Protein 2PL9 (pdb70)

Structure (mmCIF, N/CA/C/O backbone):
data_2PL9
#
_entry.id   2PL9
#
_cell.length_a   68.058
_cell.length_b   162.972
_cell.length_c   37.341
_cell.angle_alpha   90.00
_cell.angle_beta   90.00
_cell.angle_gamma   90.00
#
_symmetry.space_group_name_H-M   'P 21 21 2'
#
loop_
_entity.id
_entity.type
_entity.pdbx_description
1 polymer 'Chemotaxis protein cheY'
2 polymer 'Chemotaxis protein cheZ'
3 non-polymer 'MAGNESIUM ION'
4 non-polymer 'BERYLLIUM TRIFLUORIDE ION'
5 non-polymer '2-(N-MORPHOLINO)-ETHANESULFONIC ACID'
6 water water
#
loop_
_atom_site.group_PDB
_atom_site.id
_atom_site.type_symbol
_atom_site.label_atom_id
_atom_site.label_alt_id
_atom_site.label_comp_id
_atom_site.label_asym_id
_atom_site.label_entity_id
_atom_site.label_seq_id
_atom_site.pdbx_PDB_ins_code
_atom_site.Cartn_x
_atom_site.Cartn_y
_atom_site.Cartn_z
_atom_site.occupancy
_atom_site.B_iso_or_equiv
_atom_site.auth_seq_id
_atom_site.auth_comp_id
_atom_site.auth_asym_id
_atom_site.auth_atom_id
_atom_site.pdbx_PDB_model_num
ATOM 1 N N . ALA A 1 1 ? 6.125 35.187 -4.322 1.00 21.31 2 ALA A N 1
ATOM 2 C CA . ALA A 1 1 ? 6.282 36.525 -3.669 1.00 21.48 2 ALA A CA 1
ATOM 3 C C . ALA A 1 1 ? 6.577 36.402 -2.172 1.00 21.33 2 ALA A C 1
ATOM 4 O O . ALA A 1 1 ? 6.481 35.322 -1.599 1.00 21.26 2 ALA A O 1
ATOM 6 N N . ASP A 1 2 ? 6.936 37.531 -1.564 1.00 21.60 3 ASP A N 1
ATOM 7 C CA . ASP A 1 2 ? 7.147 37.659 -0.117 1.00 21.43 3 ASP A CA 1
ATOM 8 C C . ASP A 1 2 ? 5.912 37.195 0.659 1.00 21.19 3 ASP A C 1
ATOM 9 O O . ASP A 1 2 ? 4.862 37.837 0.602 1.00 20.73 3 ASP A O 1
ATOM 14 N N . LYS A 1 3 ? 6.049 36.071 1.376 1.00 20.97 4 LYS A N 1
ATOM 15 C CA . LYS A 1 3 ? 4.936 35.484 2.143 1.00 20.95 4 LYS A CA 1
ATOM 16 C C . LYS A 1 3 ? 4.444 36.419 3.244 1.00 20.66 4 LYS A C 1
ATOM 17 O O . LYS A 1 3 ? 3.501 36.101 3.964 1.00 20.87 4 LYS A O 1
ATOM 23 N N . GLU A 1 4 ? 5.086 37.579 3.343 1.00 20.49 5 GLU A N 1
ATOM 24 C CA . GLU A 1 4 ? 4.683 38.636 4.256 1.00 20.71 5 GLU A CA 1
ATOM 25 C C . GLU A 1 4 ? 4.068 39.846 3.509 1.00 20.32 5 GLU A C 1
ATOM 26 O O . GLU A 1 4 ? 3.864 40.908 4.090 1.00 20.52 5 GLU A O 1
ATOM 32 N N . LEU A 1 5 ? 3.774 39.670 2.226 1.00 20.00 6 LEU A N 1
ATOM 33 C CA . LEU A 1 5 ? 3.033 40.671 1.457 1.00 19.88 6 LEU A CA 1
ATOM 34 C C . LEU A 1 5 ? 1.683 40.940 2.122 1.00 20.41 6 LEU A C 1
ATOM 35 O O . LEU A 1 5 ? 0.946 39.999 2.479 1.00 20.21 6 LEU A O 1
ATOM 40 N N . LYS A 1 6 ? 1.371 42.223 2.296 1.00 20.57 7 LYS A N 1
ATOM 41 C CA . LYS A 1 6 ? 0.150 42.628 2.970 1.00 20.54 7 LYS A CA 1
ATOM 42 C C . LYS A 1 6 ? -0.999 42.799 1.969 1.00 20.59 7 LYS A C 1
ATOM 43 O O . LYS A 1 6 ? -0.964 43.688 1.101 1.00 20.52 7 LYS A O 1
ATOM 49 N N . PHE A 1 7 ? -2.010 41.935 2.128 1.00 20.46 8 PHE A N 1
ATOM 50 C CA . PHE A 1 7 ? -3.178 42.010 1.298 1.00 20.13 8 PHE A CA 1
ATOM 51 C C . PHE A 1 7 ? -4.342 42.761 1.931 1.00 20.28 8 PHE A C 1
ATOM 52 O O . PHE A 1 7 ? -4.545 42.709 3.131 1.00 21.06 8 PHE A O 1
ATOM 60 N N . LEU A 1 8 ? -5.104 43.450 1.115 1.00 20.63 9 LEU A N 1
ATOM 61 C CA . LEU A 1 8 ? -6.345 44.057 1.563 1.00 20.81 9 LEU A CA 1
ATOM 62 C C . LEU A 1 8 ? -7.426 43.334 0.769 1.00 21.00 9 LEU A C 1
ATOM 63 O O . LEU A 1 8 ? -7.442 43.368 -0.470 1.00 21.42 9 LEU A O 1
ATOM 68 N N . VAL A 1 9 ? -8.338 42.682 1.479 1.00 20.96 10 VAL A N 1
ATOM 69 C CA . VAL A 1 9 ? -9.475 42.013 0.845 1.00 20.64 10 VAL A CA 1
ATOM 70 C C . VAL A 1 9 ? -10.739 42.845 1.074 1.00 20.92 10 VAL A C 1
ATOM 71 O O . VAL A 1 9 ? -11.170 43.049 2.217 1.00 20.46 10 VAL A O 1
ATOM 75 N N . VAL A 1 10 ? -11.315 43.327 -0.025 1.00 21.29 11 VAL A N 1
ATOM 76 C CA . VAL A 1 10 ? -12.461 44.213 0.027 1.00 21.79 11 VAL A CA 1
ATOM 77 C C . VAL A 1 10 ? -13.686 43.544 -0.572 1.00 22.17 11 VAL A C 1
ATOM 78 O O . VAL A 1 10 ? -13.708 43.202 -1.763 1.00 22.77 11 VAL A O 1
ATOM 82 N N . ASP A 1 11 ? -14.697 43.343 0.266 1.00 21.98 12 ASP A N 1
ATOM 83 C CA . ASP A 1 11 ? -15.965 42.778 -0.163 1.00 22.20 12 ASP A CA 1
ATOM 84 C C . ASP A 1 11 ? -16.988 43.117 0.897 1.00 22.35 12 ASP A C 1
ATOM 85 O O . ASP A 1 11 ? -16.654 43.160 2.087 1.00 22.73 12 ASP A O 1
ATOM 90 N N . ASP A 1 12 ? -18.233 43.369 0.483 1.00 22.31 13 ASP A N 1
ATOM 91 C CA . ASP A 1 12 ? -19.315 43.664 1.458 1.00 21.66 13 ASP A CA 1
ATOM 92 C C . ASP A 1 12 ? -19.821 42.417 2.146 1.00 21.22 13 ASP A C 1
ATOM 93 O O . ASP A 1 12 ? -20.509 42.497 3.141 1.00 21.27 13 ASP A O 1
ATOM 98 N N . PHE A 1 13 ? -19.447 41.265 1.607 1.00 20.98 14 PHE A N 1
ATOM 99 C CA . PHE A 1 13 ? -19.976 39.983 2.039 1.00 20.85 14 PHE A CA 1
ATOM 100 C C . PHE A 1 13 ? -18.944 39.230 2.899 1.00 20.85 14 PHE A C 1
ATOM 101 O O . PHE A 1 13 ? -17.898 38.811 2.417 1.00 20.78 14 PHE A O 1
ATOM 109 N N . SER A 1 14 ? -19.252 39.112 4.187 1.00 21.13 15 SER A N 1
ATOM 110 C CA . SER A 1 14 ? -18.394 38.474 5.168 1.00 21.39 15 SER A CA 1
ATOM 111 C C . SER A 1 14 ? -17.925 37.096 4.719 1.00 21.18 15 SER A C 1
ATOM 112 O O . SER A 1 14 ? -16.740 36.768 4.825 1.00 21.03 15 SER A O 1
ATOM 115 N N . THR A 1 15 ? -18.860 36.290 4.226 1.00 21.28 16 THR A N 1
ATOM 116 C CA . THR A 1 15 ? -18.551 34.912 3.832 1.00 22.07 16 THR A CA 1
ATOM 117 C C . THR A 1 15 ? -17.492 34.840 2.738 1.00 22.03 16 THR A C 1
ATOM 118 O O . THR A 1 15 ? -16.580 34.022 2.814 1.00 22.56 16 THR A O 1
ATOM 122 N N . MET A 1 16 ? -17.596 35.734 1.755 1.00 21.96 17 MET A N 1
ATOM 123 C CA . MET A 1 16 ? -16.653 35.788 0.644 1.00 21.55 17 MET A CA 1
ATOM 124 C C . MET A 1 16 ? -15.254 36.222 1.110 1.00 21.56 17 MET A C 1
ATOM 125 O O . MET A 1 16 ? -14.236 35.713 0.612 1.00 21.18 17 MET A O 1
ATOM 130 N N . ARG A 1 17 ? -15.210 37.162 2.059 1.00 21.28 18 ARG A N 1
ATOM 131 C CA . ARG A 1 17 ? -13.937 37.631 2.619 1.00 21.17 18 ARG A CA 1
ATOM 132 C C . ARG A 1 17 ? -13.225 36.471 3.315 1.00 21.11 18 ARG A C 1
ATOM 133 O O . ARG A 1 17 ? -12.045 36.273 3.120 1.00 21.43 18 ARG A O 1
ATOM 141 N N . ARG A 1 18 ? -13.965 35.696 4.103 1.00 21.21 19 ARG A N 1
ATOM 142 C CA . ARG A 1 18 ? -13.456 34.429 4.647 1.00 21.44 19 ARG A CA 1
ATOM 143 C C . ARG A 1 18 ? -12.858 33.516 3.571 1.00 21.21 19 ARG A C 1
ATOM 144 O O . ARG A 1 18 ? -11.717 33.053 3.712 1.00 21.03 19 ARG A O 1
ATOM 152 N N . ILE A 1 19 ? -13.614 33.272 2.494 1.00 20.82 20 ILE A N 1
ATOM 153 C CA . ILE A 1 19 ? -13.080 32.502 1.347 1.00 20.69 20 ILE A CA 1
ATOM 154 C C . ILE A 1 19 ? -11.702 33.027 0.893 1.00 20.55 20 ILE A C 1
ATOM 155 O O . ILE A 1 19 ? -10.724 32.283 0.901 1.00 20.28 20 ILE A O 1
ATOM 160 N N . VAL A 1 20 ? -11.643 34.308 0.511 1.00 20.70 21 VAL A N 1
ATOM 161 C CA . VAL A 1 20 ? -10.417 34.901 -0.025 1.00 20.84 21 VAL A CA 1
ATOM 162 C C . VAL A 1 20 ? -9.257 34.894 0.978 1.00 21.58 21 VAL A C 1
ATOM 163 O O . VAL A 1 20 ? -8.131 34.498 0.628 1.00 21.35 21 VAL A O 1
ATOM 167 N N . ARG A 1 21 ? -9.539 35.328 2.215 1.00 22.07 22 ARG A N 1
ATOM 168 C CA . ARG A 1 21 ? -8.528 35.393 3.271 1.00 22.95 22 ARG A CA 1
ATOM 169 C C . ARG A 1 21 ? -7.959 33.990 3.580 1.00 23.26 22 ARG A C 1
ATOM 170 O O . ARG A 1 21 ? -6.751 33.812 3.763 1.00 23.20 22 ARG A O 1
ATOM 178 N N . ASN A 1 22 ? -8.825 32.990 3.588 1.00 23.41 23 ASN A N 1
ATOM 179 C CA . ASN A 1 22 ? -8.378 31.636 3.839 1.00 23.23 23 ASN A CA 1
ATOM 180 C C . ASN A 1 22 ? -7.507 31.086 2.721 1.00 23.28 23 ASN A C 1
ATOM 181 O O . ASN A 1 22 ? -6.528 30.356 2.981 1.00 23.06 23 ASN A O 1
ATOM 186 N N . LEU A 1 23 ? -7.868 31.419 1.478 1.00 23.22 24 LEU A N 1
ATO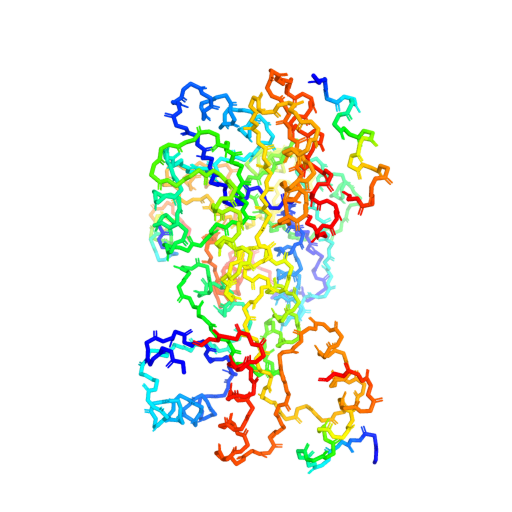M 187 C CA . LEU A 1 23 ? -7.094 30.981 0.312 1.00 23.19 24 LEU A CA 1
ATOM 188 C C . LEU A 1 23 ? -5.696 31.556 0.383 1.00 22.92 24 LEU A C 1
ATOM 189 O O . LEU A 1 23 ? -4.720 30.842 0.174 1.00 22.85 24 LEU A O 1
ATOM 194 N N . LEU A 1 24 ? -5.604 32.840 0.733 1.00 23.06 25 LEU A N 1
ATOM 195 C CA . LEU A 1 24 ? -4.318 33.511 0.873 1.00 23.10 25 LEU A CA 1
ATOM 196 C C . LEU A 1 24 ? -3.466 32.837 1.953 1.00 23.21 25 LEU A C 1
ATOM 197 O O . LEU A 1 24 ? -2.329 32.441 1.699 1.00 23.16 25 LEU A O 1
ATOM 202 N N . LYS A 1 25 ? -4.049 32.660 3.131 1.00 23.53 26 LYS A N 1
ATOM 203 C CA . LYS A 1 25 ? -3.424 31.910 4.222 1.00 23.94 26 LYS A CA 1
ATOM 204 C C . LYS A 1 25 ? -2.911 30.532 3.768 1.00 24.11 26 LYS A C 1
ATOM 205 O O . LYS A 1 25 ? -1.790 30.139 4.102 1.00 24.28 26 LYS A O 1
ATOM 211 N N . GLU A 1 26 ? -3.733 29.811 3.008 1.00 24.29 27 GLU A N 1
ATOM 212 C CA . GLU A 1 26 ? -3.370 28.472 2.516 1.00 24.09 27 GLU A CA 1
ATOM 213 C C . GLU A 1 26 ? -2.261 28.527 1.472 1.00 23.70 27 GLU A C 1
ATOM 214 O O . GLU A 1 26 ? -1.515 27.571 1.308 1.00 23.72 27 GLU A O 1
ATOM 220 N N . LEU A 1 27 ? -2.170 29.650 0.763 1.00 23.27 28 LEU A N 1
ATOM 221 C CA . LEU A 1 27 ? -1.107 29.864 -0.219 1.00 22.94 28 LEU A CA 1
ATOM 222 C C . LEU A 1 27 ? 0.224 30.316 0.429 1.00 22.63 28 LEU A C 1
ATOM 223 O O . LEU A 1 27 ? 1.223 30.486 -0.261 1.00 22.64 28 LEU A O 1
ATOM 228 N N . GLY A 1 28 ? 0.215 30.524 1.745 1.00 22.40 29 GLY A N 1
ATOM 229 C CA . GLY A 1 28 ? 1.378 31.065 2.454 1.00 22.13 29 GLY A CA 1
ATOM 230 C C . GLY A 1 28 ? 1.262 32.512 2.955 1.00 22.18 29 GLY A C 1
ATOM 231 O O . GLY A 1 28 ? 2.167 32.994 3.637 1.00 22.05 29 GLY A O 1
ATOM 232 N N . PHE A 1 29 ? 0.150 33.195 2.630 1.00 21.98 30 PHE A N 1
ATOM 233 C CA . PHE A 1 29 ? -0.041 34.619 2.997 1.00 22.20 30 PHE A CA 1
ATOM 234 C C . PHE A 1 29 ? -0.934 34.853 4.243 1.00 22.39 30 PHE A C 1
ATOM 235 O O . PHE A 1 29 ? -2.170 34.864 4.150 1.00 22.33 30 PHE A O 1
ATOM 243 N N . ASN A 1 30 ? -0.287 35.096 5.384 1.00 22.47 31 ASN A N 1
ATOM 244 C CA . ASN A 1 30 ? -0.974 35.283 6.657 1.00 22.30 31 ASN A CA 1
ATOM 245 C C . ASN A 1 30 ? -1.141 36.757 7.057 1.00 22.50 31 ASN A C 1
ATOM 246 O O . ASN A 1 30 ? -1.800 37.068 8.058 1.00 22.64 31 ASN A O 1
ATOM 251 N N . ASN A 1 31 ? -0.531 37.659 6.291 1.00 22.52 32 ASN A N 1
ATOM 252 C CA . ASN A 1 31 ? -0.675 39.089 6.540 1.00 22.94 32 ASN A CA 1
ATOM 253 C C . ASN A 1 31 ? -1.809 39.644 5.695 1.00 23.08 32 ASN A C 1
ATOM 254 O O . ASN A 1 31 ? -1.588 40.174 4.600 1.00 23.01 32 ASN A O 1
ATOM 259 N N . VAL A 1 32 ? -3.034 39.489 6.191 1.00 23.20 33 VAL A N 1
ATOM 260 C CA . VAL A 1 32 ? -4.220 39.839 5.416 1.00 23.02 33 VAL A CA 1
ATOM 261 C C . VAL A 1 32 ? -5.218 40.631 6.247 1.00 23.13 33 VAL A C 1
ATOM 262 O O . VAL A 1 32 ? -5.608 40.214 7.350 1.00 23.47 33 VAL A O 1
ATOM 266 N N . GLU A 1 33 ? -5.631 41.774 5.718 1.00 22.75 34 GLU A N 1
ATOM 267 C CA . GLU A 1 33 ? -6.665 42.571 6.358 1.00 22.49 34 GLU A CA 1
ATOM 268 C C . GLU A 1 33 ? -7.859 42.752 5.429 1.00 22.14 34 GLU A C 1
ATOM 269 O O . GLU A 1 33 ? -7.770 42.460 4.235 1.00 22.21 34 GLU A O 1
ATOM 275 N N . GLU A 1 34 ? -8.985 43.191 5.998 1.00 21.86 35 GLU A N 1
ATOM 276 C CA . GLU A 1 34 ? -10.265 43.254 5.271 1.00 21.26 35 GLU A CA 1
ATOM 277 C C . GLU A 1 34 ? -10.943 44.611 5.406 1.00 20.91 35 GLU A C 1
ATOM 278 O O . GLU A 1 34 ? -10.814 45.296 6.438 1.00 19.97 35 GLU A O 1
ATOM 284 N N . ALA A 1 35 ? -11.686 44.968 4.357 1.00 20.81 36 ALA A N 1
ATOM 285 C CA . ALA A 1 35 ? -12.577 46.125 4.350 1.00 20.97 36 ALA A CA 1
ATOM 286 C C . ALA A 1 35 ? -13.931 45.710 3.792 1.00 20.97 36 ALA A C 1
ATOM 287 O O . ALA A 1 35 ? -14.008 44.839 2.935 1.00 21.01 36 ALA A O 1
ATOM 289 N N . GLU A 1 36 ? -14.996 46.340 4.272 1.00 21.57 37 GLU A N 1
ATOM 290 C CA . GLU A 1 36 ? -16.361 45.983 3.850 1.00 22.32 37 GLU A CA 1
ATOM 291 C C . GLU A 1 36 ? -16.902 46.840 2.704 1.00 22.06 37 GLU A C 1
ATOM 292 O O . GLU A 1 36 ? -17.952 46.524 2.132 1.00 22.55 37 GLU A O 1
ATOM 298 N N . ASP A 1 37 ? -16.212 47.937 2.401 1.00 21.64 38 ASP A N 1
ATOM 299 C CA . ASP A 1 37 ? -16.558 48.784 1.240 1.00 21.43 38 ASP A CA 1
ATOM 300 C C . ASP A 1 37 ? -15.365 49.630 0.801 1.00 21.26 38 ASP A C 1
ATOM 301 O O . ASP A 1 37 ? -14.299 49.555 1.390 1.00 21.17 38 ASP A O 1
ATOM 306 N N . GLY A 1 38 ? -15.548 50.420 -0.243 1.00 21.62 39 GLY A N 1
ATOM 307 C CA . GLY A 1 38 ? -14.456 51.255 -0.781 1.00 21.75 39 GLY A CA 1
ATOM 308 C C . GLY A 1 38 ? -13.971 52.359 0.149 1.00 21.48 39 GLY A C 1
ATOM 309 O O . GLY A 1 38 ? -12.779 52.627 0.218 1.00 21.64 39 GLY A O 1
ATOM 310 N N . VAL A 1 39 ? -14.901 53.024 0.836 1.00 21.47 40 VAL A N 1
ATOM 311 C CA . VAL A 1 39 ? -14.538 54.085 1.791 1.00 21.55 40 VAL A CA 1
ATOM 312 C C . VAL A 1 39 ? -13.635 53.502 2.878 1.00 21.67 40 VAL A C 1
ATOM 313 O O . VAL A 1 39 ? -12.511 53.977 3.084 1.00 22.29 40 VAL A O 1
ATOM 317 N N . ASP A 1 40 ? -14.132 52.457 3.543 1.00 21.18 41 ASP A N 1
ATOM 318 C CA . ASP A 1 40 ? -13.356 51.653 4.474 1.00 20.80 41 ASP A CA 1
ATOM 319 C C . ASP A 1 40 ? -11.972 51.257 3.904 1.00 20.51 41 ASP A C 1
ATOM 320 O O . ASP A 1 40 ? -10.935 51.529 4.535 1.00 20.14 41 ASP A O 1
ATOM 325 N N . ALA A 1 41 ? -11.960 50.670 2.701 1.00 20.43 42 ALA A N 1
ATOM 326 C CA . ALA A 1 41 ? -10.704 50.246 2.045 1.00 20.75 42 ALA A CA 1
ATOM 327 C C . ALA A 1 41 ? -9.645 51.353 1.936 1.00 21.25 42 ALA A C 1
ATOM 328 O O . ALA A 1 41 ? -8.460 51.109 2.182 1.00 21.18 42 ALA A O 1
ATOM 330 N N . LEU A 1 42 ? -10.072 52.558 1.548 1.00 21.74 43 LEU A N 1
ATOM 331 C CA . LEU A 1 42 ? -9.146 53.657 1.372 1.00 22.76 43 LEU A CA 1
ATOM 332 C C . LEU A 1 42 ? -8.609 54.179 2.690 1.00 23.25 43 LEU A C 1
ATOM 333 O O . LEU A 1 42 ? -7.428 54.482 2.791 1.00 23.86 43 LEU A O 1
ATOM 338 N N . ASN A 1 43 ? -9.482 54.289 3.695 1.00 23.71 44 ASN A N 1
ATOM 339 C CA . ASN A 1 43 ? -9.071 54.638 5.062 1.00 23.75 44 ASN A CA 1
ATOM 340 C C . ASN A 1 43 ? -7.941 53.738 5.528 1.00 23.68 44 ASN A C 1
ATOM 341 O O . ASN A 1 43 ? -6.956 54.201 6.105 1.00 22.87 44 ASN A O 1
ATOM 346 N N . LYS A 1 44 ? -8.110 52.441 5.264 1.00 23.95 45 LYS A N 1
ATOM 347 C CA . LYS A 1 44 ? -7.128 51.422 5.614 1.00 24.12 45 LYS A CA 1
ATOM 348 C C . LYS A 1 44 ? -5.857 51.495 4.771 1.00 23.94 45 LYS A C 1
ATOM 349 O O . LYS A 1 44 ? -4.773 51.287 5.295 1.00 24.52 45 LYS A O 1
ATOM 355 N N . LEU A 1 45 ? -5.980 51.810 3.482 1.00 23.77 46 LEU A N 1
ATOM 356 C CA . LEU A 1 45 ? -4.784 51.926 2.612 1.00 24.41 46 LEU A CA 1
ATOM 357 C C . LEU A 1 45 ? -3.883 53.109 2.947 1.00 24.65 46 LEU A C 1
ATOM 358 O O . LEU A 1 45 ? -2.729 53.161 2.505 1.00 24.35 46 LEU A O 1
ATOM 363 N N . GLN A 1 46 ? -4.417 54.059 3.717 1.00 25.26 47 GLN A N 1
ATOM 364 C CA . GLN A 1 46 ? -3.674 55.246 4.113 1.00 26.19 47 GLN A CA 1
ATOM 365 C C . GLN A 1 46 ? -2.580 54.938 5.148 1.00 26.24 47 GLN A C 1
ATOM 366 O O . GLN A 1 46 ? -1.456 55.422 5.030 1.00 26.11 47 GLN A O 1
ATOM 372 N N . ALA A 1 47 ? -2.911 54.134 6.157 1.00 26.38 48 ALA A N 1
ATOM 373 C CA . ALA A 1 47 ? -1.936 53.733 7.194 1.00 26.40 48 ALA A CA 1
ATOM 374 C C . ALA A 1 47 ? -0.714 53.044 6.605 1.00 26.21 48 ALA A C 1
ATOM 375 O O . ALA A 1 47 ? 0.270 52.820 7.310 1.00 26.59 48 ALA A O 1
ATOM 377 N N . GLY A 1 48 ? -0.822 52.741 5.285 1.00 25.87 49 GLY A N 1
ATOM 378 C CA . GLY A 1 48 ? 0.220 52.206 4.403 1.00 25.29 49 GLY A CA 1
ATOM 379 C C . GLY A 1 48 ? 0.635 50.773 4.621 1.00 25.13 49 GLY A C 1
ATOM 380 O O . GLY A 1 48 ? 0.056 50.072 5.454 1.00 24.85 49 GLY A O 1
ATOM 381 N N . GLY A 1 49 ? 1.660 50.347 3.873 1.00 24.61 50 GLY A N 1
ATOM 382 C CA . GLY A 1 49 ? 2.256 49.024 4.045 1.00 23.85 50 GLY A CA 1
ATOM 383 C C . GLY A 1 49 ? 1.629 47.908 3.238 1.00 23.31 50 GLY A C 1
ATOM 384 O O . GLY A 1 49 ? 2.157 46.796 3.213 1.00 23.75 50 GLY A O 1
ATOM 385 N N . PHE A 1 50 ? 0.497 48.191 2.595 1.00 22.21 51 PHE A N 1
ATOM 386 C CA . PHE A 1 50 ? -0.197 47.198 1.780 1.00 21.31 51 PHE A CA 1
ATOM 387 C C . PHE A 1 50 ? 0.544 46.969 0.445 1.00 21.05 51 PHE A C 1
ATOM 388 O O . PHE A 1 50 ? 1.096 47.899 -0.134 1.00 21.09 51 PHE A O 1
ATOM 396 N N . GLY A 1 51 ? 0.550 45.729 -0.031 1.00 20.70 52 GLY A N 1
ATOM 397 C CA . GLY A 1 51 ? 1.248 45.387 -1.261 1.00 20.50 52 GLY A CA 1
ATOM 398 C C . GLY A 1 51 ? 0.379 44.822 -2.380 1.00 20.51 52 GLY A C 1
ATOM 399 O O . GLY A 1 51 ? 0.838 44.683 -3.509 1.00 20.42 52 GLY A O 1
ATOM 400 N N . PHE A 1 52 ? -0.874 44.512 -2.066 1.00 20.38 53 PHE A N 1
ATOM 401 C CA . PHE A 1 52 ? -1.774 43.861 -3.008 1.00 20.85 53 PHE A CA 1
ATOM 402 C C . PHE A 1 52 ? -3.217 44.060 -2.541 1.00 21.03 53 PHE A C 1
ATOM 403 O O . PHE A 1 52 ? -3.525 43.899 -1.365 1.00 20.90 53 PHE A O 1
ATOM 411 N N . ILE A 1 53 ? -4.096 44.402 -3.473 1.00 21.32 54 ILE A N 1
ATOM 412 C CA . ILE A 1 53 ? -5.507 44.548 -3.165 1.00 21.69 54 ILE A CA 1
ATOM 413 C C . ILE A 1 53 ? -6.400 43.630 -4.019 1.00 22.03 54 ILE A C 1
ATOM 414 O O . ILE A 1 53 ? -6.275 43.574 -5.256 1.00 21.45 54 ILE A O 1
ATOM 419 N N . ILE A 1 54 ? -7.321 42.940 -3.332 1.00 22.04 55 ILE A N 1
ATOM 420 C CA . ILE A 1 54 ? -8.309 42.068 -3.973 1.00 21.72 55 ILE A CA 1
ATOM 421 C C . ILE A 1 54 ? -9.640 42.703 -3.661 1.00 21.63 55 ILE A C 1
ATOM 422 O O . ILE A 1 54 ? -10.022 42.816 -2.510 1.00 21.25 55 ILE A O 1
ATOM 427 N N . SER A 1 55 ? -10.342 43.087 -4.713 1.00 21.13 56 SER A N 1
ATOM 428 C CA . SER A 1 55 ? -11.584 43.833 -4.512 1.00 21.21 56 SER A CA 1
ATOM 429 C C . SER A 1 55 ? -12.836 43.437 -5.251 1.00 21.06 56 SER A C 1
ATOM 430 O O . SER A 1 55 ? -12.827 43.132 -6.459 1.00 21.59 56 SER A O 1
ATOM 433 N N . ASP A 1 56 ? -13.917 43.447 -4.508 1.00 20.33 57 ASP A N 1
ATOM 434 C CA . ASP A 1 56 ? -15.237 43.198 -4.992 1.00 20.46 57 ASP A CA 1
ATOM 435 C C . ASP A 1 56 ? -15.629 44.426 -5.843 1.00 20.19 57 ASP A C 1
ATOM 436 O O . ASP A 1 56 ? -14.945 45.454 -5.801 1.00 19.99 57 ASP A O 1
ATOM 441 N N . TRP A 1 57 ? -16.720 44.339 -6.602 1.00 20.17 58 TRP A N 1
ATOM 442 C CA . TRP A 1 57 ? -17.235 45.513 -7.327 1.00 20.14 58 TRP A CA 1
ATOM 443 C C . TRP A 1 57 ? -18.426 46.117 -6.574 1.00 20.54 58 TRP A C 1
ATOM 444 O O . TRP A 1 57 ? -18.333 47.222 -6.025 1.00 20.35 58 TRP A O 1
ATOM 455 N N . ASN A 1 58 ? -19.529 45.377 -6.520 1.00 20.69 59 ASN A N 1
ATOM 456 C CA . ASN A 1 58 ? -20.732 45.887 -5.903 1.00 21.45 59 ASN A CA 1
ATOM 457 C C . ASN A 1 58 ? -20.655 45.931 -4.373 1.00 21.07 59 ASN A C 1
ATOM 458 O O . ASN A 1 58 ? -20.684 44.891 -3.693 1.00 20.71 59 ASN A O 1
ATOM 463 N N . MET A 1 59 ? -20.538 47.149 -3.848 1.00 20.64 60 MET A N 1
ATOM 464 C CA . MET A 1 59 ? -20.492 47.393 -2.420 1.00 20.89 60 MET A CA 1
ATOM 465 C C . MET A 1 59 ? -21.164 48.744 -2.154 1.00 21.27 60 MET A C 1
ATOM 466 O O . MET A 1 59 ? -21.091 49.657 -3.004 1.00 21.32 60 MET A O 1
ATOM 471 N N . PRO A 1 60 ? -21.762 48.916 -0.953 1.00 21.06 61 PRO A N 1
ATOM 472 C CA . PRO A 1 60 ? -22.368 50.222 -0.643 1.00 20.73 61 PRO A CA 1
ATOM 473 C C . PRO A 1 60 ? -21.275 51.268 -0.499 1.00 20.87 61 PRO A C 1
ATOM 474 O O . PRO A 1 60 ? -20.096 50.910 -0.454 1.00 21.00 61 PRO A O 1
ATOM 478 N N . ASN A 1 61 ? -21.663 52.547 -0.466 1.00 20.86 62 ASN A N 1
ATOM 479 C CA . ASN A 1 61 ? -20.746 53.677 -0.148 1.00 21.05 62 ASN A CA 1
ATOM 480 C C . ASN A 1 61 ? -19.743 54.033 -1.244 1.00 20.90 62 ASN A C 1
ATOM 481 O O . ASN A 1 61 ? -19.756 55.149 -1.775 1.00 20.80 62 ASN A O 1
ATOM 486 N N . MET A 1 62 ? -18.875 53.090 -1.573 1.00 20.99 63 MET A N 1
ATOM 487 C CA . MET A 1 62 ? -18.041 53.204 -2.751 1.00 21.04 63 MET A CA 1
ATOM 488 C C . MET A 1 62 ? -17.867 51.814 -3.343 1.00 21.06 63 MET A C 1
ATOM 489 O O . MET A 1 62 ? -17.553 50.870 -2.626 1.00 21.21 63 MET A O 1
ATOM 494 N N . ASP A 1 63 ? -18.116 51.686 -4.644 1.00 21.00 64 ASP A N 1
ATOM 495 C CA . ASP A 1 63 ? -17.974 50.407 -5.318 1.00 21.52 64 ASP A CA 1
ATOM 496 C C . ASP A 1 63 ? -16.514 50.177 -5.749 1.00 21.31 64 ASP A C 1
ATOM 497 O O . ASP A 1 63 ? -15.702 51.097 -5.699 1.00 21.26 64 ASP A O 1
ATOM 502 N N . GLY A 1 64 ? -16.210 48.954 -6.196 1.00 21.15 65 GLY A N 1
ATOM 503 C CA . GLY A 1 64 ? -14.847 48.544 -6.516 1.00 20.90 65 GLY A CA 1
ATOM 504 C C . GLY A 1 64 ? -14.242 49.206 -7.739 1.00 21.22 65 GLY A C 1
ATOM 505 O O . GLY A 1 64 ? -13.018 49.278 -7.867 1.00 21.07 65 GLY A O 1
ATOM 506 N N . LEU A 1 65 ? -15.085 49.687 -8.653 1.00 21.51 66 LEU A N 1
ATOM 507 C CA . LEU A 1 65 ? -14.580 50.489 -9.778 1.00 21.68 66 LEU A CA 1
ATOM 508 C C . LEU A 1 65 ? -14.074 51.889 -9.328 1.00 22.09 66 LEU A C 1
ATOM 509 O O . LEU A 1 65 ? -12.982 52.309 -9.699 1.00 23.13 66 LEU A O 1
ATOM 514 N N . GLU A 1 66 ? -14.858 52.595 -8.525 1.00 22.16 67 GLU A N 1
ATOM 515 C CA . GLU A 1 66 ? -14.432 53.896 -8.023 1.00 22.42 67 GLU A CA 1
ATOM 516 C C . GLU A 1 66 ? -13.197 53.758 -7.140 1.00 22.43 67 GLU A C 1
ATOM 517 O O . GLU A 1 66 ? -12.380 54.693 -7.029 1.00 22.30 67 GLU A O 1
ATOM 523 N N . LEU A 1 67 ? -13.076 52.595 -6.506 1.00 21.92 68 LEU A N 1
ATOM 524 C CA . LEU A 1 67 ? -11.966 52.312 -5.617 1.00 22.10 68 LEU A CA 1
ATOM 525 C C . LEU A 1 67 ? -10.678 52.075 -6.412 1.00 22.18 68 LEU A C 1
ATOM 526 O O . LEU A 1 67 ? -9.605 52.603 -6.070 1.00 22.12 68 LEU A O 1
ATOM 531 N N . LEU A 1 68 ? -10.800 51.269 -7.464 1.00 21.83 69 LEU A N 1
ATOM 532 C CA . LEU A 1 68 ? -9.731 51.074 -8.411 1.00 21.87 69 LEU A CA 1
ATOM 533 C C . LEU A 1 68 ? -9.227 52.414 -8.968 1.00 21.84 69 LEU A C 1
ATOM 534 O O . LEU A 1 68 ? -8.016 52.645 -9.016 1.00 21.35 69 LEU A O 1
ATOM 539 N N . LYS A 1 69 ? -10.159 53.295 -9.356 1.00 21.80 70 LYS A N 1
ATOM 540 C CA . LYS A 1 69 ? -9.802 54.592 -9.976 1.00 22.26 70 LYS A CA 1
ATOM 541 C C . LYS A 1 69 ? -9.059 55.520 -9.009 1.00 21.82 70 LYS A C 1
ATOM 542 O O . LYS A 1 69 ? -8.051 56.132 -9.371 1.00 22.02 70 LYS A O 1
ATOM 548 N N . THR A 1 70 ? -9.561 55.598 -7.782 1.00 21.31 71 THR A N 1
ATOM 549 C CA . THR A 1 70 ? -8.892 56.298 -6.683 1.00 20.83 71 THR A CA 1
ATOM 550 C C . THR A 1 70 ? -7.472 55.761 -6.373 1.00 20.95 71 THR A C 1
ATOM 551 O O . THR A 1 70 ? -6.547 56.543 -6.180 1.00 21.35 71 THR A O 1
ATOM 555 N N . ILE A 1 71 ? -7.297 54.440 -6.327 1.00 20.52 72 ILE A N 1
ATOM 556 C CA . ILE A 1 71 ? -5.967 53.877 -6.082 1.00 20.33 72 ILE A CA 1
ATOM 557 C C . ILE A 1 71 ? -5.000 54.241 -7.212 1.00 20.29 72 ILE A C 1
ATOM 558 O O . ILE A 1 71 ? -3.858 54.602 -6.970 1.00 20.48 72 ILE A O 1
ATOM 563 N N . ARG A 1 72 ? -5.486 54.178 -8.445 1.00 20.67 73 ARG A N 1
ATOM 564 C CA . ARG A 1 72 ? -4.667 54.442 -9.618 1.00 19.97 73 ARG A CA 1
ATOM 565 C C . ARG A 1 72 ? -4.323 55.929 -9.725 1.00 20.00 73 ARG A C 1
ATOM 566 O O . ARG A 1 72 ? -3.299 56.286 -10.290 1.00 19.39 73 ARG A O 1
ATOM 574 N N . ALA A 1 73 ? -5.178 56.779 -9.140 1.00 20.20 74 ALA A N 1
ATOM 575 C CA . ALA A 1 73 ? -5.015 58.245 -9.186 1.00 20.43 74 ALA A CA 1
ATOM 576 C C . ALA A 1 73 ? -4.112 58.778 -8.073 1.00 20.87 74 ALA A C 1
ATOM 577 O O . ALA A 1 73 ? -3.669 59.937 -8.119 1.00 20.57 74 ALA A O 1
ATOM 579 N N . ASP A 1 74 ? -3.866 57.936 -7.065 1.00 21.28 75 ASP A N 1
ATOM 580 C CA . ASP A 1 74 ? -3.034 58.304 -5.924 1.00 22.06 75 ASP A CA 1
ATOM 581 C C . ASP A 1 74 ? -1.555 57.926 -6.127 1.00 22.60 75 ASP A C 1
ATOM 582 O O . ASP A 1 74 ? -1.208 56.748 -6.084 1.00 23.39 75 ASP A O 1
ATOM 587 N N . SER A 1 75 ? -0.689 58.927 -6.284 1.00 22.65 76 SER A N 1
ATOM 588 C CA . SER A 1 75 ? 0.744 58.681 -6.516 1.00 23.34 76 SER A CA 1
ATOM 589 C C . SER A 1 75 ? 1.436 57.808 -5.443 1.00 23.95 76 SER A C 1
ATOM 590 O O . SER A 1 75 ? 2.465 57.176 -5.725 1.00 24.26 76 SER A O 1
ATOM 593 N N . ALA A 1 76 ? 0.868 57.759 -4.232 1.00 24.05 77 ALA A N 1
ATOM 594 C CA . ALA A 1 76 ? 1.365 56.845 -3.193 1.00 24.31 77 ALA A CA 1
ATOM 595 C C . ALA A 1 76 ? 0.932 55.365 -3.394 1.00 24.69 77 ALA A C 1
ATOM 596 O O . ALA A 1 76 ? 1.506 54.461 -2.770 1.00 24.75 77 ALA A O 1
ATOM 598 N N . MET A 1 77 ? -0.099 55.129 -4.229 1.00 24.49 78 MET A N 1
ATOM 599 C CA . MET A 1 77 ? -0.669 53.771 -4.384 1.00 24.52 78 MET A CA 1
ATOM 600 C C . MET A 1 77 ? -0.908 53.408 -5.834 1.00 23.67 78 MET A C 1
ATOM 601 O O . MET A 1 77 ? -1.477 52.340 -6.115 1.00 22.80 78 MET A O 1
ATOM 606 N N . SER A 1 78 ? -0.451 54.233 -6.774 1.00 23.16 79 SER A N 1
ATOM 607 C CA . SER A 1 78 ? -0.855 54.073 -8.196 1.00 23.13 79 SER A CA 1
ATOM 608 C C . SER A 1 78 ? -0.433 52.809 -8.944 1.00 23.13 79 SER A C 1
ATOM 609 O O . SER A 1 78 ? -1.035 52.492 -9.969 1.00 23.24 79 SER A O 1
ATOM 612 N N . ALA A 1 79 ? 0.588 52.087 -8.471 1.00 23.39 80 ALA A N 1
ATOM 613 C CA . ALA A 1 79 ? 1.041 50.841 -9.113 1.00 23.18 80 ALA A CA 1
ATOM 614 C C . ALA A 1 79 ? 0.691 49.575 -8.304 1.00 23.29 80 ALA A C 1
ATOM 615 O O . ALA A 1 79 ? 1.094 48.458 -8.676 1.00 23.77 80 ALA A O 1
ATOM 617 N N . LEU A 1 80 ? -0.041 49.743 -7.206 1.00 22.63 81 LEU A N 1
ATOM 618 C CA . LEU A 1 80 ? -0.422 48.612 -6.368 1.00 22.86 81 LEU A CA 1
ATOM 619 C C . LEU A 1 80 ? -1.363 47.655 -7.110 1.00 22.37 81 LEU A C 1
ATOM 620 O O . LEU A 1 80 ? -2.316 48.094 -7.725 1.00 22.10 81 LEU A O 1
ATOM 625 N N . PRO A 1 81 ? -1.073 46.339 -7.061 1.00 22.28 82 PRO A N 1
ATOM 626 C CA . PRO A 1 81 ? -1.943 45.354 -7.705 1.00 22.21 82 PRO A CA 1
ATOM 627 C C . PRO A 1 81 ? -3.369 45.415 -7.149 1.00 22.16 82 PRO A C 1
ATOM 628 O O . PRO A 1 81 ? -3.556 45.393 -5.926 1.00 22.30 82 PRO A O 1
ATOM 632 N N . VAL A 1 82 ? -4.348 45.540 -8.045 1.00 21.62 83 VAL A N 1
ATOM 633 C CA . VAL A 1 82 ? -5.760 45.482 -7.684 1.00 21.16 83 VAL A CA 1
ATOM 634 C C . VAL A 1 82 ? -6.445 44.388 -8.518 1.00 21.50 83 VAL A C 1
ATOM 635 O O . VAL A 1 82 ? -6.748 44.590 -9.702 1.00 21.61 83 VAL A O 1
ATOM 639 N N . LEU A 1 83 ? -6.655 43.223 -7.909 1.00 21.22 84 LEU A N 1
ATOM 640 C CA . LEU A 1 83 ? -7.352 42.135 -8.573 1.00 20.99 84 LEU A CA 1
ATOM 641 C C . LEU A 1 83 ? -8.854 42.180 -8.285 1.00 20.92 84 LEU A C 1
ATOM 642 O O . LEU A 1 83 ? -9.267 42.106 -7.142 1.00 21.34 84 LEU A O 1
ATOM 647 N N . MET A 1 84 ? -9.659 42.327 -9.332 1.00 20.89 85 MET A N 1
ATOM 648 C CA . MET A 1 84 ? -11.106 42.314 -9.193 1.00 20.90 85 MET A CA 1
ATOM 649 C C . MET A 1 84 ? -11.591 40.888 -9.089 1.00 21.15 85 MET A C 1
ATOM 650 O O . MET A 1 84 ? -11.176 40.021 -9.869 1.00 21.42 85 MET A O 1
ATOM 655 N N . VAL A 1 85 ? -12.468 40.619 -8.143 1.00 21.09 86 VAL A N 1
ATOM 656 C CA . VAL A 1 85 ? -13.080 39.315 -7.881 1.00 20.40 86 VAL A CA 1
ATOM 657 C C . VAL A 1 85 ? -14.514 39.683 -7.544 1.00 21.06 86 VAL A C 1
ATOM 658 O O . VAL A 1 85 ? -14.848 40.120 -6.431 1.00 21.74 86 VAL A O 1
ATOM 662 N N . THR A 1 86 ? -15.349 39.469 -8.575 1.00 20.36 87 THR A N 1
ATOM 663 C CA . THR A 1 86 ? -16.703 39.931 -8.512 1.00 20.06 87 THR A CA 1
ATOM 664 C C . THR A 1 86 ? -17.751 39.071 -9.294 1.00 20.73 87 THR A C 1
ATOM 665 O O . THR A 1 86 ? -17.400 38.360 -10.235 1.00 20.88 87 THR A O 1
ATOM 669 N N . ALA A 1 87 ? -19.014 39.183 -8.886 1.00 20.45 88 ALA A N 1
ATOM 670 C CA . ALA A 1 87 ? -20.122 38.630 -9.667 1.00 20.41 88 ALA A CA 1
ATOM 671 C C . ALA A 1 87 ? -20.382 39.403 -10.972 1.00 20.42 88 ALA A C 1
ATOM 672 O O . ALA A 1 87 ? -21.097 38.921 -11.828 1.00 21.22 88 ALA A O 1
ATOM 674 N N . GLU A 1 88 ? -19.844 40.615 -11.093 1.00 20.66 89 GLU A N 1
ATOM 675 C CA . GLU A 1 88 ? -20.116 41.484 -12.265 1.00 21.19 89 GLU A CA 1
ATOM 676 C C . GLU A 1 88 ? -19.520 40.937 -13.582 1.00 20.92 89 GLU A C 1
ATOM 677 O O . GLU A 1 88 ? -18.306 40.975 -13.794 1.00 21.04 89 GLU A O 1
ATOM 683 N N . ALA A 1 89 ? -20.414 40.390 -14.464 1.00 20.81 90 ALA A N 1
ATOM 684 C CA . ALA A 1 89 ? -19.961 39.736 -15.697 1.00 21.38 90 ALA A CA 1
ATOM 685 C C . ALA A 1 89 ? -20.385 40.414 -17.016 1.00 21.42 90 ALA A C 1
ATOM 686 O O . ALA A 1 89 ? -20.152 39.853 -18.080 1.00 21.18 90 ALA A O 1
ATOM 688 N N . LYS A 1 90 ? -21.010 41.569 -16.922 1.00 21.53 91 LYS A N 1
ATOM 689 C CA . LYS A 1 90 ? -21.338 42.272 -18.141 1.00 22.09 91 LYS A CA 1
ATOM 690 C C . LYS A 1 90 ?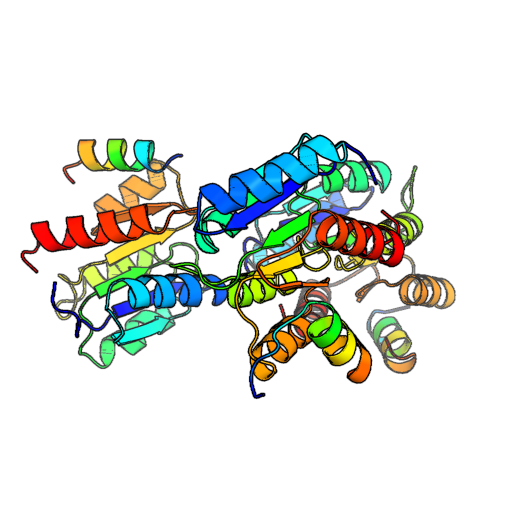 -20.070 42.784 -18.803 1.00 22.38 91 LYS A C 1
ATOM 691 O O . LYS A 1 90 ? -19.224 43.424 -18.167 1.00 22.01 91 LYS A O 1
ATOM 697 N N . LYS A 1 91 ? -19.923 42.488 -20.095 1.00 23.08 92 LYS A N 1
ATOM 698 C CA . LYS A 1 91 ? -18.732 42.845 -20.874 1.00 23.64 92 LYS A CA 1
ATOM 699 C C . LYS A 1 91 ? -18.292 44.329 -20.794 1.00 23.92 92 LYS A C 1
ATOM 700 O O . LYS A 1 91 ? -17.114 44.626 -20.551 1.00 23.89 92 LYS A O 1
ATOM 706 N N . GLU A 1 92 ? -19.234 45.248 -20.978 1.00 23.95 93 GLU A N 1
ATOM 707 C CA . GLU A 1 92 ? -18.919 46.675 -20.935 1.00 23.90 93 GLU A CA 1
ATOM 708 C C . GLU A 1 92 ? -18.280 47.100 -19.608 1.00 23.69 93 GLU A C 1
ATOM 709 O O . GLU A 1 92 ? -17.564 48.119 -19.541 1.00 23.53 93 GLU A O 1
ATOM 715 N N . ASN A 1 93 ? -18.536 46.317 -18.558 1.00 23.40 94 ASN A N 1
ATOM 716 C CA . ASN A 1 93 ? -18.019 46.659 -17.242 1.00 23.39 94 ASN A CA 1
ATOM 717 C C . ASN A 1 93 ? -16.649 46.051 -16.973 1.00 23.46 94 ASN A C 1
ATOM 718 O O . ASN A 1 93 ? -15.781 46.719 -16.419 1.00 23.51 94 ASN A O 1
ATOM 723 N N . ILE A 1 94 ? -16.467 44.779 -17.357 1.00 23.54 95 ILE A N 1
ATOM 724 C CA . ILE A 1 94 ? -15.152 44.128 -17.337 1.00 23.26 95 ILE A CA 1
ATOM 725 C C . ILE A 1 94 ? -14.174 44.988 -18.139 1.00 22.91 95 ILE A C 1
ATOM 726 O O . ILE A 1 94 ? -13.050 45.227 -17.706 1.00 22.40 95 ILE A O 1
ATOM 731 N N . ILE A 1 95 ? -14.647 45.487 -19.294 1.00 22.60 96 ILE A N 1
ATOM 732 C CA . ILE A 1 95 ? -13.875 46.399 -20.143 1.00 22.55 96 ILE A CA 1
ATOM 733 C C . ILE A 1 95 ? -13.538 47.653 -19.321 1.00 22.02 96 ILE A C 1
ATOM 734 O O . ILE A 1 95 ? -12.380 48.047 -19.238 1.00 22.14 96 ILE A O 1
ATOM 739 N N . ALA A 1 96 ? -14.553 48.267 -18.717 1.00 21.50 97 ALA A N 1
ATOM 740 C CA . ALA A 1 96 ? -14.332 49.461 -17.907 1.00 21.54 97 ALA A CA 1
ATOM 741 C C . ALA A 1 96 ? -13.239 49.262 -16.831 1.00 21.48 97 ALA A C 1
ATOM 742 O O . ALA A 1 96 ? -12.300 50.054 -16.750 1.00 21.89 97 ALA A O 1
ATOM 744 N N . ALA A 1 97 ? -13.355 48.197 -16.035 1.00 21.25 98 ALA A N 1
ATOM 745 C CA . ALA A 1 97 ? -12.345 47.874 -15.015 1.00 21.48 98 ALA A CA 1
ATOM 746 C C . ALA A 1 97 ? -10.919 47.767 -15.584 1.00 21.70 98 ALA A C 1
ATOM 747 O O . ALA A 1 97 ? -9.978 48.313 -15.009 1.00 22.16 98 ALA A O 1
ATOM 749 N N . ALA A 1 98 ? -10.776 47.079 -16.717 1.00 21.31 99 ALA A N 1
ATOM 750 C CA . ALA A 1 98 ? -9.475 46.888 -17.359 1.00 21.56 99 ALA A CA 1
ATOM 751 C C . ALA A 1 98 ? -8.881 48.191 -17.945 1.00 21.69 99 ALA A C 1
ATOM 752 O O . ALA A 1 98 ? -7.653 48.402 -17.887 1.00 21.14 99 ALA A O 1
ATOM 754 N N . GLN A 1 99 ? -9.750 49.035 -18.528 1.00 21.73 100 GLN A N 1
ATOM 755 C CA . GLN A 1 99 ? -9.371 50.397 -18.955 1.00 21.96 100 GLN A CA 1
ATOM 756 C C . GLN A 1 99 ? -8.994 51.286 -17.763 1.00 21.47 100 GLN A C 1
ATOM 757 O O . GLN A 1 99 ? -8.087 52.112 -17.857 1.00 21.03 100 GLN A O 1
ATOM 763 N N . ALA A 1 100 ? -9.687 51.085 -16.639 1.00 21.38 101 ALA A N 1
ATOM 764 C CA . ALA A 1 100 ? -9.373 51.766 -15.369 1.00 20.80 101 ALA A CA 1
ATOM 765 C C . ALA A 1 100 ? -8.095 51.218 -14.695 1.00 20.87 101 ALA A C 1
ATOM 766 O O . ALA A 1 100 ? -7.650 51.745 -13.667 1.00 20.62 101 ALA A O 1
ATOM 768 N N . GLY A 1 101 ? -7.543 50.133 -15.249 1.00 20.63 102 GLY A N 1
ATOM 769 C CA . GLY A 1 101 ? -6.219 49.659 -14.855 1.00 20.66 102 GLY A CA 1
ATOM 770 C C . GLY A 1 101 ? -6.180 48.505 -13.864 1.00 21.00 102 GLY A C 1
ATOM 771 O O . GLY A 1 101 ? -5.182 48.352 -13.123 1.00 20.73 102 GLY A O 1
ATOM 772 N N . ALA A 1 102 ? -7.248 47.692 -13.837 1.00 20.89 103 ALA A N 1
ATOM 773 C CA . ALA A 1 102 ? -7.272 46.452 -13.007 1.00 21.34 103 ALA A CA 1
ATOM 774 C C . ALA A 1 102 ? -6.130 45.477 -13.371 1.00 21.22 103 ALA A C 1
ATOM 775 O O . ALA A 1 102 ? -5.778 45.329 -14.551 1.00 21.13 103 ALA A O 1
ATOM 777 N N . SER A 1 103 ? -5.545 44.842 -12.359 1.00 21.13 104 SER A N 1
ATOM 778 C CA . SER A 1 103 ? -4.398 43.934 -12.575 1.00 21.56 104 SER A CA 1
ATOM 779 C C . SER A 1 103 ? -4.878 42.567 -13.082 1.00 21.50 104 SER A C 1
ATOM 780 O O . SER A 1 103 ? -4.117 41.812 -13.702 1.00 21.33 104 SER A O 1
ATOM 783 N N . GLY A 1 104 ? -6.138 42.259 -12.782 1.00 21.39 105 GLY A N 1
ATOM 784 C CA . GLY A 1 104 ? -6.832 41.103 -13.325 1.00 21.06 105 GLY A CA 1
ATOM 785 C C . GLY A 1 104 ? -8.323 41.162 -13.019 1.00 21.27 105 GLY A C 1
ATOM 786 O O . GLY A 1 104 ? -8.811 42.118 -12.401 1.00 20.56 105 GLY A O 1
ATOM 787 N N . TYR A 1 105 ? -9.044 40.125 -13.449 1.00 21.79 106 TYR A N 1
ATOM 788 C CA . TYR A 1 105 ? -10.481 40.054 -13.284 1.00 21.88 106 TYR A CA 1
ATOM 789 C C . TYR A 1 105 ? -10.926 38.602 -13.126 1.00 22.74 106 TYR A C 1
ATOM 790 O O . TYR A 1 105 ? -10.841 37.812 -14.070 1.00 23.06 106 TYR A O 1
ATOM 799 N N . VAL A 1 106 ? -11.419 38.272 -11.930 1.00 23.12 107 VAL A N 1
ATOM 800 C CA . VAL A 1 106 ? -11.930 36.943 -11.611 1.00 23.23 107 VAL A CA 1
ATOM 801 C C . VAL A 1 106 ? -13.437 37.050 -11.425 1.00 23.65 107 VAL A C 1
ATOM 802 O O . VAL A 1 106 ? -13.913 37.931 -10.703 1.00 23.98 107 VAL A O 1
ATOM 806 N N . VAL A 1 107 ? -14.194 36.171 -12.084 1.00 23.33 108 VAL A N 1
ATOM 807 C CA . VAL A 1 107 ? -15.643 36.171 -11.928 1.00 22.96 108 VAL A CA 1
ATOM 808 C C . VAL A 1 107 ? -16.107 35.171 -10.866 1.00 23.11 108 VAL A C 1
ATOM 809 O O . VAL A 1 107 ? -15.530 34.082 -10.730 1.00 22.56 108 VAL A O 1
ATOM 813 N N . LYS A 1 108 ? -17.139 35.562 -10.106 1.00 22.84 109 LYS A N 1
ATOM 814 C CA . LYS A 1 108 ? -17.798 34.659 -9.154 1.00 22.79 109 LYS A CA 1
ATOM 815 C C . LYS A 1 108 ? -18.818 33.750 -9.877 1.00 22.53 109 LYS A C 1
ATOM 816 O O . LYS A 1 108 ? -19.445 34.175 -10.830 1.00 22.08 109 LYS A O 1
ATOM 822 N N . PRO A 1 109 ? -18.949 32.478 -9.433 1.00 22.44 110 PRO A N 1
ATOM 823 C CA . PRO A 1 109 ? -18.080 31.820 -8.434 1.00 22.06 110 PRO A CA 1
ATOM 824 C C . PRO A 1 109 ? -16.724 31.431 -9.033 1.00 22.05 110 PRO A C 1
ATOM 825 O O . PRO A 1 109 ? -16.622 31.194 -10.252 1.00 22.72 110 PRO A O 1
ATOM 829 N N . PHE A 1 110 ? -15.689 31.393 -8.203 1.00 21.64 111 PHE A N 1
ATOM 830 C CA . PHE A 1 110 ? -14.360 31.038 -8.691 1.00 21.25 111 PHE A CA 1
ATOM 831 C C . PHE A 1 110 ? -13.820 29.792 -8.018 1.00 20.92 111 PHE A C 1
ATOM 832 O O . PHE A 1 110 ? -14.244 29.419 -6.942 1.00 20.52 111 PHE A O 1
ATOM 840 N N . THR A 1 111 ? -12.869 29.156 -8.663 1.00 21.03 112 THR A N 1
ATOM 841 C CA . THR A 1 111 ? -12.185 28.048 -8.085 1.00 20.58 112 THR A CA 1
ATOM 842 C C . THR A 1 111 ? -10.906 28.609 -7.436 1.00 20.34 112 THR A C 1
ATOM 843 O O . THR A 1 111 ? -10.399 29.649 -7.851 1.00 20.23 112 THR A O 1
ATOM 847 N N . ALA A 1 112 ? -10.387 27.885 -6.453 1.00 20.56 113 ALA A N 1
ATOM 848 C CA . ALA A 1 112 ? -9.143 28.250 -5.787 1.00 20.69 113 ALA A CA 1
ATOM 849 C C . ALA A 1 112 ? -8.056 28.312 -6.864 1.00 20.93 113 ALA A C 1
ATOM 850 O O . ALA A 1 112 ? -7.191 29.194 -6.816 1.00 21.66 113 ALA A O 1
ATOM 852 N N . ALA A 1 113 ? -8.108 27.380 -7.830 1.00 20.55 114 ALA A N 1
ATOM 853 C CA . ALA A 1 113 ? -7.119 27.328 -8.924 1.00 20.24 114 ALA A CA 1
ATOM 854 C C . ALA A 1 113 ? -7.060 28.630 -9.704 1.00 20.46 114 ALA A C 1
ATOM 855 O O . ALA A 1 113 ? -5.975 29.110 -10.018 1.00 20.71 114 ALA A O 1
ATOM 857 N N . THR A 1 114 ? -8.230 29.191 -10.018 1.00 20.41 115 THR A N 1
ATOM 858 C CA . THR A 1 114 ? -8.312 30.453 -10.730 1.00 20.51 115 THR A CA 1
ATOM 859 C C . THR A 1 114 ? -7.628 31.566 -9.952 1.00 20.84 115 THR A C 1
ATOM 860 O O . THR A 1 114 ? -6.801 32.291 -10.508 1.00 21.28 115 THR A O 1
ATOM 864 N N . LEU A 1 115 ? -7.956 31.689 -8.665 1.00 20.87 116 LEU A N 1
ATOM 865 C CA . LEU A 1 115 ? -7.419 32.779 -7.844 1.00 21.02 116 LEU A CA 1
ATOM 866 C C . LEU A 1 115 ? -5.889 32.707 -7.788 1.00 21.08 116 LEU A C 1
ATOM 867 O O . LEU A 1 115 ? -5.198 33.727 -7.967 1.00 21.05 116 LEU A O 1
ATOM 872 N N . GLU A 1 116 ? -5.383 31.496 -7.542 1.00 20.64 117 GLU A N 1
ATOM 873 C CA . GLU A 1 116 ? -3.959 31.223 -7.523 1.00 20.80 117 GLU A CA 1
ATOM 874 C C . GLU A 1 116 ? -3.295 31.572 -8.862 1.00 20.92 117 GLU A C 1
ATOM 875 O O . GLU A 1 116 ? -2.227 32.193 -8.891 1.00 21.11 117 GLU A O 1
ATOM 881 N N . GLU A 1 117 ? -3.942 31.175 -9.957 1.00 21.00 118 GLU A N 1
ATOM 882 C CA . GLU A 1 117 ? -3.417 31.409 -11.290 1.00 21.48 118 GLU A CA 1
ATOM 883 C C . GLU A 1 117 ? -3.308 32.914 -11.601 1.00 21.58 118 GLU A C 1
ATOM 884 O O . GLU A 1 117 ? -2.349 33.358 -12.251 1.00 21.80 118 GLU A O 1
ATOM 890 N N . LYS A 1 118 ? -4.287 33.685 -11.133 1.00 21.08 119 LYS A N 1
ATOM 891 C CA . LYS A 1 118 ? -4.328 35.114 -11.408 1.00 21.04 119 LYS A CA 1
ATOM 892 C C . LYS A 1 118 ? -3.337 35.882 -10.542 1.00 21.11 119 LYS A C 1
ATOM 893 O O . LYS A 1 118 ? -2.749 36.856 -10.988 1.00 20.85 119 LYS A O 1
ATOM 899 N N . LEU A 1 119 ? -3.147 35.411 -9.312 1.00 21.66 120 LEU A N 1
ATOM 900 C CA . LEU A 1 119 ? -2.166 35.970 -8.388 1.00 22.18 120 LEU A CA 1
ATOM 901 C C . LEU A 1 119 ? -0.723 35.792 -8.897 1.00 22.44 120 LEU A C 1
ATOM 902 O O . LEU A 1 119 ? 0.047 36.768 -8.968 1.00 22.42 120 LEU A O 1
ATOM 907 N N . ASN A 1 120 ? -0.363 34.546 -9.231 1.00 22.43 121 ASN A N 1
ATOM 908 C CA . ASN A 1 120 ? 0.965 34.233 -9.758 1.00 22.20 121 ASN A CA 1
ATOM 909 C C . ASN A 1 120 ? 1.254 34.990 -11.062 1.00 22.33 121 ASN A C 1
ATOM 910 O O . ASN A 1 120 ? 2.431 35.289 -11.374 1.00 22.17 121 ASN A O 1
ATOM 915 N N . LYS A 1 121 ? 0.187 35.300 -11.820 1.00 22.10 122 LYS A N 1
ATOM 916 C CA . LYS A 1 121 ? 0.349 36.031 -13.076 1.00 22.15 122 LYS A CA 1
ATOM 917 C C . LYS A 1 121 ? 0.754 37.480 -12.818 1.00 22.03 122 LYS A C 1
ATOM 918 O O . LYS A 1 121 ? 1.600 38.030 -13.534 1.00 21.84 122 LYS A O 1
ATOM 924 N N . ILE A 1 122 ? 0.163 38.077 -11.774 1.00 22.23 123 ILE A N 1
ATOM 925 C CA . ILE A 1 122 ? 0.439 39.470 -11.397 1.00 22.07 123 ILE A CA 1
ATOM 926 C C . ILE A 1 122 ? 1.854 39.582 -10.838 1.00 21.93 123 ILE A C 1
ATOM 927 O O . ILE A 1 122 ? 2.606 40.485 -11.226 1.00 21.80 123 ILE A O 1
ATOM 932 N N . PHE A 1 123 ? 2.209 38.649 -9.939 1.00 21.74 124 PHE A N 1
ATOM 933 C CA . PHE A 1 123 ? 3.549 38.570 -9.341 1.00 21.72 124 PHE A CA 1
ATOM 934 C C . PHE A 1 123 ? 4.660 38.572 -10.391 1.00 21.99 124 PHE A C 1
ATOM 935 O O . PHE A 1 123 ? 5.689 39.235 -10.207 1.00 22.07 124 PHE A O 1
ATOM 943 N N . GLU A 1 124 ? 4.472 37.799 -11.466 1.00 22.05 125 GLU A N 1
ATOM 944 C CA . GLU A 1 124 ? 5.478 37.716 -12.522 1.00 22.56 125 GLU A CA 1
ATOM 945 C C . GLU A 1 124 ? 5.553 38.997 -13.349 1.00 22.25 125 GLU A C 1
ATOM 946 O O . GLU A 1 124 ? 6.643 39.518 -13.585 1.00 21.88 125 GLU A O 1
ATOM 952 N N . LYS A 1 125 ? 4.390 39.523 -13.747 1.00 22.29 126 LYS A N 1
ATOM 953 C CA . LYS A 1 125 ? 4.350 40.733 -14.569 1.00 22.39 126 LYS A CA 1
ATOM 954 C C . LYS A 1 125 ? 5.041 41.882 -13.849 1.00 22.15 126 LYS A C 1
ATOM 955 O O . LYS A 1 125 ? 5.618 42.763 -14.487 1.00 22.05 126 LYS A O 1
ATOM 961 N N . LEU A 1 126 ? 4.992 41.850 -12.512 1.00 21.92 127 LEU A N 1
ATOM 962 C CA . LEU A 1 126 ? 5.493 42.950 -11.688 1.00 21.76 127 LEU A CA 1
ATOM 963 C C . LEU A 1 126 ? 6.789 42.618 -10.960 1.00 21.76 127 LEU A C 1
ATOM 964 O O . LEU A 1 126 ? 7.341 43.464 -10.268 1.00 21.45 127 LEU A O 1
ATOM 969 N N . GLY A 1 127 ? 7.262 41.381 -11.108 1.00 22.02 128 GLY A N 1
ATOM 970 C CA . GLY A 1 127 ? 8.548 40.969 -10.541 1.00 22.69 128 GLY A CA 1
ATOM 971 C C . GLY A 1 127 ? 8.562 40.931 -9.022 1.00 23.18 128 GLY A C 1
ATOM 972 O O . GLY A 1 127 ? 9.576 41.238 -8.393 1.00 22.97 128 GLY A O 1
ATOM 973 N N . MET A 1 128 ? 7.430 40.555 -8.431 1.00 23.94 129 MET A N 1
ATOM 974 C CA . MET A 1 128 ? 7.305 40.511 -6.973 1.00 24.30 129 MET A CA 1
ATOM 975 C C . MET A 1 128 ? 7.859 39.192 -6.417 1.00 24.43 129 MET A C 1
ATOM 976 O O . MET A 1 128 ? 8.548 39.178 -5.392 1.00 24.55 129 MET A O 1
ATOM 982 N N . ALA B 1 1 ? -34.821 63.105 7.696 1.00 20.27 2 ALA B N 1
ATOM 983 C CA . ALA B 1 1 ? -34.923 64.414 6.974 1.00 20.59 2 ALA B CA 1
ATOM 984 C C . ALA B 1 1 ? -35.421 64.268 5.536 1.00 20.71 2 ALA B C 1
ATOM 985 O O . ALA B 1 1 ? -35.485 63.161 4.993 1.00 20.88 2 ALA B O 1
ATOM 987 N N . ASP B 1 2 ? -35.744 65.413 4.938 1.00 21.11 3 ASP B N 1
ATOM 988 C CA . ASP B 1 2 ? -36.298 65.523 3.587 1.00 21.33 3 ASP B CA 1
ATOM 989 C C . ASP B 1 2 ? -35.220 65.234 2.520 1.00 21.64 3 ASP B C 1
ATOM 990 O O . ASP B 1 2 ? -34.192 65.916 2.458 1.00 22.08 3 ASP B O 1
ATOM 995 N N . LYS B 1 3 ? -35.465 64.223 1.686 1.00 21.85 4 LYS B N 1
ATOM 996 C CA . LYS B 1 3 ? -34.451 63.739 0.728 1.00 22.08 4 LYS B CA 1
ATOM 997 C C . LYS B 1 3 ? -34.199 64.686 -0.463 1.00 22.37 4 LYS B C 1
ATOM 998 O O . LYS B 1 3 ? -33.284 64.446 -1.251 1.00 22.01 4 LYS B O 1
ATOM 1004 N N . GLU B 1 4 ? -35.029 65.734 -0.603 1.00 22.83 5 GLU B N 1
ATOM 1005 C CA . GLU B 1 4 ? -34.818 66.774 -1.621 1.00 23.17 5 GLU B CA 1
ATOM 1006 C C . GLU B 1 4 ? -33.896 67.901 -1.116 1.00 23.36 5 GLU B C 1
ATOM 1007 O O . GLU B 1 4 ? -33.502 68.796 -1.886 1.00 23.37 5 GLU B O 1
ATOM 1013 N N . LEU B 1 5 ? -33.555 67.848 0.176 1.00 23.36 6 LEU B N 1
ATOM 1014 C CA . LEU B 1 5 ? -32.561 68.751 0.783 1.00 23.25 6 LEU B CA 1
ATOM 1015 C C . LEU B 1 5 ? -31.370 68.985 -0.154 1.00 23.07 6 LEU B C 1
ATOM 1016 O O . LEU B 1 5 ? -30.744 68.034 -0.626 1.00 23.41 6 LEU B O 1
ATOM 1021 N N . LYS B 1 6 ? -31.099 70.254 -0.456 1.00 22.72 7 LYS B N 1
ATOM 1022 C CA . LYS B 1 6 ? -29.950 70.649 -1.256 1.00 22.37 7 LYS B CA 1
ATOM 1023 C C . LYS B 1 6 ? -28.706 70.797 -0.337 1.00 22.54 7 LYS B C 1
ATOM 1024 O O . LYS B 1 6 ? -28.721 71.582 0.618 1.00 22.22 7 LYS B O 1
ATOM 1030 N N . PHE B 1 7 ? -27.690 70.008 -0.607 1.00 22.47 8 PHE B N 1
ATOM 1031 C CA . PHE B 1 7 ? -26.462 70.095 0.168 1.00 22.33 8 PHE B CA 1
ATOM 1032 C C . PHE B 1 7 ? -25.364 70.843 -0.604 1.00 22.32 8 PHE B C 1
ATOM 1033 O O . PHE B 1 7 ? -25.327 70.814 -1.842 1.00 22.37 8 PHE B O 1
ATOM 1041 N N . LEU B 1 8 ? -24.461 71.508 0.122 1.00 21.97 9 LEU B N 1
ATOM 1042 C CA . LEU B 1 8 ? -23.203 71.975 -0.462 1.00 21.24 9 LEU B CA 1
ATOM 1043 C C . LEU B 1 8 ? -22.035 71.238 0.175 1.00 21.31 9 LEU B C 1
ATOM 1044 O O . LEU B 1 8 ? -21.842 71.285 1.401 1.00 21.65 9 LEU B O 1
ATOM 1049 N N . VAL B 1 9 ? -21.282 70.528 -0.654 1.00 20.76 10 VAL B N 1
ATOM 1050 C CA . VAL B 1 9 ? -20.107 69.808 -0.194 1.00 20.72 10 VAL B CA 1
ATOM 1051 C C . VAL B 1 9 ? -18.843 70.626 -0.481 1.00 21.25 10 VAL B C 1
ATOM 1052 O O . VAL B 1 9 ? -18.475 70.852 -1.654 1.00 21.35 10 VAL B O 1
ATOM 1056 N N . VAL B 1 10 ? -18.187 71.072 0.592 1.00 21.23 11 VAL B N 1
ATOM 1057 C CA . VAL B 1 10 ? -17.008 71.927 0.475 1.00 21.32 11 VAL B CA 1
ATOM 1058 C C . VAL B 1 10 ? -15.722 71.208 0.902 1.00 21.56 11 VAL B C 1
ATOM 1059 O O . VAL B 1 10 ? -15.561 70.837 2.059 1.00 22.01 11 VAL B O 1
ATOM 1063 N N . ASP B 1 11 ? -14.816 71.017 -0.051 1.00 21.58 12 ASP B N 1
ATOM 1064 C CA . ASP B 1 11 ? -13.480 70.495 0.216 1.00 21.53 12 ASP B CA 1
ATOM 1065 C C . ASP B 1 11 ? -12.625 70.824 -1.000 1.00 21.64 12 ASP B C 1
ATOM 1066 O O . ASP B 1 11 ? -13.095 70.680 -2.146 1.00 22.13 12 ASP B O 1
ATOM 1071 N N . ASP B 1 12 ? -11.385 71.274 -0.767 1.00 21.32 13 ASP B N 1
ATOM 1072 C CA . ASP B 1 12 ? -10.446 71.611 -1.871 1.00 21.03 13 ASP B CA 1
ATOM 1073 C C . ASP B 1 12 ? -9.927 70.374 -2.646 1.00 21.02 13 ASP B C 1
ATOM 1074 O O . ASP B 1 12 ? -9.365 70.507 -3.732 1.00 20.57 13 ASP B O 1
ATOM 1079 N N . PHE B 1 13 ? -10.125 69.191 -2.067 1.00 20.98 14 PHE B N 1
ATOM 1080 C CA . PHE B 1 13 ? -9.709 67.929 -2.665 1.00 21.53 14 PHE B CA 1
ATOM 1081 C C . PHE B 1 13 ? -10.902 67.264 -3.362 1.00 21.66 14 PHE B C 1
ATOM 1082 O O . PHE B 1 13 ? -11.758 66.649 -2.703 1.00 22.27 14 PHE B O 1
ATOM 1090 N N . SER B 1 14 ? -10.954 67.357 -4.689 1.00 21.37 15 SER B N 1
ATOM 1091 C CA . SER B 1 14 ? -12.178 66.984 -5.409 1.00 21.28 15 SER B CA 1
ATOM 1092 C C . SER B 1 14 ? -12.556 65.489 -5.287 1.00 21.39 15 SER B C 1
ATOM 1093 O O . SER B 1 14 ? -13.726 65.128 -5.416 1.00 21.50 15 SER B O 1
ATOM 1096 N N . THR B 1 15 ? -11.560 64.645 -5.004 1.00 21.32 16 THR B N 1
ATOM 1097 C CA . THR B 1 15 ? -11.770 63.233 -4.682 1.00 21.06 16 THR B CA 1
ATOM 1098 C C . THR B 1 15 ? -12.629 63.068 -3.420 1.00 21.36 16 THR B C 1
ATOM 1099 O O . THR B 1 15 ? -13.552 62.241 -3.393 1.00 21.30 16 THR B O 1
ATOM 1103 N N . MET B 1 16 ? -12.323 63.857 -2.384 1.00 21.29 17 MET B N 1
ATOM 1104 C CA . MET B 1 16 ? -13.097 63.848 -1.137 1.00 21.60 17 MET B CA 1
ATOM 1105 C C . MET B 1 16 ? -14.563 64.306 -1.336 1.00 21.36 17 MET B C 1
ATOM 1106 O O . MET B 1 16 ? -15.489 63.729 -0.755 1.00 20.43 17 MET B O 1
ATOM 1111 N N . ARG B 1 17 ? -14.758 65.334 -2.163 1.00 21.41 18 ARG B N 1
ATOM 1112 C CA . ARG B 1 17 ? -16.109 65.792 -2.479 1.00 21.50 18 ARG B CA 1
ATOM 1113 C C . ARG B 1 17 ? -16.956 64.676 -3.091 1.00 21.84 18 ARG B C 1
ATOM 1114 O O . ARG B 1 17 ? -18.108 64.497 -2.713 1.00 22.19 18 ARG B O 1
ATOM 1122 N N . ARG B 1 18 ? -16.370 63.932 -4.032 1.00 21.85 19 ARG B N 1
ATOM 1123 C CA . ARG B 1 18 ? -17.059 62.847 -4.713 1.00 21.98 19 ARG B CA 1
ATOM 1124 C C . ARG B 1 18 ? -17.412 61.682 -3.756 1.00 22.12 19 ARG B C 1
ATOM 1125 O O . ARG B 1 18 ? -18.511 61.091 -3.850 1.00 21.94 19 ARG B O 1
ATOM 1133 N N . ILE B 1 19 ? -16.479 61.361 -2.853 1.00 21.60 20 ILE B N 1
ATOM 1134 C CA . ILE B 1 19 ? -16.715 60.393 -1.778 1.00 21.22 20 ILE B CA 1
ATOM 1135 C C . ILE B 1 19 ? -17.939 60.778 -0.939 1.00 20.95 20 ILE B C 1
ATOM 1136 O O . ILE B 1 19 ? -18.844 59.942 -0.717 1.00 20.76 20 ILE B O 1
ATOM 1141 N N . VAL B 1 20 ? -17.982 62.047 -0.518 1.00 20.42 21 VAL B N 1
ATOM 1142 C CA . VAL B 1 20 ? -19.092 62.582 0.278 1.00 19.89 21 VAL B CA 1
ATOM 1143 C C . VAL B 1 20 ? -20.397 62.683 -0.525 1.00 19.90 21 VAL B C 1
ATOM 1144 O O . VAL B 1 20 ? -21.437 62.216 -0.079 1.00 19.42 21 VAL B O 1
ATOM 1148 N N . ARG B 1 21 ? -20.335 63.269 -1.714 1.00 20.22 22 ARG B N 1
ATOM 1149 C CA . ARG B 1 21 ? -21.483 63.240 -2.621 1.00 20.91 22 ARG B CA 1
ATOM 1150 C C . ARG B 1 21 ? -22.089 61.816 -2.771 1.00 21.21 22 ARG B C 1
ATOM 1151 O O . ARG B 1 21 ? -23.295 61.634 -2.604 1.00 21.20 22 ARG B O 1
ATOM 1159 N N . ASN B 1 22 ? -21.246 60.829 -3.084 1.00 21.29 23 ASN B N 1
ATOM 1160 C CA . ASN B 1 22 ? -21.704 59.447 -3.234 1.00 21.34 23 ASN B CA 1
ATOM 1161 C C . ASN B 1 22 ? -22.206 58.822 -1.934 1.00 21.34 23 ASN B C 1
ATOM 1162 O O . ASN B 1 22 ? -23.139 58.023 -1.948 1.00 21.81 23 ASN B O 1
ATOM 1167 N N . LEU B 1 23 ? -21.577 59.166 -0.814 1.00 21.12 24 LEU B N 1
ATOM 1168 C CA . LEU B 1 23 ? -22.053 58.694 0.472 1.00 20.91 24 LEU B CA 1
ATOM 1169 C C . LEU B 1 23 ? -23.453 59.217 0.704 1.00 21.33 24 LEU B C 1
ATOM 1170 O O . LEU B 1 23 ? -24.356 58.462 1.088 1.00 21.82 24 LEU B O 1
ATOM 1175 N N . LEU B 1 24 ? -23.636 60.510 0.425 1.00 21.81 25 LEU B N 1
ATOM 1176 C CA . LEU B 1 24 ? -24.946 61.161 0.486 1.00 21.54 25 LEU B CA 1
ATOM 1177 C C . LEU B 1 24 ? -25.949 60.573 -0.518 1.00 21.50 25 LEU B C 1
ATOM 1178 O O . LEU B 1 24 ? -27.158 60.621 -0.290 1.00 21.44 25 LEU B O 1
ATOM 1183 N N . LYS B 1 25 ? -25.438 60.003 -1.615 1.00 21.79 26 LYS B N 1
ATOM 1184 C CA . LYS B 1 25 ? -26.283 59.338 -2.637 1.00 22.11 26 LYS B CA 1
ATOM 1185 C C . LYS B 1 25 ? -26.895 58.018 -2.121 1.00 22.04 26 LYS B C 1
ATOM 1186 O O . LYS B 1 25 ? -28.038 57.690 -2.430 1.00 21.63 26 LYS B O 1
ATOM 1192 N N . GLU B 1 26 ? -26.108 57.278 -1.339 1.00 22.04 27 GLU B N 1
ATOM 1193 C CA . GLU B 1 26 ? -26.549 56.039 -0.701 1.00 21.67 27 GLU B CA 1
ATOM 1194 C C . GLU B 1 26 ? -27.624 56.301 0.350 1.00 21.35 27 GLU B C 1
ATOM 1195 O O . GLU B 1 26 ? -28.449 55.430 0.640 1.00 20.75 27 GLU B O 1
ATOM 1201 N N . LEU B 1 27 ? -27.579 57.489 0.950 1.00 21.15 28 LEU B N 1
ATOM 1202 C CA . LEU B 1 27 ? -28.522 57.847 2.012 1.00 21.20 28 LEU B CA 1
ATOM 1203 C C . LEU B 1 27 ? -29.846 58.371 1.450 1.00 21.14 28 LEU B C 1
ATOM 1204 O O . LEU B 1 27 ? -30.824 58.502 2.189 1.00 21.38 28 LEU B O 1
ATOM 1209 N N . GLY B 1 28 ? -29.861 58.654 0.143 1.00 20.94 29 GLY B N 1
ATOM 1210 C CA . GLY B 1 28 ? -31.058 59.103 -0.555 1.00 20.88 29 GLY B CA 1
ATOM 1211 C C . GLY B 1 28 ? -30.982 60.553 -1.001 1.00 21.22 29 GLY B C 1
ATOM 1212 O O . GLY B 1 28 ? -31.860 61.035 -1.714 1.00 20.85 29 GLY B O 1
ATOM 1213 N N . PHE B 1 29 ? -29.924 61.251 -0.583 1.00 21.81 30 PHE B N 1
ATOM 1214 C CA . PHE B 1 29 ? -29.772 62.677 -0.879 1.00 22.25 30 PHE B CA 1
ATOM 1215 C C . PHE B 1 29 ? -29.050 62.907 -2.205 1.00 22.49 30 PHE B C 1
ATOM 1216 O O . PHE B 1 29 ? -27.818 62.917 -2.247 1.00 22.96 30 PHE B O 1
ATOM 1224 N N . ASN B 1 30 ? -29.821 63.122 -3.273 1.00 22.59 31 ASN B N 1
ATOM 1225 C CA . ASN B 1 30 ? -29.258 63.328 -4.611 1.00 22.93 31 ASN B CA 1
ATOM 1226 C C . ASN B 1 30 ? -29.097 64.806 -5.022 1.00 22.78 31 ASN B C 1
ATOM 1227 O O . ASN B 1 30 ? -28.624 65.101 -6.115 1.00 22.57 31 ASN B O 1
ATOM 1232 N N . ASN B 1 31 ? -29.497 65.722 -4.144 1.00 23.00 32 ASN B N 1
ATOM 1233 C CA . ASN B 1 31 ? -29.422 67.152 -4.432 1.00 23.44 32 ASN B CA 1
ATOM 1234 C C . ASN B 1 31 ? -28.166 67.725 -3.837 1.00 23.83 32 ASN B C 1
ATOM 1235 O O . ASN B 1 31 ? -28.182 68.240 -2.714 1.00 24.78 32 ASN B O 1
ATOM 1240 N N . VAL B 1 32 ? -27.079 67.662 -4.598 1.00 23.62 33 VAL B N 1
ATOM 1241 C CA . VAL B 1 32 ? -25.803 68.073 -4.061 1.00 23.50 33 VAL B CA 1
ATOM 1242 C C . VAL B 1 32 ? -24.923 68.856 -5.003 1.00 23.37 33 VAL B C 1
ATOM 1243 O O . VAL B 1 32 ? -24.600 68.397 -6.107 1.00 23.37 33 VAL B O 1
ATOM 1247 N N . GLU B 1 33 ? -24.553 70.050 -4.576 1.00 23.56 34 GLU B N 1
ATOM 1248 C CA . GLU B 1 33 ? -23.615 70.896 -5.340 1.00 23.35 34 GLU B CA 1
ATOM 1249 C C . GLU B 1 33 ? -22.271 70.816 -4.593 1.00 22.93 34 GLU B C 1
ATOM 1250 O O . GLU B 1 33 ? -22.214 70.394 -3.439 1.00 22.26 34 GLU B O 1
ATOM 1256 N N . GLU B 1 34 ? -21.199 71.210 -5.286 1.00 22.46 35 GLU B N 1
ATOM 1257 C CA . GLU B 1 34 ? -19.838 71.120 -4.742 1.00 22.11 35 GLU B CA 1
ATOM 1258 C C . GLU B 1 34 ? -19.135 72.485 -4.674 1.00 22.05 35 GLU B C 1
ATOM 1259 O O . GLU B 1 34 ? -19.372 73.349 -5.510 1.00 22.20 35 GLU B O 1
ATOM 1265 N N . ALA B 1 35 ? -18.252 72.655 -3.690 1.00 21.95 36 ALA B N 1
ATOM 1266 C CA . ALA B 1 35 ? -17.379 73.835 -3.631 1.00 22.26 36 ALA B CA 1
ATOM 1267 C C . ALA B 1 35 ? -15.949 73.473 -3.207 1.00 22.51 36 ALA B C 1
ATOM 1268 O O . ALA B 1 35 ? -15.754 72.658 -2.319 1.00 22.69 36 ALA B O 1
ATOM 1270 N N . GLU B 1 36 ? -14.959 74.099 -3.843 1.00 23.00 37 GLU B N 1
ATOM 1271 C CA . GLU B 1 36 ? -13.536 73.778 -3.601 1.00 23.32 37 GLU B CA 1
ATOM 1272 C C . GLU B 1 36 ? -12.882 74.649 -2.511 1.00 23.10 37 GLU B C 1
ATOM 1273 O O . GLU B 1 36 ? -11.835 74.308 -1.990 1.00 23.19 37 GLU B O 1
ATOM 1279 N N . ASP B 1 37 ? -13.483 75.785 -2.193 1.00 23.03 38 ASP B N 1
ATOM 1280 C CA . ASP B 1 37 ? -13.005 76.586 -1.061 1.00 22.86 38 ASP B CA 1
ATOM 1281 C C . ASP B 1 37 ? -14.115 77.448 -0.489 1.00 22.67 38 ASP B C 1
ATOM 1282 O O . ASP B 1 37 ? -15.258 77.355 -0.922 1.00 22.83 38 ASP B O 1
ATOM 1287 N N . GLY B 1 38 ? -13.778 78.273 0.496 1.00 22.57 39 GLY B N 1
ATOM 1288 C CA . GLY B 1 38 ? -14.770 79.111 1.164 1.00 22.32 39 GLY B CA 1
ATOM 1289 C C . GLY B 1 38 ? -15.330 80.200 0.260 1.00 22.12 39 GLY B C 1
ATOM 1290 O O . GLY B 1 38 ? -16.528 80.484 0.291 1.00 22.39 39 GLY B O 1
ATOM 1291 N N . VAL B 1 39 ? -14.459 80.821 -0.531 1.00 21.69 40 VAL B N 1
ATOM 1292 C CA . VAL B 1 39 ? -14.884 81.857 -1.459 1.00 21.78 40 VAL B CA 1
ATOM 1293 C C . VAL B 1 39 ? -15.866 81.267 -2.481 1.00 21.77 40 VAL B C 1
ATOM 1294 O O . VAL B 1 39 ? -16.961 81.801 -2.689 1.00 21.96 40 VAL B O 1
ATOM 1298 N N . ASP B 1 40 ? -15.473 80.144 -3.078 1.00 21.56 41 ASP B N 1
ATOM 1299 C CA . ASP B 1 40 ? -16.351 79.367 -3.937 1.00 21.11 41 ASP B CA 1
ATOM 1300 C C . ASP B 1 40 ? -17.706 79.020 -3.295 1.00 20.76 41 ASP B C 1
ATOM 1301 O O . ASP B 1 40 ? -18.754 79.155 -3.937 1.00 20.49 41 ASP B O 1
ATOM 1306 N N . ALA B 1 41 ? -17.675 78.598 -2.028 1.00 20.38 42 ALA B N 1
ATOM 1307 C CA . ALA B 1 41 ? -18.892 78.171 -1.300 1.00 20.37 42 ALA B CA 1
ATOM 1308 C C . ALA B 1 41 ? -19.948 79.272 -1.121 1.00 20.56 42 ALA B C 1
ATOM 1309 O O . ALA B 1 41 ? -21.105 79.079 -1.459 1.00 20.73 42 ALA B O 1
ATOM 1311 N N . LEU B 1 42 ? -19.543 80.423 -0.593 1.00 21.10 43 LEU B N 1
ATOM 1312 C CA . LEU B 1 42 ? -20.479 81.523 -0.340 1.00 21.87 43 LEU B CA 1
ATOM 1313 C C . LEU B 1 42 ? -21.151 82.028 -1.621 1.00 22.55 43 LEU B C 1
ATOM 1314 O O . LEU B 1 42 ? -22.337 82.366 -1.608 1.00 22.47 43 LEU B O 1
ATOM 1319 N N . ASN B 1 43 ? -20.396 82.050 -2.728 1.00 22.94 44 ASN B N 1
ATOM 1320 C CA . ASN B 1 43 ? -20.948 82.395 -4.046 1.00 23.61 44 ASN B CA 1
ATOM 1321 C C . ASN B 1 43 ? -22.118 81.512 -4.454 1.00 23.74 44 ASN B C 1
ATOM 1322 O O . ASN B 1 43 ? -23.167 82.013 -4.876 1.00 24.14 44 ASN B O 1
ATOM 1327 N N . LYS B 1 44 ? -21.906 80.198 -4.361 1.00 23.62 45 LYS B N 1
ATOM 1328 C CA . LYS B 1 44 ? -22.940 79.202 -4.610 1.00 23.26 45 LYS B CA 1
ATOM 1329 C C . LYS B 1 44 ? -24.112 79.384 -3.667 1.00 23.21 45 LYS B C 1
ATOM 1330 O O . LYS B 1 44 ? -25.266 79.222 -4.064 1.00 23.21 45 LYS B O 1
ATOM 1336 N N . LEU B 1 45 ? -23.819 79.745 -2.419 1.00 23.32 46 LEU B N 1
ATOM 1337 C CA . LEU B 1 45 ? -24.878 79.934 -1.428 1.00 23.23 46 LEU B CA 1
ATOM 1338 C C . LEU B 1 45 ? -25.723 81.177 -1.735 1.00 23.22 46 LEU B C 1
ATOM 1339 O O . LEU B 1 45 ? -26.940 81.168 -1.508 1.00 23.33 46 LEU B O 1
ATOM 1344 N N . GLN B 1 46 ? -25.076 82.226 -2.266 1.00 22.85 47 GLN B N 1
ATOM 1345 C CA . GLN B 1 46 ? -25.770 83.468 -2.670 1.00 23.01 47 GLN B CA 1
ATOM 1346 C C . GLN B 1 46 ? -27.028 83.172 -3.499 1.00 22.78 47 GLN B C 1
ATOM 1347 O O . GLN B 1 46 ? -28.058 83.830 -3.332 1.00 22.79 47 GLN B O 1
ATOM 1353 N N . ALA B 1 47 ? -26.927 82.178 -4.386 1.00 22.39 48 ALA B N 1
ATOM 1354 C CA . ALA B 1 47 ? -28.007 81.825 -5.329 1.00 22.07 48 ALA B CA 1
ATOM 1355 C C . ALA B 1 47 ? -29.287 81.245 -4.676 1.00 21.93 48 ALA B C 1
ATOM 1356 O O . ALA B 1 47 ? -30.358 81.251 -5.296 1.00 21.98 48 ALA B O 1
ATOM 1358 N N . GLY B 1 48 ? -29.164 80.725 -3.451 1.00 21.34 49 GLY B N 1
ATOM 1359 C CA . GLY B 1 48 ? -30.322 80.280 -2.675 1.00 21.16 49 GLY B CA 1
ATOM 1360 C C . GLY B 1 48 ? -30.614 78.788 -2.752 1.00 21.21 49 GLY B C 1
ATOM 1361 O O . GLY B 1 48 ? -30.059 78.078 -3.601 1.00 21.24 49 GLY B O 1
ATOM 1362 N N . GLY B 1 49 ? -31.482 78.311 -1.849 1.00 21.08 50 GLY B N 1
ATOM 1363 C CA . GLY B 1 49 ? -32.034 76.950 -1.929 1.00 20.63 50 GLY B CA 1
ATOM 1364 C C . GLY B 1 49 ? -31.300 75.876 -1.131 1.00 20.47 50 GLY B C 1
ATOM 1365 O O . GLY B 1 49 ? -31.798 74.758 -0.973 1.00 20.18 50 GLY B O 1
ATOM 1366 N N . PHE B 1 50 ? -30.116 76.205 -0.634 1.00 20.45 51 PHE B N 1
ATOM 1367 C CA . PHE B 1 50 ? -29.310 75.228 0.112 1.00 20.42 51 PHE B CA 1
ATOM 1368 C C . PHE B 1 50 ? -29.869 74.979 1.507 1.00 20.50 51 PHE B C 1
ATOM 1369 O O . PHE B 1 50 ? -30.289 75.917 2.203 1.00 20.41 51 PHE B O 1
ATOM 1377 N N . GLY B 1 51 ? -29.881 73.711 1.906 1.00 20.62 52 GLY B N 1
ATOM 1378 C CA . GLY B 1 51 ? -30.398 73.320 3.216 1.00 20.70 52 GLY B CA 1
ATOM 1379 C C . GLY B 1 51 ? -29.340 72.869 4.226 1.00 20.76 52 GLY B C 1
ATOM 1380 O O . GLY B 1 51 ? -29.634 72.762 5.440 1.00 21.00 52 GLY B O 1
ATOM 1381 N N . PHE B 1 52 ? -28.120 72.605 3.743 1.00 20.01 53 PHE B N 1
ATOM 1382 C CA . PHE B 1 52 ? -27.087 71.953 4.557 1.00 20.39 53 PHE B CA 1
ATOM 1383 C C . PHE B 1 52 ? -25.676 72.162 3.989 1.00 20.79 53 PHE B C 1
ATOM 1384 O O . PHE B 1 52 ? -25.457 72.041 2.776 1.00 21.01 53 PHE B O 1
ATOM 1392 N N . ILE B 1 53 ? -24.714 72.429 4.891 1.00 20.82 54 ILE B N 1
ATOM 1393 C CA . ILE B 1 53 ? -23.306 72.474 4.434 1.00 21.21 54 ILE B CA 1
ATOM 1394 C C . ILE B 1 53 ? -22.389 71.501 5.156 1.00 20.75 54 ILE B C 1
ATOM 1395 O O . ILE B 1 53 ? -22.349 71.445 6.372 1.00 20.61 54 ILE B O 1
ATOM 1400 N N . ILE B 1 54 ? -21.646 70.716 4.378 1.00 20.65 55 ILE B N 1
ATOM 1401 C CA . ILE B 1 54 ? -20.598 69.827 4.900 1.00 20.52 55 ILE B CA 1
ATOM 1402 C C . ILE B 1 54 ? -19.295 70.503 4.452 1.00 20.62 55 ILE B C 1
ATOM 1403 O O . ILE B 1 54 ? -19.048 70.660 3.249 1.00 20.98 55 ILE B O 1
ATOM 1408 N N . SER B 1 55 ? -18.470 70.941 5.403 1.00 20.96 56 SER B N 1
ATOM 1409 C CA . SER B 1 55 ? -17.264 71.650 5.010 1.00 21.55 56 SER B CA 1
ATOM 1410 C C . SER B 1 55 ? -15.980 71.116 5.575 1.00 21.77 56 SER B C 1
ATOM 1411 O O . SER B 1 55 ? -15.886 70.710 6.741 1.00 22.86 56 SER B O 1
ATOM 1414 N N . ASP B 1 56 ? -14.994 71.139 4.728 1.00 21.52 57 ASP B N 1
ATOM 1415 C CA . ASP B 1 56 ? -13.638 70.840 5.048 1.00 21.20 57 ASP B CA 1
ATOM 1416 C C . ASP B 1 56 ? -13.101 72.031 5.837 1.00 20.96 57 ASP B C 1
ATOM 1417 O O . ASP B 1 56 ? -13.746 73.070 5.841 1.00 20.93 57 ASP B O 1
ATOM 1422 N N . TRP B 1 57 ? -11.953 71.900 6.502 1.00 21.21 58 TRP B N 1
ATOM 1423 C CA . TRP B 1 57 ? -11.322 73.042 7.179 1.00 21.21 58 TRP B CA 1
ATOM 1424 C C . TRP B 1 57 ? -10.243 73.674 6.318 1.00 21.40 58 TRP B C 1
ATOM 1425 O O . TRP B 1 57 ? -10.405 74.792 5.830 1.00 22.09 58 TRP B O 1
ATOM 1436 N N . ASN B 1 58 ? -9.133 72.971 6.149 1.00 21.23 59 ASN B N 1
ATOM 1437 C CA . ASN B 1 58 ? -8.020 73.501 5.379 1.00 21.62 59 ASN B CA 1
ATOM 1438 C C . ASN B 1 58 ? -8.304 73.593 3.868 1.00 21.28 59 ASN B C 1
ATOM 1439 O O . ASN B 1 58 ? -8.439 72.578 3.180 1.00 21.14 59 ASN B O 1
ATOM 1444 N N . MET B 1 59 ? -8.427 74.826 3.388 1.00 20.92 60 MET B N 1
ATOM 1445 C CA . MET B 1 59 ? -8.646 75.129 1.987 1.00 20.91 60 MET B CA 1
ATOM 1446 C C . MET B 1 59 ? -8.025 76.514 1.699 1.00 21.41 60 MET B C 1
ATOM 1447 O O . MET B 1 59 ? -8.003 77.381 2.586 1.00 21.40 60 MET B O 1
ATOM 1452 N N . PRO B 1 60 ? -7.534 76.754 0.470 1.00 21.63 61 PRO B N 1
ATOM 1453 C CA . PRO B 1 60 ? -6.946 78.038 0.122 1.00 21.87 61 PRO B CA 1
ATOM 1454 C C . PRO B 1 60 ? -8.030 79.109 -0.002 1.00 22.06 61 PRO B C 1
ATOM 1455 O O . PRO B 1 60 ? -9.213 78.782 -0.001 1.00 21.98 61 PRO B O 1
ATOM 1459 N N . ASN B 1 61 ? -7.608 80.376 -0.095 1.00 22.29 62 ASN B N 1
ATOM 1460 C CA . ASN B 1 61 ? -8.506 81.522 -0.326 1.00 22.16 62 ASN B CA 1
ATOM 1461 C C . ASN B 1 61 ? -9.404 81.832 0.875 1.00 22.42 62 ASN B C 1
ATOM 1462 O O . ASN B 1 61 ? -9.421 82.966 1.378 1.00 22.00 62 ASN B O 1
ATOM 1467 N N . MET B 1 62 ? -10.161 80.798 1.313 1.00 22.33 63 MET B N 1
ATOM 1468 C CA . MET B 1 62 ? -10.964 80.872 2.543 1.00 22.63 63 MET B CA 1
ATOM 1469 C C . MET B 1 62 ? -11.176 79.472 3.080 1.00 22.97 63 MET B C 1
ATOM 1470 O O . MET B 1 62 ? -11.799 78.620 2.429 1.00 22.90 63 MET B O 1
ATOM 1475 N N . ASP B 1 63 ? -10.661 79.237 4.279 1.00 23.28 64 ASP B N 1
ATOM 1476 C CA . ASP B 1 63 ? -10.697 77.917 4.879 1.00 23.74 64 ASP B CA 1
ATOM 1477 C C . ASP B 1 63 ? -12.058 77.668 5.560 1.00 23.30 64 ASP B C 1
ATOM 1478 O O . ASP B 1 63 ? -12.899 78.563 5.615 1.00 23.19 64 ASP B O 1
ATOM 1483 N N . GLY B 1 64 ? -12.254 76.459 6.077 1.00 22.75 65 GLY B N 1
ATOM 1484 C CA . GLY B 1 64 ? -13.540 76.059 6.661 1.00 22.63 65 GLY B CA 1
ATOM 1485 C C . GLY B 1 64 ? -13.995 76.879 7.862 1.00 22.50 65 GLY B C 1
ATOM 1486 O O . GLY B 1 64 ? -15.180 77.132 8.018 1.00 22.65 65 GLY B O 1
ATOM 1487 N N . LEU B 1 65 ? -13.053 77.287 8.718 1.00 22.34 66 LEU B N 1
ATOM 1488 C CA . LEU B 1 65 ? -13.393 78.074 9.908 1.00 22.15 66 LEU B CA 1
ATOM 1489 C C . LEU B 1 65 ? -13.911 79.459 9.558 1.00 21.89 66 LEU B C 1
ATOM 1490 O O . LEU B 1 65 ? -14.867 79.935 10.173 1.00 22.33 66 LEU B O 1
ATOM 1495 N N . GLU B 1 66 ? -13.284 80.107 8.576 1.00 21.40 67 GLU B N 1
ATOM 1496 C CA . GLU B 1 66 ? -13.757 81.419 8.104 1.00 20.99 67 GLU B CA 1
ATOM 1497 C C . GLU B 1 66 ? -15.120 81.320 7.464 1.00 20.48 67 GLU B C 1
ATOM 1498 O O . GLU B 1 66 ? -15.949 82.221 7.602 1.00 20.13 67 GLU B O 1
ATOM 1504 N N . LEU B 1 67 ? -15.340 80.218 6.759 1.00 20.29 68 LEU B N 1
ATOM 1505 C CA . LEU B 1 67 ? -16.616 79.953 6.112 1.00 20.20 68 LEU B CA 1
ATOM 1506 C C . LEU B 1 67 ? -17.674 79.829 7.190 1.00 20.20 68 LEU B C 1
ATOM 1507 O O . LEU B 1 67 ? -18.698 80.507 7.141 1.00 20.12 68 LEU B O 1
ATOM 1512 N N . LEU B 1 68 ? -17.374 79.015 8.204 1.00 20.40 69 LEU B N 1
ATOM 1513 C CA . LEU B 1 68 ? -18.278 78.796 9.330 1.00 20.51 69 LEU B CA 1
ATOM 1514 C C . LEU B 1 68 ? -18.732 80.124 9.931 1.00 20.57 69 LEU B C 1
ATOM 1515 O O . LEU B 1 68 ? -19.930 80.427 9.954 1.00 21.27 69 LEU B O 1
ATOM 1520 N N . LYS B 1 69 ? -17.762 80.920 10.382 1.00 20.25 70 LYS B N 1
ATOM 1521 C CA . LYS B 1 69 ? -18.009 82.245 10.957 1.00 19.64 70 LYS B CA 1
ATOM 1522 C C . LYS B 1 69 ? -18.805 83.202 10.024 1.00 19.73 70 LYS B C 1
ATOM 1523 O O . LYS B 1 69 ? -19.701 83.920 10.471 1.00 19.08 70 LYS B O 1
ATOM 1529 N N . THR B 1 70 ? -18.454 83.208 8.738 1.00 20.28 71 THR B N 1
ATOM 1530 C CA . THR B 1 70 ? -19.121 84.069 7.743 1.00 20.54 71 THR B CA 1
ATOM 1531 C C . THR B 1 70 ? -20.613 83.716 7.569 1.00 20.40 71 THR B C 1
ATOM 1532 O O . THR B 1 70 ? -21.462 84.587 7.561 1.00 20.18 71 THR B O 1
ATOM 1536 N N . ILE B 1 71 ? -20.899 82.428 7.446 1.00 20.75 72 ILE B N 1
ATOM 1537 C CA . ILE B 1 71 ? -22.265 81.909 7.419 1.00 20.70 72 ILE B CA 1
ATOM 1538 C C . ILE B 1 71 ? -23.038 82.282 8.679 1.00 21.25 72 ILE B C 1
ATOM 1539 O O . ILE B 1 71 ? -24.145 82.823 8.600 1.00 21.65 72 ILE B O 1
ATOM 1544 N N . ARG B 1 72 ? -22.439 82.025 9.839 1.00 21.51 73 ARG B N 1
ATOM 1545 C CA . ARG B 1 72 ? -23.084 82.309 11.123 1.00 21.40 73 ARG B CA 1
ATOM 1546 C C . ARG B 1 72 ? -23.367 83.808 11.373 1.00 21.46 73 ARG B C 1
ATOM 1547 O O . ARG B 1 72 ? -24.250 84.145 12.154 1.00 22.27 73 ARG B O 1
ATOM 1555 N N . ALA B 1 73 ? -22.624 84.690 10.710 1.00 21.20 74 ALA B N 1
ATOM 1556 C CA . ALA B 1 73 ? -22.769 86.136 10.915 1.00 21.32 74 ALA B CA 1
ATOM 1557 C C . ALA B 1 73 ? -23.780 86.760 9.948 1.00 21.48 74 ALA B C 1
ATOM 1558 O O . ALA B 1 73 ? -24.277 87.863 10.175 1.00 20.88 74 ALA B O 1
ATOM 1560 N N . ASP B 1 74 ? -24.053 86.042 8.864 1.00 22.18 75 ASP B N 1
ATOM 1561 C CA . ASP B 1 74 ? -24.858 86.534 7.745 1.00 22.40 75 ASP B CA 1
ATOM 1562 C C . ASP B 1 74 ? -26.336 86.292 8.070 1.00 22.67 75 ASP B C 1
ATOM 1563 O O . ASP B 1 74 ? -26.733 85.168 8.360 1.00 22.79 75 ASP B O 1
ATOM 1568 N N . SER B 1 75 ? -27.144 87.350 8.042 1.00 22.92 76 SER B N 1
ATOM 1569 C CA . SER B 1 75 ? -28.518 87.246 8.531 1.00 23.13 76 SER B CA 1
ATOM 1570 C C . SER B 1 75 ? -29.398 86.335 7.661 1.00 23.14 76 SER B C 1
ATOM 1571 O O . SER B 1 75 ? -30.385 85.776 8.143 1.00 23.40 76 SER B O 1
ATOM 1574 N N . ALA B 1 76 ? -29.024 86.177 6.393 1.00 23.19 77 ALA B N 1
ATOM 1575 C CA . ALA B 1 76 ? -29.742 85.280 5.479 1.00 23.25 77 ALA B CA 1
ATOM 1576 C C . ALA B 1 76 ? -29.301 83.807 5.588 1.00 23.39 77 ALA B C 1
ATOM 1577 O O . ALA B 1 76 ? -29.972 82.918 5.040 1.00 23.70 77 ALA B O 1
ATOM 1579 N N . MET B 1 77 ? -28.179 83.560 6.282 1.00 23.31 78 MET B N 1
ATOM 1580 C CA . MET B 1 77 ? -27.632 82.187 6.344 1.00 23.49 78 MET B CA 1
ATOM 1581 C C . MET B 1 77 ? -27.194 81.732 7.753 1.00 23.74 78 MET B C 1
ATOM 1582 O O . MET B 1 77 ? -26.603 80.663 7.877 1.00 24.11 78 MET B O 1
ATOM 1587 N N . SER B 1 78 ? -27.493 82.500 8.802 1.00 23.67 79 SER B N 1
ATOM 1588 C CA . SER B 1 78 ? -26.939 82.198 10.148 1.00 23.98 79 SER B CA 1
ATOM 1589 C C . SER B 1 78 ? -27.339 80.844 10.780 1.00 23.99 79 SER B C 1
ATOM 1590 O O . SER B 1 78 ? -26.595 80.304 11.590 1.00 24.15 79 SER B O 1
ATOM 1593 N N . ALA B 1 79 ? -28.509 80.302 10.432 1.00 23.62 80 ALA B N 1
ATOM 1594 C CA . ALA B 1 79 ? -29.007 79.091 11.103 1.00 23.43 80 ALA B CA 1
ATOM 1595 C C . ALA B 1 79 ? -28.709 77.845 10.282 1.00 23.39 80 ALA B C 1
ATOM 1596 O O . ALA B 1 79 ? -29.118 76.731 10.638 1.00 23.51 80 ALA B O 1
ATOM 1598 N N . LEU B 1 80 ? -27.989 78.036 9.182 1.00 23.34 81 LEU B N 1
ATOM 1599 C CA . LEU B 1 80 ? -27.683 76.949 8.258 1.00 23.51 81 LEU B CA 1
ATOM 1600 C C . LEU B 1 80 ? -26.797 75.904 8.955 1.00 23.40 81 LEU B C 1
ATOM 1601 O O . LEU B 1 80 ? -25.839 76.260 9.630 1.00 22.79 81 LEU B O 1
ATOM 1606 N N . PRO B 1 81 ? -27.151 74.611 8.829 1.00 23.56 82 PRO B N 1
ATOM 1607 C CA . PRO B 1 81 ? -26.328 73.511 9.399 1.00 23.33 82 PRO B CA 1
ATOM 1608 C C . PRO B 1 81 ? -24.976 73.407 8.707 1.00 23.49 82 PRO B C 1
ATOM 1609 O O . PRO B 1 81 ? -24.898 73.458 7.478 1.00 23.59 82 PRO B O 1
ATOM 1613 N N . VAL B 1 82 ? -23.921 73.273 9.504 1.00 23.60 83 VAL B N 1
ATOM 1614 C CA . VAL B 1 82 ? -22.566 73.185 9.003 1.00 23.09 83 VAL B CA 1
ATOM 1615 C C . VAL B 1 82 ? -21.857 72.057 9.744 1.00 23.12 83 VAL B C 1
ATOM 1616 O O . VAL B 1 82 ? -21.510 72.189 10.913 1.00 22.92 83 VAL B O 1
ATOM 1620 N N . LEU B 1 83 ? -21.688 70.929 9.064 1.00 23.22 84 LEU B N 1
ATOM 1621 C CA . LEU B 1 83 ? -20.960 69.813 9.618 1.00 23.05 84 LEU B CA 1
ATOM 1622 C C . LEU B 1 83 ? -19.531 69.883 9.111 1.00 23.37 84 LEU B C 1
ATOM 1623 O O . LEU B 1 83 ? -19.300 69.882 7.898 1.00 23.92 84 LEU B O 1
ATOM 1628 N N . MET B 1 84 ? -18.577 70.002 10.037 1.00 22.81 85 MET B N 1
ATOM 1629 C CA . MET B 1 84 ? -17.175 70.007 9.670 1.00 22.23 85 MET B CA 1
ATOM 1630 C C . MET B 1 84 ? -16.749 68.573 9.430 1.00 21.72 85 MET B C 1
ATOM 1631 O O . MET B 1 84 ? -16.995 67.700 10.256 1.00 21.85 85 MET B O 1
ATOM 1636 N N . VAL B 1 85 ? -16.143 68.321 8.293 1.00 20.93 86 VAL B N 1
ATOM 1637 C CA . VAL B 1 85 ? -15.573 66.998 7.930 1.00 19.95 86 VAL B CA 1
ATOM 1638 C C . VAL B 1 85 ? -14.159 67.371 7.506 1.00 19.47 86 VAL B C 1
ATOM 1639 O O . VAL B 1 85 ? -13.943 67.884 6.418 1.00 19.32 86 VAL B O 1
ATOM 1643 N N . THR B 1 86 ? -13.226 67.120 8.420 1.00 18.77 87 THR B N 1
ATOM 1644 C CA . THR B 1 86 ? -11.867 67.589 8.210 1.00 18.05 87 THR B CA 1
ATOM 1645 C C . THR B 1 86 ? -10.778 66.689 8.787 1.00 18.08 87 THR B C 1
ATOM 1646 O O . THR B 1 86 ? -11.040 65.858 9.662 1.00 17.30 87 THR B O 1
ATOM 1650 N N . ALA B 1 87 ? -9.556 66.870 8.274 1.00 18.55 88 ALA B N 1
ATOM 1651 C CA . ALA B 1 87 ? -8.363 66.201 8.796 1.00 19.07 88 ALA B CA 1
ATOM 1652 C C . ALA B 1 87 ? -7.830 66.893 10.057 1.00 19.57 88 ALA B C 1
ATOM 1653 O O . ALA B 1 87 ? -7.026 66.319 10.793 1.00 19.33 88 ALA B O 1
ATOM 1655 N N . GLU B 1 88 ? -8.288 68.125 10.290 1.00 20.47 89 GLU B N 1
ATOM 1656 C CA . GLU B 1 88 ? -7.928 68.938 11.480 1.00 21.62 89 GLU B CA 1
ATOM 1657 C C . GLU B 1 88 ? -8.568 68.336 12.715 1.00 22.10 89 GLU B C 1
ATOM 1658 O O . GLU B 1 88 ? -9.804 68.357 12.867 1.00 22.15 89 GLU B O 1
ATOM 1664 N N . ALA B 1 89 ? -7.717 67.761 13.599 1.00 22.49 90 ALA B N 1
ATOM 1665 C CA . ALA B 1 89 ? -8.161 67.031 14.793 1.00 23.01 90 ALA B CA 1
ATOM 1666 C C . ALA B 1 89 ? -7.557 67.451 16.155 1.00 23.58 90 ALA B C 1
ATOM 1667 O O . ALA B 1 89 ? -7.606 66.689 17.133 1.00 23.06 90 ALA B O 1
ATOM 1669 N N . LYS B 1 90 ? -6.985 68.652 16.212 1.00 24.22 91 LYS B N 1
ATOM 1670 C CA . LYS B 1 90 ? -6.486 69.195 17.470 1.00 25.09 91 LYS B CA 1
ATOM 1671 C C . LYS B 1 90 ? -7.635 69.696 18.337 1.00 25.00 91 LYS B C 1
ATOM 1672 O O . LYS B 1 90 ? -8.544 70.345 17.842 1.00 24.86 91 LYS B O 1
ATOM 1678 N N . LYS B 1 91 ? -7.587 69.364 19.630 1.00 25.56 92 LYS B N 1
ATOM 1679 C CA . LYS B 1 91 ? -8.608 69.774 20.602 1.00 25.98 92 LYS B CA 1
ATOM 1680 C C . LYS B 1 91 ? -8.837 71.280 20.579 1.00 25.51 92 LYS B C 1
ATOM 1681 O O . LYS B 1 91 ? -9.975 71.743 20.621 1.00 24.99 92 LYS B O 1
ATOM 1687 N N . GLU B 1 92 ? -7.746 72.036 20.511 1.00 25.45 93 GLU B N 1
ATOM 1688 C CA . GLU B 1 92 ? -7.820 73.483 20.362 1.00 25.87 93 GLU B CA 1
ATOM 1689 C C . GLU B 1 92 ? -8.734 73.832 19.176 1.00 25.85 93 GLU B C 1
ATOM 1690 O O . GLU B 1 92 ? -9.721 74.558 19.328 1.00 25.92 93 GLU B O 1
ATOM 1696 N N . ASN B 1 93 ? -8.414 73.275 18.011 1.00 25.86 94 ASN B N 1
ATOM 1697 C CA . ASN B 1 93 ? -9.149 73.560 16.773 1.00 25.76 94 ASN B CA 1
ATOM 1698 C C . ASN B 1 93 ? -10.599 73.090 16.793 1.00 24.86 94 ASN B C 1
ATOM 1699 O O . ASN B 1 93 ? -11.479 73.755 16.230 1.00 24.58 94 ASN B O 1
ATOM 1704 N N . ILE B 1 94 ? -10.833 71.936 17.422 1.00 23.89 95 ILE B N 1
ATOM 1705 C CA . ILE B 1 94 ? -12.169 71.347 17.513 1.00 23.16 95 ILE B CA 1
ATOM 1706 C C . ILE B 1 94 ? -13.070 72.239 18.355 1.00 22.69 95 ILE B C 1
ATOM 1707 O O . ILE B 1 94 ? -14.244 72.448 18.030 1.00 22.74 95 ILE B O 1
ATOM 1712 N N . ILE B 1 95 ? -12.501 72.792 19.418 1.00 22.18 96 ILE B N 1
ATOM 1713 C CA . ILE B 1 95 ? -13.238 73.659 20.317 1.00 21.32 96 ILE B CA 1
ATOM 1714 C C . ILE B 1 95 ? -13.528 74.985 19.620 1.00 21.17 96 ILE B C 1
ATOM 1715 O O . ILE B 1 95 ? -14.654 75.486 19.665 1.00 21.17 96 ILE B O 1
ATOM 1720 N N . ALA B 1 96 ? -12.521 75.518 18.933 1.00 20.80 97 ALA B N 1
ATOM 1721 C CA . ALA B 1 96 ? -12.671 76.753 18.189 1.00 20.66 97 ALA B CA 1
ATOM 1722 C C . ALA B 1 96 ? -13.817 76.648 17.166 1.00 21.18 97 ALA B C 1
ATOM 1723 O O . ALA B 1 96 ? -14.680 77.530 17.105 1.00 21.44 97 ALA B O 1
ATOM 1725 N N . ALA B 1 97 ? -13.850 75.550 16.402 1.00 21.25 98 ALA B N 1
ATOM 1726 C CA . ALA B 1 97 ? -14.973 75.275 15.490 1.00 21.70 98 ALA B CA 1
ATOM 1727 C C . ALA B 1 97 ? -16.347 75.242 16.214 1.00 21.75 98 ALA B C 1
ATOM 1728 O O . ALA B 1 97 ? -17.337 75.790 15.721 1.00 21.46 98 ALA B O 1
ATOM 1730 N N . ALA B 1 98 ? -16.380 74.611 17.386 1.00 21.91 99 ALA B N 1
ATOM 1731 C CA . ALA B 1 98 ? -17.582 74.576 18.230 1.00 21.89 99 ALA B CA 1
ATOM 1732 C C . ALA B 1 98 ? -17.952 75.967 18.776 1.00 21.67 99 ALA B C 1
ATOM 1733 O O . ALA B 1 98 ? -19.119 76.343 18.770 1.00 21.09 99 ALA B O 1
ATOM 1735 N N . GLN B 1 99 ? -16.947 76.721 19.230 1.00 21.99 100 GLN B N 1
ATOM 1736 C CA . GLN B 1 99 ? -17.128 78.140 19.602 1.00 22.82 100 GLN B CA 1
ATOM 1737 C C . GLN B 1 99 ? -17.631 78.991 18.402 1.00 22.74 100 GLN B C 1
ATOM 1738 O O . GLN B 1 99 ? -18.428 79.908 18.578 1.00 23.22 100 GLN B O 1
ATOM 1744 N N . ALA B 1 100 ? -17.174 78.659 17.193 1.00 22.55 101 ALA B N 1
ATOM 1745 C CA . ALA B 1 100 ? -17.578 79.388 15.980 1.00 22.24 101 ALA B CA 1
ATOM 1746 C C . ALA B 1 100 ? -18.949 78.966 15.451 1.00 21.93 101 ALA B C 1
ATOM 1747 O O . ALA B 1 100 ? -19.456 79.555 14.514 1.00 21.22 101 ALA B O 1
ATOM 1749 N N . GLY B 1 101 ? -19.522 77.916 16.037 1.00 22.21 102 GLY B N 1
ATOM 1750 C CA . GLY B 1 101 ? -20.888 77.491 15.703 1.00 21.96 102 GLY B CA 1
ATOM 1751 C C . GLY B 1 101 ? -21.040 76.212 14.885 1.00 21.64 102 GLY B C 1
ATOM 1752 O O . GLY B 1 101 ? -22.125 75.933 14.372 1.00 21.61 102 GLY B O 1
ATOM 1753 N N . ALA B 1 102 ? -19.985 75.414 14.768 1.00 21.21 103 ALA B N 1
ATOM 1754 C CA . ALA B 1 102 ? -20.104 74.184 13.980 1.00 21.47 103 ALA B CA 1
ATOM 1755 C C . ALA B 1 102 ? -21.322 73.398 14.450 1.00 21.68 103 ALA B C 1
ATOM 1756 O O . ALA B 1 102 ? -21.620 73.362 15.646 1.00 22.47 103 ALA B O 1
ATOM 1758 N N . SER B 1 103 ? -22.052 72.809 13.509 1.00 21.47 104 SER B N 1
ATOM 1759 C CA . SER B 1 103 ? -23.215 71.992 13.852 1.00 21.26 104 SER B CA 1
ATOM 1760 C C . SER B 1 103 ? -22.798 70.586 14.276 1.00 20.93 104 SER B C 1
ATOM 1761 O O . SER B 1 103 ? -23.527 69.903 14.983 1.00 20.82 104 SER B O 1
ATOM 1764 N N . GLY B 1 104 ? -21.611 70.176 13.829 1.00 20.91 105 GLY B N 1
ATOM 1765 C CA . GLY B 1 104 ? -21.076 68.841 14.057 1.00 20.49 105 GLY B CA 1
ATOM 1766 C C . GLY B 1 104 ? -19.626 68.811 13.624 1.00 20.53 105 GLY B C 1
ATOM 1767 O O . GLY B 1 104 ? -19.119 69.797 13.057 1.00 20.48 105 GLY B O 1
ATOM 1768 N N . TYR B 1 105 ? -18.948 67.691 13.879 1.00 20.23 106 TYR B N 1
ATOM 1769 C CA . TYR B 1 105 ? -17.509 67.606 13.620 1.00 20.19 106 TYR B CA 1
ATOM 1770 C C . TYR B 1 105 ? -17.021 66.174 13.456 1.00 20.57 106 TYR B C 1
ATOM 1771 O O . TYR B 1 105 ? -17.042 65.385 14.409 1.00 21.06 106 TYR B O 1
ATOM 1780 N N . VAL B 1 106 ? -16.553 65.866 12.246 1.00 20.78 107 VAL B N 1
ATOM 1781 C CA . VAL B 1 106 ? -16.105 64.529 11.866 1.00 20.99 107 VAL B CA 1
ATOM 1782 C C . VAL B 1 106 ? -14.645 64.606 11.421 1.00 21.37 107 VAL B C 1
ATOM 1783 O O . VAL B 1 106 ? -14.290 65.421 10.546 1.00 21.38 107 VAL B O 1
ATOM 1787 N N . VAL B 1 107 ? -13.802 63.747 11.994 1.00 21.12 108 VAL B N 1
ATOM 1788 C CA . VAL B 1 107 ? -12.407 63.713 11.536 1.00 21.09 108 VAL B CA 1
ATOM 1789 C C . VAL B 1 107 ? -12.141 62.687 10.455 1.00 21.02 108 VAL B C 1
ATOM 1790 O O . VAL B 1 107 ? -12.628 61.567 10.520 1.00 21.33 108 VAL B O 1
ATOM 1794 N N . LYS B 1 108 ? -11.355 63.110 9.466 1.00 20.88 109 LYS B N 1
ATOM 1795 C CA . LYS B 1 108 ? -10.738 62.221 8.483 1.00 21.01 109 LYS B CA 1
ATOM 1796 C C . LYS B 1 108 ? -9.594 61.442 9.148 1.00 21.02 109 LYS B C 1
ATOM 1797 O O . LYS B 1 108 ? -8.829 62.010 9.945 1.00 20.67 109 LYS B O 1
ATOM 1803 N N . PRO B 1 109 ? -9.483 60.131 8.844 1.00 21.30 110 PRO B N 1
ATOM 1804 C CA . PRO B 1 109 ? -10.433 59.376 8.012 1.00 21.54 110 PRO B CA 1
ATOM 1805 C C . PRO B 1 109 ? -11.706 58.983 8.785 1.00 21.53 110 PRO B C 1
ATOM 1806 O O . PRO B 1 109 ? -11.673 58.811 9.994 1.00 21.46 110 PRO B O 1
ATOM 1810 N N . PHE B 1 110 ? -12.807 58.841 8.060 1.00 21.99 111 PHE B N 1
ATOM 1811 C CA . PHE B 1 110 ? -14.110 58.574 8.645 1.00 21.51 111 PHE B CA 1
ATOM 1812 C C . PHE B 1 110 ? -14.819 57.468 7.909 1.00 21.33 111 PHE B C 1
ATOM 1813 O O . PHE B 1 110 ? -14.530 57.198 6.752 1.00 22.42 111 PHE B O 1
ATOM 1821 N N . THR B 1 111 ? -15.754 56.826 8.585 1.00 21.17 112 THR B N 1
ATOM 1822 C CA . THR B 1 111 ? -16.571 55.754 8.004 1.00 20.56 112 THR B CA 1
ATOM 1823 C C . THR B 1 111 ? -17.919 56.254 7.489 1.00 20.34 112 THR B C 1
ATOM 1824 O O . THR B 1 111 ? -18.413 57.296 7.938 1.00 20.72 112 THR B O 1
ATOM 1828 N N . ALA B 1 112 ? -18.540 55.513 6.592 1.00 19.82 113 ALA B N 1
ATOM 1829 C CA . ALA B 1 112 ? -19.845 55.891 6.127 1.00 19.38 113 ALA B CA 1
ATOM 1830 C C . ALA B 1 112 ? -20.800 56.033 7.302 1.00 19.47 113 ALA B C 1
ATOM 1831 O O . ALA B 1 112 ? -21.660 56.922 7.317 1.00 19.66 113 ALA B O 1
ATOM 1833 N N . ALA B 1 113 ? -20.651 55.145 8.291 1.00 18.99 114 ALA B N 1
ATOM 1834 C CA . ALA B 1 113 ? -21.575 55.091 9.423 1.00 19.03 114 ALA B CA 1
ATOM 1835 C C . ALA B 1 113 ? -21.436 56.328 10.319 1.00 18.88 114 ALA B C 1
ATOM 1836 O O . ALA B 1 113 ? -22.432 56.872 10.814 1.00 17.95 114 ALA B O 1
ATOM 1838 N N . THR B 1 114 ? -20.195 56.780 10.475 1.00 19.24 115 THR B N 1
ATOM 1839 C CA . THR B 1 114 ? -19.886 58.004 11.202 1.00 19.47 115 THR B CA 1
ATOM 1840 C C . THR B 1 114 ? -20.536 59.234 10.562 1.00 19.79 115 THR B C 1
ATOM 1841 O O . THR B 1 114 ? -21.040 60.100 11.280 1.00 19.52 115 THR B O 1
ATOM 1845 N N . LEU B 1 115 ? -20.551 59.290 9.217 1.00 20.33 116 LEU B N 1
ATOM 1846 C CA . LEU B 1 115 ? -21.176 60.421 8.505 1.00 20.82 116 LEU B CA 1
ATOM 1847 C C . LEU B 1 115 ? -22.691 60.409 8.622 1.00 21.38 116 LEU B C 1
ATOM 1848 O O . LEU B 1 115 ? -23.299 61.442 8.935 1.00 22.22 116 LEU B O 1
ATOM 1853 N N . GLU B 1 116 ? -23.288 59.239 8.397 1.00 21.34 117 GLU B N 1
ATOM 1854 C CA . GLU B 1 116 ? -24.719 59.027 8.596 1.00 21.69 117 GLU B CA 1
ATOM 1855 C C . GLU B 1 116 ? -25.166 59.409 10.011 1.00 22.01 117 GLU B C 1
ATOM 1856 O O . GLU B 1 116 ? -26.173 60.094 10.184 1.00 22.03 117 GLU B O 1
ATOM 1862 N N . GLU B 1 117 ? -24.409 58.954 11.010 1.00 22.54 118 GLU B N 1
ATOM 1863 C CA . GLU B 1 117 ? -24.717 59.190 12.418 1.00 22.72 118 GLU B CA 1
ATOM 1864 C C . GLU B 1 117 ? -24.715 60.675 12.745 1.00 22.78 118 GLU B C 1
ATOM 1865 O O . GLU B 1 117 ? -25.620 61.164 13.436 1.00 23.08 118 GLU B O 1
ATOM 1871 N N . LYS B 1 118 ? -23.716 61.399 12.237 1.00 22.34 119 LYS B N 1
ATOM 1872 C CA . LYS B 1 118 ? -23.600 62.822 12.537 1.00 22.21 119 LYS B CA 1
ATOM 1873 C C . LYS B 1 118 ? -24.673 63.664 11.834 1.00 21.67 119 LYS B C 1
ATOM 1874 O O . LYS B 1 118 ? -25.157 64.633 12.392 1.00 22.00 119 LYS B O 1
ATOM 1880 N N . LEU B 1 119 ? -25.026 63.294 10.614 1.00 21.32 120 LEU B N 1
ATOM 1881 C CA . LEU B 1 119 ? -26.133 63.942 9.921 1.00 21.43 120 LEU B CA 1
ATOM 1882 C C . LEU B 1 119 ? -27.447 63.746 10.681 1.00 21.51 120 LEU B C 1
ATOM 1883 O O . LEU B 1 119 ? -28.113 64.718 11.047 1.00 21.21 120 LEU B O 1
ATOM 1888 N N . ASN B 1 120 ? -27.791 62.484 10.937 1.00 21.44 121 ASN B N 1
ATOM 1889 C CA . ASN B 1 120 ? -28.944 62.137 11.749 1.00 21.77 121 ASN B CA 1
ATOM 1890 C C . ASN B 1 120 ? -28.994 62.900 13.086 1.00 21.97 121 ASN B C 1
ATOM 1891 O O . ASN B 1 120 ? -30.034 63.446 13.460 1.00 21.92 121 ASN B O 1
ATOM 1896 N N . LYS B 1 121 ? -27.866 62.937 13.794 1.00 22.40 122 LYS B N 1
ATOM 1897 C CA . LYS B 1 121 ? -27.766 63.680 15.051 1.00 22.63 122 LYS B CA 1
ATOM 1898 C C . LYS B 1 121 ? -28.157 65.159 14.870 1.00 22.56 122 LYS B C 1
ATOM 1899 O O . LYS B 1 121 ? -29.018 65.672 15.606 1.00 22.56 122 LYS B O 1
ATOM 1905 N N . ILE B 1 122 ? -27.551 65.828 13.877 1.00 22.21 123 ILE B N 1
ATOM 1906 C CA . ILE B 1 122 ? -27.875 67.234 13.590 1.00 22.13 123 ILE B CA 1
ATOM 1907 C C . ILE B 1 122 ? -29.360 67.377 13.161 1.00 22.05 123 ILE B C 1
ATOM 1908 O O . ILE B 1 122 ? -30.015 68.375 13.507 1.00 21.90 123 ILE B O 1
ATOM 1913 N N . PHE B 1 123 ? -29.876 66.373 12.430 1.00 21.60 124 PHE B N 1
ATOM 1914 C CA . PHE B 1 123 ? -31.299 66.336 12.012 1.00 21.67 124 PHE B CA 1
ATOM 1915 C C . PHE B 1 123 ? -32.281 66.403 13.191 1.00 21.74 124 PHE B C 1
ATOM 1916 O O . PHE B 1 123 ? -33.259 67.162 13.140 1.00 21.49 124 PHE B O 1
ATOM 1924 N N . GLU B 1 124 ? -32.024 65.599 14.231 1.00 21.82 125 GLU B N 1
ATOM 1925 C CA . GLU B 1 124 ? -32.951 65.477 15.367 1.00 22.46 125 GLU B CA 1
ATOM 1926 C C . GLU B 1 124 ? -32.928 66.693 16.297 1.00 22.50 125 GLU B C 1
ATOM 1927 O O . GLU B 1 124 ? -33.923 66.989 16.946 1.00 22.41 125 GLU B O 1
ATOM 1933 N N . LYS B 1 125 ? -31.787 67.388 16.352 1.00 23.11 126 LYS B N 1
ATOM 1934 C CA . LYS B 1 125 ? -31.653 68.609 17.156 1.00 23.42 126 LYS B CA 1
ATOM 1935 C C . LYS B 1 125 ? -32.413 69.783 16.557 1.00 23.17 126 LYS B C 1
ATOM 1936 O O . LYS B 1 125 ? -32.972 70.596 17.293 1.00 23.19 126 LYS B O 1
ATOM 1942 N N . LEU B 1 126 ? -32.426 69.868 15.222 1.00 22.86 127 LEU B N 1
ATOM 1943 C CA . LEU B 1 126 ? -33.047 70.991 14.523 1.00 22.60 127 LEU B CA 1
ATOM 1944 C C . LEU B 1 126 ? -34.492 70.675 14.126 1.00 23.00 127 LEU B C 1
ATOM 1945 O O . LEU B 1 126 ? -35.265 71.578 13.769 1.00 22.59 127 LEU B O 1
ATOM 1950 N N . GLY B 1 127 ? -34.851 69.389 14.205 1.00 23.09 128 GLY B N 1
ATOM 1951 C CA . GLY B 1 127 ? -36.219 68.947 13.961 1.00 23.47 128 GLY B CA 1
ATOM 1952 C C . GLY B 1 127 ? -36.517 68.688 12.499 1.00 23.75 128 GLY B C 1
ATOM 1953 O O . GLY B 1 127 ? -37.659 68.830 12.053 1.00 23.60 128 GLY B O 1
ATOM 1954 N N . MET B 1 128 ? -35.493 68.286 11.758 1.00 24.21 129 MET B N 1
ATOM 1955 C CA . MET B 1 128 ? -35.608 68.117 10.310 1.00 24.74 129 MET B CA 1
ATOM 1956 C C . MET B 1 128 ? -35.979 66.680 9.957 1.00 24.88 129 MET B C 1
ATOM 1957 O O . MET B 1 128 ? -36.813 66.418 9.086 1.00 24.96 129 MET B O 1
ATOM 1963 N N . ALA C 1 1 ? -3.474 69.624 -6.738 1.00 23.71 2 ALA C N 1
ATOM 1964 C CA . ALA C 1 1 ? -3.350 68.257 -6.129 1.00 23.54 2 ALA C CA 1
ATOM 1965 C C . ALA C 1 1 ? -3.589 68.316 -4.630 1.00 23.40 2 ALA C C 1
ATOM 1966 O O . ALA C 1 1 ? -3.477 69.382 -4.022 1.00 23.96 2 ALA C O 1
ATOM 1968 N N . ASP C 1 2 ? -3.918 67.169 -4.038 1.00 22.97 3 ASP C N 1
ATOM 1969 C CA . ASP C 1 2 ? -4.125 67.065 -2.589 1.00 22.52 3 ASP C CA 1
ATOM 1970 C C . ASP C 1 2 ? -2.968 67.690 -1.814 1.00 22.31 3 ASP C C 1
ATOM 1971 O O . ASP C 1 2 ? -1.821 67.258 -1.925 1.00 22.09 3 ASP C O 1
ATOM 1976 N N . LYS C 1 3 ? -3.288 68.703 -1.018 1.00 22.10 4 LYS C N 1
ATOM 1977 C CA . LYS C 1 3 ? -2.304 69.377 -0.173 1.00 22.11 4 LYS C CA 1
ATOM 1978 C C . LYS C 1 3 ? -1.721 68.450 0.896 1.00 21.92 4 LYS C C 1
ATOM 1979 O O . LYS C 1 3 ? -0.672 68.750 1.488 1.00 22.14 4 LYS C O 1
ATOM 1985 N N . GLU C 1 4 ? -2.411 67.333 1.138 1.00 21.62 5 GLU C N 1
ATOM 1986 C CA . GLU C 1 4 ? -1.939 66.319 2.075 1.00 21.54 5 GLU C CA 1
ATOM 1987 C C . GLU C 1 4 ? -0.944 65.359 1.421 1.00 21.04 5 GLU C C 1
ATOM 1988 O O . GLU C 1 4 ? -0.465 64.429 2.060 1.00 21.05 5 GLU C O 1
ATOM 1994 N N . LEU C 1 5 ? -0.670 65.567 0.135 1.00 20.66 6 LEU C N 1
ATOM 1995 C CA . LEU C 1 5 ? 0.376 64.827 -0.565 1.00 20.35 6 LEU C CA 1
ATOM 1996 C C . LEU C 1 5 ? 1.671 64.867 0.247 1.00 20.03 6 LEU C C 1
ATOM 1997 O O . LEU C 1 5 ? 2.115 65.932 0.690 1.00 19.46 6 LEU C O 1
ATOM 2002 N N . LYS C 1 6 ? 2.252 63.692 0.457 1.00 20.00 7 LYS C N 1
ATOM 2003 C CA . LYS C 1 6 ? 3.433 63.569 1.304 1.00 20.29 7 LYS C CA 1
ATOM 2004 C C . LYS C 1 6 ? 4.712 63.593 0.481 1.00 20.25 7 LYS C C 1
ATOM 2005 O O . LYS C 1 6 ? 4.961 62.696 -0.360 1.00 20.53 7 LYS C O 1
ATOM 2011 N N . PHE C 1 7 ? 5.513 64.625 0.712 1.00 19.78 8 PHE C N 1
ATOM 2012 C CA . PHE C 1 7 ? 6.742 64.816 -0.020 1.00 19.87 8 PHE C CA 1
ATOM 2013 C C . PHE C 1 7 ? 7.957 64.356 0.781 1.00 20.46 8 PHE C C 1
ATOM 2014 O O . PHE C 1 7 ? 8.014 64.531 2.011 1.00 20.80 8 PHE C O 1
ATOM 2022 N N . LEU C 1 8 ? 8.917 63.765 0.054 1.00 20.58 9 LEU C N 1
ATOM 2023 C CA . LEU C 1 8 ? 10.202 63.375 0.613 1.00 20.97 9 LEU C CA 1
ATOM 2024 C C . LEU C 1 8 ? 11.214 64.312 -0.070 1.00 21.02 9 LEU C C 1
ATOM 2025 O O . LEU C 1 8 ? 11.316 64.334 -1.293 1.00 21.90 9 LEU C O 1
ATOM 2030 N N . VAL C 1 9 ? 11.964 65.093 0.735 1.00 20.03 10 VAL C N 1
ATOM 2031 C CA . VAL C 1 9 ? 12.988 65.993 0.213 1.00 19.99 10 VAL C CA 1
ATOM 2032 C C . VAL C 1 9 ? 14.382 65.388 0.516 1.00 20.05 10 VAL C C 1
ATOM 2033 O O . VAL C 1 9 ? 14.775 65.254 1.687 1.00 20.26 10 VAL C O 1
ATOM 2037 N N . VAL C 1 10 ? 15.117 65.034 -0.539 1.00 20.12 11 VAL C N 1
ATOM 2038 C CA . VAL C 1 10 ? 16.380 64.300 -0.378 1.00 20.54 11 VAL C CA 1
ATOM 2039 C C . VAL C 1 10 ? 17.555 65.105 -0.879 1.00 20.90 11 VAL C C 1
ATOM 2040 O O . VAL C 1 10 ? 17.611 65.497 -2.036 1.00 21.95 11 VAL C O 1
ATOM 2044 N N . ASP C 1 11 ? 18.507 65.330 0.002 1.00 21.36 12 ASP C N 1
ATOM 2045 C CA . ASP C 1 11 ? 19.677 66.104 -0.317 1.00 21.28 12 ASP C CA 1
ATOM 2046 C C . ASP C 1 11 ? 20.589 65.962 0.870 1.00 21.96 12 ASP C C 1
ATOM 2047 O O . ASP C 1 11 ? 20.113 65.792 2.026 1.00 21.50 12 ASP C O 1
ATOM 2052 N N . ASP C 1 12 ? 21.896 65.972 0.608 1.00 22.20 13 ASP C N 1
ATOM 2053 C CA . ASP C 1 12 ? 22.868 65.728 1.678 1.00 21.77 13 ASP C CA 1
ATOM 2054 C C . ASP C 1 12 ? 23.138 66.945 2.540 1.00 22.02 13 ASP C C 1
ATOM 2055 O O . ASP C 1 12 ? 23.680 66.819 3.624 1.00 22.56 13 ASP C O 1
ATOM 2060 N N . PHE C 1 13 ? 22.707 68.123 2.084 1.00 22.21 14 PHE C N 1
ATOM 2061 C CA . PHE C 1 13 ? 22.839 69.348 2.899 1.00 21.84 14 PHE C CA 1
ATOM 2062 C C . PHE C 1 13 ? 21.499 69.863 3.422 1.00 21.99 14 PHE C C 1
ATOM 2063 O O . PHE C 1 13 ? 20.543 70.050 2.662 1.00 22.96 14 PHE C O 1
ATOM 2071 N N . SER C 1 14 ? 21.440 70.081 4.726 1.00 21.79 15 SER C N 1
ATOM 2072 C CA . SER C 1 14 ? 20.241 70.567 5.389 1.00 21.60 15 SER C CA 1
ATOM 2073 C C . SER C 1 14 ? 19.712 71.874 4.812 1.00 21.45 15 SER C C 1
ATOM 2074 O O . SER C 1 14 ? 18.502 72.077 4.740 1.00 21.25 15 SER C O 1
ATOM 2077 N N . THR C 1 15 ? 20.621 72.760 4.412 1.00 21.62 16 THR C N 1
ATOM 2078 C CA . THR C 1 15 ? 20.232 74.067 3.870 1.00 22.01 16 THR C CA 1
ATOM 2079 C C . THR C 1 15 ? 19.401 73.953 2.587 1.00 22.54 16 THR C C 1
ATOM 2080 O O . THR C 1 15 ? 18.452 74.695 2.404 1.00 22.66 16 THR C O 1
ATOM 2084 N N . MET C 1 16 ? 19.764 73.001 1.726 1.00 23.27 17 MET C N 1
ATOM 2085 C CA . MET C 1 16 ? 19.069 72.761 0.466 1.00 23.76 17 MET C CA 1
ATOM 2086 C C . MET C 1 16 ? 17.693 72.159 0.715 1.00 23.79 17 MET C C 1
ATOM 2087 O O . MET C 1 16 ? 16.721 72.512 0.039 1.00 23.46 17 MET C O 1
ATOM 2092 N N . ARG C 1 17 ? 17.621 71.207 1.649 1.00 23.69 18 ARG C N 1
ATOM 2093 C CA . ARG C 1 17 ? 16.334 70.624 2.035 1.00 23.65 18 ARG C CA 1
ATOM 2094 C C . ARG C 1 17 ? 15.442 71.694 2.600 1.00 23.28 18 ARG C C 1
ATOM 2095 O O . ARG C 1 17 ? 14.259 71.713 2.303 1.00 24.19 18 ARG C O 1
ATOM 2103 N N . ARG C 1 18 ? 16.023 72.609 3.386 1.00 22.71 19 ARG C N 1
ATOM 2104 C CA . ARG C 1 18 ? 15.264 73.682 4.040 1.00 22.03 19 ARG C CA 1
ATOM 2105 C C . ARG C 1 18 ? 14.690 74.686 3.037 1.00 22.08 19 ARG C C 1
ATOM 2106 O O . ARG C 1 18 ? 13.615 75.279 3.277 1.00 22.16 19 ARG C O 1
ATOM 2114 N N . ILE C 1 19 ? 15.413 74.890 1.931 1.00 22.07 20 ILE C N 1
ATOM 2115 C CA . ILE C 1 19 ? 14.926 75.726 0.819 1.00 21.98 20 ILE C CA 1
ATOM 2116 C C . ILE C 1 19 ? 13.677 75.080 0.205 1.00 22.07 20 ILE C C 1
ATOM 2117 O O . ILE C 1 19 ? 12.638 75.740 0.039 1.00 21.71 20 ILE C O 1
ATOM 2122 N N . VAL C 1 20 ? 13.811 73.783 -0.130 1.00 21.93 21 VAL C N 1
ATOM 2123 C CA . VAL C 1 20 ? 12.704 73.029 -0.780 1.00 22.41 21 VAL C CA 1
ATOM 2124 C C . VAL C 1 20 ? 11.462 72.925 0.122 1.00 22.38 21 VAL C C 1
ATOM 2125 O O . VAL C 1 20 ? 10.330 73.159 -0.328 1.00 22.68 21 VAL C O 1
ATOM 2129 N N . ARG C 1 21 ? 11.682 72.566 1.385 1.00 21.89 22 ARG C N 1
ATOM 2130 C CA . ARG C 1 21 ? 10.592 72.426 2.329 1.00 22.12 22 ARG C CA 1
ATOM 2131 C C . ARG C 1 21 ? 9.741 73.721 2.428 1.00 22.05 22 ARG C C 1
ATOM 2132 O O . ARG C 1 21 ? 8.509 73.664 2.330 1.00 21.73 22 ARG C O 1
ATOM 2140 N N . ASN C 1 22 ? 10.414 74.868 2.614 1.00 21.80 23 ASN C N 1
ATOM 2141 C CA . ASN C 1 22 ? 9.759 76.182 2.694 1.00 21.90 23 ASN C CA 1
ATOM 2142 C C . ASN C 1 22 ? 8.957 76.576 1.432 1.00 22.01 23 ASN C C 1
ATOM 2143 O O . ASN C 1 22 ? 7.820 77.050 1.527 1.00 21.18 23 ASN C O 1
ATOM 2148 N N . LEU C 1 23 ? 9.567 76.414 0.259 1.00 22.55 24 LEU C N 1
ATOM 2149 C CA . LEU C 1 23 ? 8.855 76.657 -0.997 1.00 23.48 24 LEU C CA 1
ATOM 2150 C C . LEU C 1 23 ? 7.578 75.813 -1.060 1.00 23.44 24 LEU C C 1
ATOM 2151 O O . LEU C 1 23 ? 6.508 76.320 -1.376 1.00 22.92 24 LEU C O 1
ATOM 2156 N N . LEU C 1 24 ? 7.702 74.527 -0.716 1.00 23.82 25 LEU C N 1
ATOM 2157 C CA . LEU C 1 24 ? 6.545 73.641 -0.597 1.00 24.09 25 LEU C CA 1
ATOM 2158 C C . LEU C 1 24 ? 5.476 74.125 0.412 1.00 24.60 25 LEU C C 1
ATOM 2159 O O . LEU C 1 24 ? 4.284 73.958 0.165 1.00 25.02 25 LEU C O 1
ATOM 2164 N N . LYS C 1 25 ? 5.905 74.764 1.524 1.00 24.80 26 LYS C N 1
ATOM 2165 C CA . LYS C 1 25 ? 4.979 75.318 2.522 1.00 25.42 26 LYS C CA 1
ATOM 2166 C C . LYS C 1 25 ? 4.181 76.473 1.849 1.00 24.92 26 LYS C C 1
ATOM 2167 O O . LYS C 1 25 ? 2.959 76.572 1.998 1.00 25.13 26 LYS C O 1
ATOM 2173 N N . GLU C 1 26 ? 4.897 77.325 1.110 1.00 24.21 27 GLU C N 1
ATOM 2174 C CA . GLU C 1 26 ? 4.299 78.432 0.379 1.00 23.21 27 GLU C CA 1
ATOM 2175 C C . GLU C 1 26 ? 3.175 77.928 -0.530 1.00 22.75 27 GLU C C 1
ATOM 2176 O O . GLU C 1 26 ? 2.092 78.510 -0.579 1.00 22.57 27 GLU C O 1
ATOM 2182 N N . LEU C 1 27 ? 3.446 76.828 -1.227 1.00 22.29 28 LEU C N 1
ATOM 2183 C CA . LEU C 1 27 ? 2.489 76.210 -2.135 1.00 22.13 28 LEU C CA 1
ATOM 2184 C C . LEU C 1 27 ? 1.356 75.474 -1.401 1.00 22.08 28 LEU C C 1
ATOM 2185 O O . LEU C 1 27 ? 0.380 75.029 -2.024 1.00 21.56 28 LEU C O 1
ATOM 2190 N N . GLY C 1 28 ? 1.494 75.362 -0.077 1.00 22.11 29 GLY C N 1
ATOM 2191 C CA . GLY C 1 28 ? 0.448 74.797 0.766 1.00 21.76 29 GLY C CA 1
ATOM 2192 C C . GLY C 1 28 ? 0.709 73.349 1.135 1.00 21.59 29 GLY C C 1
ATOM 2193 O O . GLY C 1 28 ? -0.174 72.672 1.646 1.00 21.41 29 GLY C O 1
ATOM 2194 N N . PHE C 1 29 ? 1.925 72.880 0.865 1.00 21.52 30 PHE C N 1
ATOM 2195 C CA . PHE C 1 29 ? 2.339 71.527 1.228 1.00 21.74 30 PHE C CA 1
ATOM 2196 C C . PHE C 1 29 ? 3.101 71.510 2.541 1.00 21.77 30 PHE C C 1
ATOM 2197 O O . PHE C 1 29 ? 4.236 71.985 2.623 1.00 21.90 30 PHE C O 1
ATOM 2205 N N . ASN C 1 30 ? 2.458 70.958 3.567 1.00 21.93 31 ASN C N 1
ATOM 2206 C CA . ASN C 1 30 ? 3.037 70.858 4.904 1.00 21.64 31 ASN C CA 1
ATOM 2207 C C . ASN C 1 30 ? 3.462 69.429 5.242 1.00 21.58 31 ASN C C 1
ATOM 2208 O O . ASN C 1 30 ? 4.241 69.208 6.176 1.00 21.31 31 ASN C O 1
ATOM 2213 N N . ASN C 1 31 ? 2.905 68.430 4.525 1.00 21.38 32 ASN C N 1
ATOM 2214 C CA . ASN C 1 31 ? 3.240 67.036 4.797 1.00 21.80 32 ASN C CA 1
ATOM 2215 C C . ASN C 1 31 ? 4.549 66.721 4.079 1.00 21.66 32 ASN C C 1
ATOM 2216 O O . ASN C 1 31 ? 4.557 66.235 2.940 1.00 21.23 32 ASN C O 1
ATOM 2221 N N . VAL C 1 32 ? 5.654 67.009 4.756 1.00 21.56 33 VAL C N 1
ATOM 2222 C CA . VAL C 1 32 ? 6.970 66.969 4.176 1.00 21.73 33 VAL C CA 1
ATOM 2223 C C . VAL C 1 32 ? 8.002 66.332 5.128 1.00 22.18 33 VAL C C 1
ATOM 2224 O O . VAL C 1 32 ? 8.127 66.730 6.292 1.00 22.32 33 VAL C O 1
ATOM 2228 N N . GLU C 1 33 ? 8.745 65.342 4.633 1.00 22.29 34 GLU C N 1
ATOM 2229 C CA . GLU C 1 33 ? 9.812 64.713 5.399 1.00 22.46 34 GLU C CA 1
ATOM 2230 C C . GLU C 1 33 ? 11.132 64.742 4.614 1.00 22.50 34 GLU C C 1
ATOM 2231 O O . GLU C 1 33 ? 11.146 64.987 3.389 1.00 22.60 34 GLU C O 1
ATOM 2237 N N . GLU C 1 34 ? 12.238 64.574 5.350 1.00 21.85 35 GLU C N 1
ATOM 2238 C CA . GLU C 1 34 ? 13.566 64.698 4.742 1.00 21.37 35 GLU C CA 1
ATOM 2239 C C . GLU C 1 34 ? 14.498 63.508 4.910 1.00 20.55 35 GLU C C 1
ATOM 2240 O O . GLU C 1 34 ? 14.436 62.791 5.895 1.00 20.38 35 GLU C O 1
ATOM 2246 N N . ALA C 1 35 ? 15.367 63.298 3.917 1.00 19.45 36 ALA C N 1
ATOM 2247 C CA . ALA C 1 35 ? 16.417 62.264 3.946 1.00 19.23 36 ALA C CA 1
ATOM 2248 C C . ALA C 1 35 ? 17.725 62.906 3.520 1.00 18.94 36 ALA C C 1
ATOM 2249 O O . ALA C 1 35 ? 17.731 63.889 2.794 1.00 18.61 36 ALA C O 1
ATOM 2251 N N . GLU C 1 36 ? 18.841 62.332 3.988 1.00 18.79 37 GLU C N 1
ATOM 2252 C CA . GLU C 1 36 ? 20.192 62.894 3.785 1.00 18.98 37 GLU C CA 1
ATOM 2253 C C . GLU C 1 36 ? 20.982 62.178 2.673 1.00 18.94 37 GLU C C 1
ATOM 2254 O O . GLU C 1 36 ? 21.997 62.692 2.173 1.00 18.61 37 GLU C O 1
ATOM 2260 N N . ASP C 1 37 ? 20.530 60.976 2.328 1.00 18.74 38 ASP C N 1
ATOM 2261 C CA . ASP C 1 37 ? 21.116 60.202 1.255 1.00 18.77 38 ASP C CA 1
ATOM 2262 C C . ASP C 1 37 ? 20.090 59.160 0.762 1.00 18.58 38 ASP C C 1
ATOM 2263 O O . ASP C 1 37 ? 19.008 59.053 1.315 1.00 18.50 38 ASP C O 1
ATOM 2268 N N . GLY C 1 38 ? 20.430 58.417 -0.285 1.00 18.71 39 GLY C N 1
ATOM 2269 C CA . GLY C 1 38 ? 19.463 57.528 -0.943 1.00 18.78 39 GLY C CA 1
ATOM 2270 C C . GLY C 1 38 ? 19.111 56.317 -0.104 1.00 18.93 39 GLY C C 1
ATOM 2271 O O . GLY C 1 38 ? 18.015 55.756 -0.237 1.00 18.73 39 GLY C O 1
ATOM 2272 N N . VAL C 1 39 ? 20.041 55.920 0.770 1.00 19.26 40 VAL C N 1
ATOM 2273 C CA . VAL C 1 39 ? 19.811 54.821 1.709 1.00 19.42 40 VAL C CA 1
ATOM 2274 C C . VAL C 1 39 ? 18.767 55.285 2.736 1.00 19.69 40 VAL C C 1
ATOM 2275 O O . VAL C 1 39 ? 17.807 54.561 2.999 1.00 20.10 40 VAL C O 1
ATOM 2279 N N . ASP C 1 40 ? 18.976 56.484 3.277 1.00 19.76 41 ASP C N 1
ATOM 2280 C CA . ASP C 1 40 ? 18.050 57.105 4.176 1.00 19.66 41 ASP C CA 1
ATOM 2281 C C . ASP C 1 40 ? 16.679 57.210 3.500 1.00 19.23 41 ASP C C 1
ATOM 2282 O O . ASP C 1 40 ? 15.641 56.922 4.095 1.00 18.83 41 ASP C O 1
ATOM 2287 N N . ALA C 1 41 ? 16.685 57.635 2.234 1.00 19.00 42 ALA C N 1
ATOM 2288 C CA . ALA C 1 41 ? 15.432 57.862 1.481 1.00 19.45 42 ALA C CA 1
ATOM 2289 C C . ALA C 1 41 ? 14.568 56.586 1.263 1.00 19.92 42 ALA C C 1
ATOM 2290 O O . ALA C 1 41 ? 13.337 56.626 1.435 1.00 20.24 42 ALA C O 1
ATOM 2292 N N . LEU C 1 42 ? 15.210 55.473 0.905 1.00 19.93 43 LEU C N 1
ATOM 2293 C CA . LEU C 1 42 ? 14.497 54.214 0.696 1.00 20.27 43 LEU C CA 1
ATOM 2294 C C . LEU C 1 42 ? 13.947 53.635 1.997 1.00 20.49 43 LEU C C 1
ATOM 2295 O O . LEU C 1 42 ? 12.867 53.004 2.006 1.00 20.26 43 LEU C O 1
ATOM 2300 N N . ASN C 1 43 ? 14.672 53.867 3.093 1.00 20.51 44 ASN C N 1
ATOM 2301 C CA . ASN C 1 43 ? 14.202 53.477 4.416 1.00 20.48 44 ASN C CA 1
ATOM 2302 C C . ASN C 1 43 ? 12.937 54.221 4.783 1.00 21.07 44 ASN C C 1
ATOM 2303 O O . ASN C 1 43 ? 11.985 53.627 5.289 1.00 21.52 44 ASN C O 1
ATOM 2308 N N . LYS C 1 44 ? 12.942 55.528 4.539 1.00 21.59 45 LYS C N 1
ATOM 2309 C CA . LYS C 1 44 ? 11.792 56.373 4.805 1.00 22.21 45 LYS C CA 1
ATOM 2310 C C . LYS C 1 44 ? 10.625 55.944 3.910 1.00 22.70 45 LYS C C 1
ATOM 2311 O O . LYS C 1 44 ? 9.473 55.865 4.366 1.00 22.41 45 LYS C O 1
ATOM 2317 N N . LEU C 1 45 ? 10.937 55.651 2.645 1.00 22.93 46 LEU C N 1
ATOM 2318 C CA . LEU C 1 45 ? 9.931 55.232 1.676 1.00 23.19 46 LEU C CA 1
ATOM 2319 C C . LEU C 1 45 ? 9.216 53.920 2.085 1.00 23.45 46 LEU C C 1
ATOM 2320 O O . LEU C 1 45 ? 7.987 53.804 1.938 1.00 23.41 46 LEU C O 1
ATOM 2325 N N . GLN C 1 46 ? 9.975 52.965 2.628 1.00 23.32 47 GLN C N 1
ATOM 2326 C CA . GLN C 1 46 ? 9.413 51.696 3.123 1.00 23.78 47 GLN C CA 1
ATOM 2327 C C . GLN C 1 46 ? 8.351 51.878 4.207 1.00 23.98 47 GLN C C 1
ATOM 2328 O O . GLN C 1 46 ? 7.478 51.021 4.379 1.00 24.00 47 GLN C O 1
ATOM 2334 N N . ALA C 1 47 ? 8.432 52.990 4.938 1.00 24.26 48 ALA C N 1
ATOM 2335 C CA . ALA C 1 47 ? 7.443 53.317 5.960 1.00 24.30 48 ALA C CA 1
ATOM 2336 C C . ALA C 1 47 ? 6.088 53.718 5.354 1.00 24.37 48 ALA C C 1
ATOM 2337 O O . ALA C 1 47 ? 5.098 53.890 6.082 1.00 24.77 48 ALA C O 1
ATOM 2339 N N . GLY C 1 48 ? 6.056 53.882 4.028 1.00 24.04 49 GLY C N 1
ATOM 2340 C CA . GLY C 1 48 ? 4.808 54.074 3.292 1.00 23.58 49 GLY C CA 1
ATOM 2341 C C . GLY C 1 48 ? 4.313 55.506 3.293 1.00 23.46 49 GLY C C 1
ATOM 2342 O O . GLY C 1 48 ? 4.789 56.339 4.084 1.00 23.60 49 GLY C O 1
ATOM 2343 N N . GLY C 1 49 ? 3.366 55.799 2.392 1.00 22.82 50 GLY C N 1
ATOM 2344 C CA . GLY C 1 49 ? 2.643 57.058 2.424 1.00 22.18 50 GLY C CA 1
ATOM 2345 C C . GLY C 1 49 ? 3.133 58.135 1.474 1.00 22.39 50 GLY C C 1
ATOM 2346 O O . GLY C 1 49 ? 2.377 59.071 1.158 1.00 22.34 50 GLY C O 1
ATOM 2347 N N . PHE C 1 50 ? 4.392 58.023 1.026 1.00 21.83 51 PHE C N 1
ATOM 2348 C CA . PHE C 1 50 ? 5.011 59.058 0.179 1.00 21.77 51 PHE C CA 1
ATOM 2349 C C . PHE C 1 50 ? 4.472 59.007 -1.240 1.00 21.65 51 PHE C C 1
ATOM 2350 O O . PHE C 1 50 ? 4.224 57.933 -1.775 1.00 21.62 51 PHE C O 1
ATOM 2358 N N . GLY C 1 51 ? 4.303 60.180 -1.845 1.00 21.52 52 GLY C N 1
ATOM 2359 C CA . GLY C 1 51 ? 3.768 60.277 -3.195 1.00 21.48 52 GLY C CA 1
ATOM 2360 C C . GLY C 1 51 ? 4.558 61.216 -4.083 1.00 21.49 52 GLY C C 1
ATOM 2361 O O . GLY C 1 51 ? 4.188 61.448 -5.232 1.00 21.60 52 GLY C O 1
ATOM 2362 N N . PHE C 1 52 ? 5.639 61.774 -3.542 1.00 21.23 53 PHE C N 1
ATOM 2363 C CA . PHE C 1 52 ? 6.503 62.658 -4.305 1.00 20.91 53 PHE C CA 1
ATOM 2364 C C . PHE C 1 52 ? 7.909 62.731 -3.706 1.00 20.51 53 PHE C C 1
ATOM 2365 O O . PHE C 1 52 ? 8.077 62.834 -2.501 1.00 20.28 53 PHE C O 1
ATOM 2373 N N . ILE C 1 53 ? 8.907 62.664 -4.580 1.00 20.56 54 ILE C N 1
ATOM 2374 C CA . ILE C 1 53 ? 10.308 62.758 -4.200 1.00 20.73 54 ILE C CA 1
ATOM 2375 C C . ILE C 1 53 ? 10.965 63.903 -4.960 1.00 21.08 54 ILE C C 1
ATOM 2376 O O . ILE C 1 53 ? 10.826 64.025 -6.171 1.00 20.94 54 ILE C O 1
ATOM 2381 N N . ILE C 1 54 ? 11.667 64.749 -4.202 1.00 21.14 55 ILE C N 1
ATOM 2382 C CA . ILE C 1 54 ? 12.519 65.816 -4.737 1.00 20.94 55 ILE C CA 1
ATOM 2383 C C . ILE C 1 54 ? 13.886 65.395 -4.270 1.00 21.36 55 ILE C C 1
ATOM 2384 O O . ILE C 1 54 ? 14.154 65.345 -3.085 1.00 20.80 55 ILE C O 1
ATOM 2389 N N . SER C 1 55 ? 14.725 65.040 -5.233 1.00 21.36 56 SER C N 1
ATOM 2390 C CA . SER C 1 55 ? 16.037 64.525 -4.911 1.00 21.37 56 SER C CA 1
ATOM 2391 C C . SER C 1 55 ? 17.215 65.249 -5.501 1.00 21.55 56 SER C C 1
ATOM 2392 O O . SER C 1 55 ? 17.188 65.668 -6.667 1.00 21.45 56 SER C O 1
ATOM 2395 N N . ASP C 1 56 ? 18.251 65.316 -4.706 1.00 21.15 57 ASP C N 1
ATOM 2396 C CA . ASP C 1 56 ? 19.561 65.797 -5.110 1.00 21.22 57 ASP C CA 1
ATOM 2397 C C . ASP C 1 56 ? 20.214 64.644 -5.886 1.00 21.35 57 ASP C C 1
ATOM 2398 O O . ASP C 1 56 ? 19.670 63.541 -5.934 1.00 21.90 57 ASP C O 1
ATOM 2403 N N . TRP C 1 57 ? 21.374 64.906 -6.482 1.00 21.08 58 TRP C N 1
ATOM 2404 C CA . TRP C 1 57 ? 22.157 63.874 -7.135 1.00 21.12 58 TRP C CA 1
ATOM 2405 C C . TRP C 1 57 ? 23.411 63.502 -6.330 1.00 21.42 58 TRP C C 1
ATOM 2406 O O . TRP C 1 57 ? 23.516 62.389 -5.803 1.00 21.04 58 TRP C O 1
ATOM 2417 N N . ASN C 1 58 ? 24.372 64.426 -6.271 1.00 21.47 59 ASN C N 1
ATOM 2418 C CA . ASN C 1 58 ? 25.614 64.185 -5.548 1.00 22.10 59 ASN C CA 1
ATOM 2419 C C . ASN C 1 58 ? 25.354 63.957 -4.056 1.00 21.89 59 ASN C C 1
ATOM 2420 O O . ASN C 1 58 ? 25.097 64.890 -3.315 1.00 22.17 59 ASN C O 1
ATOM 2425 N N . MET C 1 59 ? 25.401 62.696 -3.643 1.00 21.96 60 MET C N 1
ATOM 2426 C CA . MET C 1 59 ? 25.064 62.298 -2.280 1.00 22.26 60 MET C CA 1
ATOM 2427 C C . MET C 1 59 ? 25.883 61.081 -1.926 1.00 21.89 60 MET C C 1
ATOM 2428 O O . MET C 1 59 ? 26.144 60.260 -2.790 1.00 22.18 60 MET C O 1
ATOM 2433 N N . PRO C 1 60 ? 26.310 60.961 -0.650 1.00 21.80 61 PRO C N 1
ATOM 2434 C CA . PRO C 1 60 ? 27.120 59.798 -0.282 1.00 21.79 61 PRO C CA 1
ATOM 2435 C C . PRO C 1 60 ? 26.257 58.545 -0.155 1.00 22.01 61 PRO C C 1
ATOM 2436 O O . PRO C 1 60 ? 25.012 58.641 -0.166 1.00 22.35 61 PRO C O 1
ATOM 2440 N N . ASN C 1 61 ? 26.904 57.381 -0.032 1.00 21.90 62 ASN C N 1
ATOM 2441 C CA . ASN C 1 61 ? 26.215 56.074 0.213 1.00 21.55 62 ASN C CA 1
ATOM 2442 C C . ASN C 1 61 ? 25.323 55.605 -0.971 1.00 21.61 62 ASN C C 1
ATOM 2443 O O . ASN C 1 61 ? 25.464 54.479 -1.452 1.00 21.66 62 ASN C O 1
ATOM 2448 N N . MET C 1 62 ? 24.427 56.463 -1.410 1.00 22.32 63 MET C N 1
ATOM 2449 C CA . MET C 1 62 ? 23.601 56.199 -2.580 1.00 22.41 63 MET C CA 1
ATOM 2450 C C . MET C 1 62 ? 23.235 57.527 -3.204 1.00 22.24 63 MET C C 1
ATOM 2451 O O . MET C 1 62 ? 22.394 58.239 -2.677 1.00 22.33 63 MET C O 1
ATOM 2456 N N . ASP C 1 63 ? 23.886 57.857 -4.327 1.00 21.72 64 ASP C N 1
ATOM 2457 C CA . ASP C 1 63 ? 23.578 59.096 -5.046 1.00 21.42 64 ASP C CA 1
ATOM 2458 C C . ASP C 1 63 ? 22.164 59.065 -5.634 1.00 20.75 64 ASP C C 1
ATOM 2459 O O . ASP C 1 63 ? 21.521 58.017 -5.642 1.00 20.24 64 ASP C O 1
ATOM 2464 N N . GLY C 1 64 ? 21.678 60.231 -6.073 1.00 20.36 65 GLY C N 1
ATOM 2465 C CA . GLY C 1 64 ? 20.285 60.400 -6.519 1.00 19.44 65 GLY C CA 1
ATOM 2466 C C . GLY C 1 64 ? 19.894 59.629 -7.772 1.00 19.24 65 GLY C C 1
ATOM 2467 O O . GLY C 1 64 ? 18.731 59.270 -7.934 1.00 19.10 65 GLY C O 1
ATOM 2468 N N . LEU C 1 65 ? 20.862 59.379 -8.660 1.00 19.23 66 LEU C N 1
ATOM 2469 C CA . LEU C 1 65 ? 20.622 58.564 -9.868 1.00 19.50 66 LEU C CA 1
ATOM 2470 C C . LEU C 1 65 ? 20.345 57.083 -9.555 1.00 19.81 66 LEU C C 1
ATOM 2471 O O . LEU C 1 65 ? 19.431 56.487 -10.143 1.00 20.10 66 LEU C O 1
ATOM 2476 N N . GLU C 1 66 ? 21.128 56.494 -8.646 1.00 19.87 67 GLU C N 1
ATOM 2477 C CA . GLU C 1 66 ? 20.857 55.132 -8.177 1.00 20.47 67 GLU C CA 1
ATOM 2478 C C . GLU C 1 66 ? 19.530 55.067 -7.456 1.00 20.94 67 GLU C C 1
ATOM 2479 O O . GLU C 1 66 ? 18.796 54.080 -7.574 1.00 21.57 67 GLU C O 1
ATOM 2485 N N . LEU C 1 67 ? 19.230 56.114 -6.689 1.00 20.75 68 LEU C N 1
ATOM 2486 C CA . LEU C 1 67 ? 17.966 56.221 -6.007 1.00 20.27 68 LEU C CA 1
ATOM 2487 C C . LEU C 1 67 ? 16.855 56.194 -7.034 1.00 20.70 68 LEU C C 1
ATOM 2488 O O . LEU C 1 67 ? 15.856 55.514 -6.860 1.00 21.17 68 LEU C O 1
ATOM 2493 N N . LEU C 1 68 ? 17.050 56.930 -8.121 1.00 20.94 69 LEU C N 1
ATOM 2494 C CA . LEU C 1 68 ? 16.067 57.001 -9.192 1.00 20.67 69 LEU C CA 1
ATOM 2495 C C . LEU C 1 68 ? 15.841 55.620 -9.814 1.00 20.46 69 LEU C C 1
ATOM 2496 O O . LEU C 1 68 ? 14.709 55.187 -9.948 1.00 20.45 69 LEU C O 1
ATOM 2501 N N . LYS C 1 69 ? 16.937 54.948 -10.185 1.00 20.37 70 LYS C N 1
ATOM 2502 C CA . LYS C 1 69 ? 16.893 53.617 -10.792 1.00 20.44 70 LYS C CA 1
ATOM 2503 C C . LYS C 1 69 ? 16.283 52.559 -9.862 1.00 20.63 70 LYS C C 1
ATOM 2504 O O . LYS C 1 69 ? 15.495 51.712 -10.299 1.00 20.13 70 LYS C O 1
ATOM 2510 N N . THR C 1 70 ? 16.668 52.613 -8.584 1.00 20.66 71 THR C N 1
ATOM 2511 C CA . THR C 1 70 ? 16.145 51.711 -7.565 1.00 20.75 71 THR C CA 1
ATOM 2512 C C . THR C 1 70 ? 14.634 51.876 -7.411 1.00 21.17 71 THR C C 1
ATOM 2513 O O . THR C 1 70 ? 13.897 50.888 -7.415 1.00 21.57 71 THR C O 1
ATOM 2517 N N . ILE C 1 71 ? 14.186 53.127 -7.295 1.00 20.80 72 ILE C N 1
ATOM 2518 C CA . ILE C 1 71 ? 12.770 53.460 -7.259 1.00 20.68 72 ILE C CA 1
ATOM 2519 C C . ILE C 1 71 ? 12.044 52.952 -8.505 1.00 20.79 72 ILE C C 1
ATOM 2520 O O . ILE C 1 71 ? 10.991 52.322 -8.395 1.00 21.42 72 ILE C O 1
ATOM 2525 N N . ARG C 1 72 ? 12.609 53.222 -9.687 1.00 20.41 73 ARG C N 1
ATOM 2526 C CA . ARG C 1 72 ? 11.977 52.831 -10.959 1.00 20.05 73 ARG C CA 1
ATOM 2527 C C . ARG C 1 72 ? 11.960 51.323 -11.184 1.00 20.11 73 ARG C C 1
ATOM 2528 O O . ARG C 1 72 ? 11.128 50.822 -11.930 1.00 20.41 73 ARG C O 1
ATOM 2536 N N . ALA C 1 73 ? 12.901 50.609 -10.569 1.00 20.27 74 ALA C N 1
ATOM 2537 C CA . ALA C 1 73 ? 13.016 49.164 -10.776 1.00 20.34 74 ALA C CA 1
ATOM 2538 C C . ALA C 1 73 ? 12.283 48.383 -9.691 1.00 20.65 74 ALA C C 1
ATOM 2539 O O . ALA C 1 73 ? 12.138 47.167 -9.783 1.00 20.23 74 ALA C O 1
ATOM 2541 N N . ASP C 1 74 ? 11.834 49.091 -8.655 1.00 21.25 75 ASP C N 1
ATOM 2542 C CA . ASP C 1 74 ? 11.042 48.477 -7.598 1.00 21.61 75 ASP C CA 1
ATOM 2543 C C . ASP C 1 74 ? 9.604 48.318 -8.081 1.00 21.86 75 ASP C C 1
ATOM 2544 O O . ASP C 1 74 ? 9.054 49.228 -8.709 1.00 21.64 75 ASP C O 1
ATOM 2549 N N . SER C 1 75 ? 9.005 47.161 -7.793 1.00 22.10 76 SER C N 1
ATOM 2550 C CA . SER C 1 75 ? 7.677 46.829 -8.331 1.00 22.71 76 SER C CA 1
ATOM 2551 C C . SER C 1 75 ? 6.569 47.725 -7.782 1.00 23.15 76 SER C C 1
ATOM 2552 O O . SER C 1 75 ? 5.596 48.020 -8.486 1.00 23.64 76 SER C O 1
ATOM 2555 N N . ALA C 1 76 ? 6.718 48.146 -6.529 1.00 23.31 77 ALA C N 1
ATOM 2556 C CA . ALA C 1 76 ? 5.731 48.989 -5.880 1.00 23.57 77 ALA C CA 1
ATOM 2557 C C . ALA C 1 76 ? 6.064 50.490 -5.979 1.00 23.85 77 ALA C C 1
ATOM 2558 O O . ALA C 1 76 ? 5.182 51.332 -5.846 1.00 24.01 77 ALA C O 1
ATOM 2560 N N . MET C 1 77 ? 7.330 50.818 -6.238 1.00 24.04 78 MET C N 1
ATOM 2561 C CA . MET C 1 77 ? 7.773 52.229 -6.246 1.00 24.23 78 MET C CA 1
ATOM 2562 C C . MET C 1 77 ? 7.987 52.836 -7.648 1.00 24.04 78 MET C C 1
ATOM 2563 O O . MET C 1 77 ? 8.401 53.983 -7.766 1.00 24.19 78 MET C O 1
ATOM 2568 N N . SER C 1 78 ? 7.666 52.069 -8.696 1.00 24.09 79 SER C N 1
ATOM 2569 C CA . SER C 1 78 ? 8.139 52.355 -10.051 1.00 23.55 79 SER C CA 1
ATOM 2570 C C . SER C 1 78 ? 7.567 53.620 -10.700 1.00 23.52 79 SER C C 1
ATOM 2571 O O . SER C 1 78 ? 8.191 54.177 -11.614 1.00 23.48 79 SER C O 1
ATOM 2574 N N . ALA C 1 79 ? 6.389 54.065 -10.247 1.00 22.99 80 ALA C N 1
ATOM 2575 C CA . ALA C 1 79 ? 5.734 55.244 -10.849 1.00 22.72 80 ALA C CA 1
ATOM 2576 C C . ALA C 1 79 ? 5.846 56.504 -10.015 1.00 22.52 80 ALA C C 1
ATOM 2577 O O . ALA C 1 79 ? 5.475 57.579 -10.471 1.00 22.81 80 ALA C O 1
ATOM 2579 N N . LEU C 1 80 ? 6.336 56.375 -8.787 1.00 22.30 81 LEU C N 1
ATOM 2580 C CA . LEU C 1 80 ? 6.552 57.538 -7.943 1.00 22.09 81 LEU C CA 1
ATOM 2581 C C . LEU C 1 80 ? 7.214 58.663 -8.735 1.00 21.43 81 LEU C C 1
ATOM 2582 O O . LEU C 1 80 ? 8.132 58.421 -9.507 1.00 21.27 81 LEU C O 1
ATOM 2587 N N . PRO C 1 81 ? 6.711 59.897 -8.575 1.00 21.45 82 PRO C N 1
ATOM 2588 C CA . PRO C 1 81 ? 7.359 61.053 -9.178 1.00 20.95 82 PRO C CA 1
ATOM 2589 C C . PRO C 1 81 ? 8.710 61.314 -8.514 1.00 20.83 82 PRO C C 1
ATOM 2590 O O . PRO C 1 81 ? 8.825 61.245 -7.285 1.00 20.09 82 PRO C O 1
ATOM 2594 N N . VAL C 1 82 ? 9.721 61.579 -9.334 1.00 20.83 83 VAL C N 1
ATOM 2595 C CA . VAL C 1 82 ? 11.041 61.944 -8.857 1.00 21.43 83 VAL C CA 1
ATOM 2596 C C . VAL C 1 82 ? 11.538 63.217 -9.584 1.00 21.73 83 VAL C C 1
ATOM 2597 O O . VAL C 1 82 ? 11.986 63.159 -10.727 1.00 21.42 83 VAL C O 1
ATOM 2601 N N . LEU C 1 83 ? 11.424 64.361 -8.913 1.00 22.28 84 LEU C N 1
ATOM 2602 C CA . LEU C 1 83 ? 11.993 65.611 -9.413 1.00 22.54 84 LEU C CA 1
ATOM 2603 C C . LEU C 1 83 ? 13.450 65.739 -8.961 1.00 22.69 84 LEU C C 1
ATOM 2604 O O . LEU C 1 83 ? 13.723 65.736 -7.762 1.00 22.50 84 LEU C O 1
ATOM 2609 N N . MET C 1 84 ? 14.378 65.812 -9.924 1.00 23.00 85 MET C N 1
ATOM 2610 C CA . MET C 1 84 ? 15.788 66.043 -9.603 1.00 23.34 85 MET C CA 1
ATOM 2611 C C . MET C 1 84 ? 15.960 67.536 -9.419 1.00 23.66 85 MET C C 1
ATOM 2612 O O . MET C 1 84 ? 15.463 68.333 -10.222 1.00 23.87 85 MET C O 1
ATOM 2617 N N . VAL C 1 85 ? 16.636 67.904 -8.347 1.00 23.54 86 VAL C N 1
ATOM 2618 C CA . VAL C 1 85 ? 16.990 69.279 -7.996 1.00 22.56 86 VAL C CA 1
ATOM 2619 C C . VAL C 1 85 ? 18.449 69.160 -7.636 1.00 22.60 86 VAL C C 1
ATOM 2620 O O . VAL C 1 85 ? 18.789 68.800 -6.505 1.00 21.93 86 VAL C O 1
ATOM 2624 N N . THR C 1 86 ? 19.344 69.442 -8.595 1.00 22.21 87 THR C N 1
ATOM 2625 C CA . THR C 1 86 ? 20.763 69.214 -8.405 1.00 22.10 87 THR C CA 1
ATOM 2626 C C . THR C 1 86 ? 21.677 70.204 -9.143 1.00 21.90 87 THR C C 1
ATOM 2627 O O . THR C 1 86 ? 21.278 70.844 -10.115 1.00 21.52 87 THR C O 1
ATOM 2631 N N . ALA C 1 87 ? 22.915 70.329 -8.656 1.00 21.74 88 ALA C N 1
ATOM 2632 C CA . ALA C 1 87 ? 23.899 71.228 -9.263 1.00 21.76 88 ALA C CA 1
ATOM 2633 C C . ALA C 1 87 ? 24.535 70.631 -10.501 1.00 21.77 88 ALA C C 1
ATOM 2634 O O . ALA C 1 87 ? 25.359 71.258 -11.131 1.00 22.42 88 ALA C O 1
ATOM 2636 N N . GLU C 1 88 ? 24.142 69.414 -10.841 1.00 22.32 89 GLU C N 1
ATOM 2637 C CA . GLU C 1 88 ? 24.659 68.715 -12.009 1.00 22.66 89 GLU C CA 1
ATOM 2638 C C . GLU C 1 88 ? 24.157 69.369 -13.318 1.00 22.76 89 GLU C C 1
ATOM 2639 O O . GLU C 1 88 ? 22.969 69.349 -13.611 1.00 22.62 89 GLU C O 1
ATOM 2645 N N . ALA C 1 89 ? 25.070 69.955 -14.087 1.00 22.89 90 ALA C N 1
ATOM 2646 C CA . ALA C 1 89 ? 24.677 70.725 -15.266 1.00 23.45 90 ALA C CA 1
ATOM 2647 C C . ALA C 1 89 ? 25.289 70.212 -16.574 1.00 23.98 90 ALA C C 1
ATOM 2648 O O . ALA C 1 89 ? 25.233 70.897 -17.602 1.00 23.91 90 ALA C O 1
ATOM 2650 N N . LYS C 1 90 ? 25.871 69.014 -16.539 1.00 24.55 91 LYS C N 1
ATOM 2651 C CA . LYS C 1 90 ? 26.418 68.422 -17.755 1.00 25.43 91 LYS C CA 1
ATOM 2652 C C . LYS C 1 90 ? 25.310 67.740 -18.555 1.00 25.59 91 LYS C C 1
ATOM 2653 O O . LYS C 1 90 ? 24.515 66.964 -18.008 1.00 25.23 91 LYS C O 1
ATOM 2659 N N . LYS C 1 91 ? 25.266 68.040 -19.853 1.00 25.98 92 LYS C N 1
ATOM 2660 C CA . LYS C 1 91 ? 24.163 67.618 -20.715 1.00 26.38 92 LYS C CA 1
ATOM 2661 C C . LYS C 1 91 ? 23.962 66.105 -20.697 1.00 26.58 92 LYS C C 1
ATOM 2662 O O . LYS C 1 91 ? 22.836 65.642 -20.727 1.00 26.67 92 LYS C O 1
ATOM 2668 N N . GLU C 1 92 ? 25.066 65.355 -20.620 1.00 26.85 93 GLU C N 1
ATOM 2669 C CA . GLU C 1 92 ? 25.045 63.888 -20.695 1.00 27.38 93 GLU C CA 1
ATOM 2670 C C . GLU C 1 92 ? 24.391 63.289 -19.466 1.00 27.31 93 GLU C C 1
ATOM 2671 O O . GLU C 1 92 ? 23.616 62.333 -19.568 1.00 27.60 93 GLU C O 1
ATOM 2677 N N . ASN C 1 93 ? 24.742 63.839 -18.301 1.00 27.06 94 ASN C N 1
ATOM 2678 C CA . ASN C 1 93 ? 24.160 63.442 -17.023 1.00 26.28 94 ASN C CA 1
ATOM 2679 C C . ASN C 1 93 ? 22.684 63.836 -16.946 1.00 26.10 94 ASN C C 1
ATOM 2680 O O . ASN C 1 93 ? 21.858 63.090 -16.400 1.00 26.47 94 ASN C O 1
ATOM 2685 N N . ILE C 1 94 ? 22.350 65.000 -17.507 1.00 25.34 95 ILE C N 1
ATOM 2686 C CA . ILE C 1 94 ? 20.962 65.460 -17.551 1.00 24.42 95 ILE C CA 1
ATOM 2687 C C . ILE C 1 94 ? 20.152 64.458 -18.359 1.00 24.07 95 ILE C C 1
ATOM 2688 O O . ILE C 1 94 ? 19.058 64.068 -17.957 1.00 23.62 95 ILE C O 1
ATOM 2693 N N . ILE C 1 95 ? 20.739 63.998 -19.468 1.00 23.55 96 ILE C N 1
ATOM 2694 C CA . ILE C 1 95 ? 20.139 62.956 -20.315 1.00 22.78 96 ILE C CA 1
ATOM 2695 C C . ILE C 1 95 ? 19.986 61.629 -19.569 1.00 22.50 96 ILE C C 1
ATOM 2696 O O . ILE C 1 95 ? 18.893 61.056 -19.539 1.00 22.33 96 ILE C O 1
ATOM 2701 N N . ALA C 1 96 ? 21.080 61.149 -18.971 1.00 22.04 97 ALA C N 1
ATOM 2702 C CA . ALA C 1 96 ? 21.059 59.880 -18.224 1.00 22.02 97 ALA C CA 1
ATOM 2703 C C . ALA C 1 96 ? 19.981 59.871 -17.119 1.00 21.74 97 ALA C C 1
ATOM 2704 O O . ALA C 1 96 ? 19.262 58.895 -16.970 1.00 21.68 97 ALA C O 1
ATOM 2706 N N . ALA C 1 97 ? 19.856 60.968 -16.380 1.00 21.27 98 ALA C N 1
ATOM 2707 C CA . ALA C 1 97 ? 18.743 61.119 -15.436 1.00 21.59 98 ALA C CA 1
ATOM 2708 C C . ALA C 1 97 ? 17.369 60.975 -16.109 1.00 21.44 98 ALA C C 1
ATOM 2709 O O . ALA C 1 97 ? 16.509 60.245 -15.620 1.00 21.56 98 ALA C O 1
ATOM 2711 N N . ALA C 1 98 ? 17.177 61.670 -17.232 1.00 21.46 99 ALA C N 1
ATOM 2712 C CA . ALA C 1 98 ? 15.937 61.558 -18.029 1.00 21.27 99 ALA C CA 1
ATOM 2713 C C . ALA C 1 98 ? 15.686 60.127 -18.550 1.00 21.14 99 ALA C C 1
ATOM 2714 O O . ALA C 1 98 ? 14.551 59.631 -18.500 1.00 20.79 99 ALA C O 1
ATOM 2716 N N . GLN C 1 99 ? 16.748 59.470 -19.016 1.00 21.11 100 GLN C N 1
ATOM 2717 C CA . GLN C 1 99 ? 16.658 58.093 -19.514 1.00 21.46 100 GLN C CA 1
ATOM 2718 C C . GLN C 1 99 ? 16.339 57.087 -18.408 1.00 21.78 100 GLN C C 1
ATOM 2719 O O . GLN C 1 99 ? 15.682 56.076 -18.662 1.00 22.07 100 GLN C O 1
ATOM 2725 N N . ALA C 1 100 ? 16.814 57.384 -17.187 1.00 21.92 101 ALA C N 1
ATOM 2726 C CA . ALA C 1 100 ? 16.573 56.561 -15.972 1.00 21.76 101 ALA C CA 1
ATOM 2727 C C . ALA C 1 100 ? 15.198 56.813 -15.383 1.00 22.04 101 ALA C C 1
ATOM 2728 O O . ALA C 1 100 ? 14.834 56.227 -14.358 1.00 21.71 101 ALA C O 1
ATOM 2730 N N . GLY C 1 101 ? 14.419 57.671 -16.056 1.00 22.32 102 GLY C N 1
ATOM 2731 C CA . GLY C 1 101 ? 13.029 57.890 -15.645 1.00 22.23 102 GLY C CA 1
ATOM 2732 C C . GLY C 1 101 ? 12.677 59.079 -14.760 1.00 21.90 102 GLY C C 1
ATOM 2733 O O . GLY C 1 101 ? 11.567 59.156 -14.213 1.00 21.99 102 GLY C O 1
ATOM 2734 N N . ALA C 1 102 ? 13.601 60.025 -14.598 1.00 21.45 103 ALA C N 1
ATOM 2735 C CA . ALA C 1 102 ? 13.319 61.231 -13.798 1.00 21.03 103 ALA C CA 1
ATOM 2736 C C . ALA C 1 102 ? 12.014 61.905 -14.248 1.00 20.46 103 ALA C C 1
ATOM 2737 O O . ALA C 1 102 ? 11.705 61.935 -15.448 1.00 19.84 103 ALA C O 1
ATOM 2739 N N . SER C 1 103 ? 11.239 62.413 -13.287 1.00 19.86 104 SER C N 1
ATOM 2740 C CA . SER C 1 103 ? 9.968 63.070 -13.619 1.00 20.19 104 SER C CA 1
ATOM 2741 C C . SER C 1 103 ? 10.185 64.488 -14.154 1.00 20.02 104 SER C C 1
ATOM 2742 O O . SER C 1 103 ? 9.524 64.920 -15.098 1.00 20.54 104 SER C O 1
ATOM 2745 N N . GLY C 1 104 ? 11.115 65.197 -13.537 1.00 19.83 105 GLY C N 1
ATOM 2746 C CA . GLY C 1 104 ? 11.589 66.458 -14.061 1.00 19.41 105 GLY C CA 1
ATOM 2747 C C . GLY C 1 104 ? 13.030 66.682 -13.647 1.00 19.25 105 GLY C C 1
ATOM 2748 O O . GLY C 1 104 ? 13.651 65.817 -13.009 1.00 19.03 105 GLY C O 1
ATOM 2749 N N . TYR C 1 105 ? 13.557 67.849 -13.998 1.00 19.04 106 TYR C N 1
ATOM 2750 C CA . TYR C 1 105 ? 14.937 68.178 -13.733 1.00 19.36 106 TYR C CA 1
ATOM 2751 C C . TYR C 1 105 ? 15.105 69.669 -13.460 1.00 20.09 106 TYR C C 1
ATOM 2752 O O . TYR C 1 105 ? 14.870 70.502 -14.339 1.00 20.47 106 TYR C O 1
ATOM 2761 N N . VAL C 1 106 ? 15.502 69.997 -12.229 1.00 20.75 107 VAL C N 1
ATOM 2762 C CA . VAL C 1 106 ? 15.815 71.379 -11.847 1.00 21.16 107 VAL C CA 1
ATOM 2763 C C . VAL C 1 106 ? 17.318 71.541 -11.527 1.00 21.47 107 VAL C C 1
ATOM 2764 O O . VAL C 1 106 ? 17.860 70.814 -10.687 1.00 20.96 107 VAL C O 1
ATOM 2768 N N . VAL C 1 107 ? 17.982 72.532 -12.170 1.00 21.89 108 VAL C N 1
ATOM 2769 C CA . VAL C 1 107 ? 19.386 72.848 -11.915 1.00 22.01 108 VAL C CA 1
ATOM 2770 C C . VAL C 1 107 ? 19.488 73.842 -10.759 1.00 21.91 108 VAL C C 1
ATOM 2771 O O . VAL C 1 107 ? 18.665 74.753 -10.632 1.00 22.10 108 VAL C O 1
ATOM 2775 N N . LYS C 1 108 ? 20.498 73.649 -9.913 1.00 22.01 109 LYS C N 1
ATOM 2776 C CA . LYS C 1 108 ? 20.875 74.651 -8.913 1.00 21.70 109 LYS C CA 1
ATOM 2777 C C . LYS C 1 108 ? 21.870 75.607 -9.569 1.00 22.08 109 LYS C C 1
ATOM 2778 O O . LYS C 1 108 ? 22.695 75.167 -10.399 1.00 22.43 109 LYS C O 1
ATOM 2784 N N . PRO C 1 109 ? 21.792 76.914 -9.234 1.00 21.78 110 PRO C N 1
ATOM 2785 C CA . PRO C 1 109 ? 20.769 77.546 -8.381 1.00 22.01 110 PRO C CA 1
ATOM 2786 C C . PRO C 1 109 ? 19.417 77.723 -9.076 1.00 22.15 110 PRO C C 1
ATOM 2787 O O . PRO C 1 109 ? 19.377 78.022 -10.285 1.00 22.62 110 PRO C O 1
ATOM 2791 N N . PHE C 1 110 ? 18.328 77.575 -8.312 1.00 21.98 111 PHE C N 1
ATOM 2792 C CA . PHE C 1 110 ? 16.957 77.723 -8.847 1.00 21.89 111 PHE C CA 1
ATOM 2793 C C . PHE C 1 110 ? 16.122 78.811 -8.155 1.00 21.60 111 PHE C C 1
ATOM 2794 O O . PHE C 1 110 ? 16.441 79.251 -7.057 1.00 21.32 111 PHE C O 1
ATOM 2802 N N . THR C 1 111 ? 15.046 79.234 -8.813 1.00 21.44 112 THR C N 1
ATOM 2803 C CA . THR C 1 111 ? 14.113 80.172 -8.205 1.00 21.43 112 THR C CA 1
ATOM 2804 C C . THR C 1 111 ? 12.916 79.434 -7.629 1.00 21.40 112 THR C C 1
ATOM 2805 O O . THR C 1 111 ? 12.718 78.241 -7.902 1.00 21.46 112 THR C O 1
ATOM 2809 N N . ALA C 1 112 ? 12.128 80.141 -6.821 1.00 21.34 113 ALA C N 1
ATOM 2810 C CA . ALA C 1 112 ? 10.837 79.646 -6.379 1.00 21.71 113 ALA C CA 1
ATOM 2811 C C . ALA C 1 112 ? 9.949 79.346 -7.588 1.00 21.92 113 ALA C C 1
ATOM 2812 O O . ALA C 1 112 ? 9.291 78.286 -7.655 1.00 22.11 113 ALA C O 1
ATOM 2814 N N . ALA C 1 113 ? 9.962 80.268 -8.552 1.00 21.86 114 ALA C N 1
ATOM 2815 C CA . ALA C 1 113 ? 9.124 80.157 -9.740 1.00 21.86 114 ALA C CA 1
ATOM 2816 C C . ALA C 1 113 ? 9.441 78.898 -10.560 1.00 21.62 114 ALA C C 1
ATOM 2817 O O . ALA C 1 113 ? 8.529 78.226 -11.046 1.00 21.48 114 ALA C O 1
ATOM 2819 N N . THR C 1 114 ? 10.727 78.577 -10.700 1.00 21.34 115 THR C N 1
ATOM 2820 C CA . THR C 1 114 ? 11.129 77.362 -11.413 1.00 21.25 115 THR C CA 1
ATOM 2821 C C . THR C 1 114 ? 10.638 76.098 -10.707 1.00 21.38 115 THR C C 1
ATOM 2822 O O . THR C 1 114 ? 10.055 75.223 -11.341 1.00 21.15 115 THR C O 1
ATOM 2826 N N . LEU C 1 115 ? 10.852 76.020 -9.394 1.00 21.74 116 LEU C N 1
ATOM 2827 C CA . LEU C 1 115 ? 10.457 74.837 -8.633 1.00 22.18 116 LEU C CA 1
ATOM 2828 C C . LEU C 1 115 ? 8.929 74.638 -8.632 1.00 22.28 116 LEU C C 1
ATOM 2829 O O . LEU C 1 115 ? 8.447 73.533 -8.892 1.00 22.49 116 LEU C O 1
ATOM 2834 N N . GLU C 1 116 ? 8.182 75.717 -8.387 1.00 22.03 117 GLU C N 1
ATOM 2835 C CA . GLU C 1 116 ? 6.721 75.684 -8.492 1.00 21.80 117 GLU C CA 1
ATOM 2836 C C . GLU C 1 116 ? 6.250 75.317 -9.904 1.00 21.79 117 GLU C C 1
ATOM 2837 O O . GLU C 1 116 ? 5.375 74.471 -10.065 1.00 21.88 117 GLU C O 1
ATOM 2843 N N . GLU C 1 117 ? 6.828 75.969 -10.916 1.00 22.02 118 GLU C N 1
ATOM 2844 C CA . GLU C 1 117 ? 6.575 75.634 -12.324 1.00 22.14 118 GLU C CA 1
ATOM 2845 C C . GLU C 1 117 ? 6.700 74.137 -12.555 1.00 22.32 118 GLU C C 1
ATOM 2846 O O . GLU C 1 117 ? 5.750 73.475 -12.987 1.00 22.66 118 GLU C O 1
ATOM 2852 N N . LYS C 1 118 ? 7.881 73.612 -12.252 1.00 22.52 119 LYS C N 1
ATOM 2853 C CA . LYS C 1 118 ? 8.210 72.232 -12.533 1.00 22.66 119 LYS C CA 1
ATOM 2854 C C . LYS C 1 118 ? 7.337 71.224 -11.777 1.00 22.31 119 LYS C C 1
ATOM 2855 O O . LYS C 1 118 ? 7.097 70.123 -12.273 1.00 21.74 119 LYS C O 1
ATOM 2861 N N . LEU C 1 119 ? 6.854 71.606 -10.590 1.00 22.02 120 LEU C N 1
ATOM 2862 C CA . LEU C 1 119 ? 6.001 70.703 -9.806 1.00 21.89 120 LEU C CA 1
ATOM 2863 C C . LEU C 1 119 ? 4.594 70.607 -10.383 1.00 21.90 120 LEU C C 1
ATOM 2864 O O . LEU C 1 119 ? 3.990 69.536 -10.368 1.00 21.76 120 LEU C O 1
ATOM 2869 N N . ASN C 1 120 ? 4.075 71.736 -10.879 1.00 21.82 121 ASN C N 1
ATOM 2870 C CA . ASN C 1 120 ? 2.750 71.772 -11.507 1.00 21.74 121 ASN C CA 1
ATOM 2871 C C . ASN C 1 120 ? 2.762 71.093 -12.880 1.00 21.58 121 ASN C C 1
ATOM 2872 O O . ASN C 1 120 ? 1.743 70.536 -13.322 1.00 21.27 121 ASN C O 1
ATOM 2877 N N . LYS C 1 121 ? 3.927 71.147 -13.540 1.00 21.26 122 LYS C N 1
ATOM 2878 C CA . LYS C 1 121 ? 4.161 70.454 -14.803 1.00 20.92 122 LYS C CA 1
ATOM 2879 C C . LYS C 1 121 ? 4.045 68.938 -14.634 1.00 20.74 122 LYS C C 1
ATOM 2880 O O . LYS C 1 121 ? 3.414 68.258 -15.453 1.00 20.29 122 LYS C O 1
ATOM 2886 N N . ILE C 1 122 ? 4.662 68.418 -13.567 1.00 20.23 123 ILE C N 1
ATOM 2887 C CA . ILE C 1 122 ? 4.581 67.005 -13.238 1.00 19.89 123 ILE C CA 1
ATOM 2888 C C . ILE C 1 122 ? 3.228 66.679 -12.609 1.00 20.36 123 ILE C C 1
ATOM 2889 O O . ILE C 1 122 ? 2.753 65.524 -12.701 1.00 20.49 123 ILE C O 1
ATOM 2894 N N . PHE C 1 123 ? 2.603 67.701 -11.993 1.00 20.67 124 PHE C N 1
ATOM 2895 C CA . PHE C 1 123 ? 1.265 67.537 -11.439 1.00 21.22 124 PHE C CA 1
ATOM 2896 C C . PHE C 1 123 ? 0.215 67.314 -12.531 1.00 21.71 124 PHE C C 1
ATOM 2897 O O . PHE C 1 123 ? -0.805 66.669 -12.282 1.00 21.78 124 PHE C O 1
ATOM 2905 N N . GLU C 1 124 ? 0.466 67.851 -13.733 1.00 22.45 125 GLU C N 1
ATOM 2906 C CA . GLU C 1 124 ? -0.502 67.748 -14.836 1.00 23.45 125 GLU C CA 1
ATOM 2907 C C . GLU C 1 124 ? -0.326 66.499 -15.705 1.00 23.62 125 GLU C C 1
ATOM 2908 O O . GLU C 1 124 ? -1.319 65.914 -16.160 1.00 23.45 125 GLU C O 1
ATOM 2914 N N . LYS C 1 125 ? 0.928 66.096 -15.932 1.00 24.22 126 LYS C N 1
ATOM 2915 C CA . LYS C 1 125 ? 1.225 64.855 -16.669 1.00 25.05 126 LYS C CA 1
ATOM 2916 C C . LYS C 1 125 ? 0.666 63.606 -15.958 1.00 25.28 126 LYS C C 1
A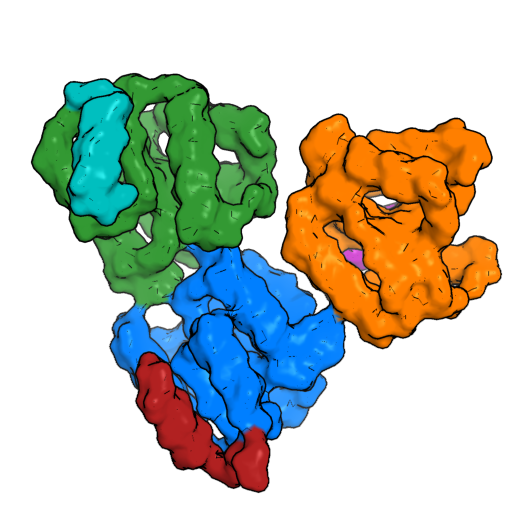TOM 2917 O O . LYS C 1 125 ? 0.191 62.658 -16.612 1.00 25.10 126 LYS C O 1
ATOM 2923 N N . LEU C 1 126 ? 0.733 63.610 -14.625 1.00 25.44 127 LEU C N 1
ATOM 2924 C CA . LEU C 1 126 ? 0.365 62.440 -13.853 1.00 25.86 127 LEU C CA 1
ATOM 2925 C C . LEU C 1 126 ? -1.102 62.481 -13.432 1.00 25.88 127 LEU C C 1
ATOM 2926 O O . LEU C 1 126 ? -1.565 61.617 -12.677 1.00 25.83 127 LEU C O 1
ATOM 2931 N N . GLY C 1 127 ? -1.829 63.491 -13.930 1.00 25.94 128 GLY C N 1
ATOM 2932 C CA . GLY C 1 127 ? -3.262 63.609 -13.666 1.00 26.13 128 GLY C CA 1
ATOM 2933 C C . GLY C 1 127 ? -3.572 63.919 -12.214 1.00 26.37 128 GLY C C 1
ATOM 2934 O O . GLY C 1 127 ? -4.624 63.545 -11.699 1.00 26.44 128 GLY C O 1
ATOM 2935 N N . MET C 1 128 ? -2.648 64.607 -11.556 1.00 26.62 129 MET C N 1
ATOM 2936 C CA . MET C 1 128 ? -2.819 64.983 -10.163 1.00 26.96 129 MET C CA 1
ATOM 2937 C C . MET C 1 128 ? -3.434 66.385 -10.061 1.00 27.27 129 MET C C 1
ATOM 2938 O O . MET C 1 128 ? -3.973 66.765 -9.020 1.00 27.33 129 MET C O 1
ATOM 2944 N N . ALA D 2 1 ? -26.045 36.758 -23.771 1.00 24.12 196 ALA D N 1
ATOM 2945 C CA . ALA D 2 1 ? -24.695 36.881 -24.353 1.00 24.08 196 ALA D CA 1
ATOM 2946 C C . ALA D 2 1 ? -24.104 38.289 -24.143 1.00 23.98 196 ALA D C 1
ATOM 2947 O O . ALA D 2 1 ? -22.960 38.530 -24.526 1.00 24.15 196 ALA D O 1
ATOM 2949 N N . GLY D 2 2 ? -24.860 39.238 -23.525 1.00 23.59 197 GLY D N 1
ATOM 2950 C CA . GLY D 2 2 ? -24.238 40.493 -23.064 1.00 23.18 197 GLY D CA 1
ATOM 2951 C C . GLY D 2 2 ? -23.450 40.202 -21.799 1.00 23.01 197 GLY D C 1
ATOM 2952 O O . GLY D 2 2 ? -22.601 40.996 -21.378 1.00 22.64 197 GLY D O 1
ATOM 2953 N N . VAL D 2 3 ? -23.730 39.037 -21.214 1.00 22.88 198 VAL D N 1
ATOM 2954 C CA . VAL D 2 3 ? -23.072 38.571 -19.998 1.00 22.61 198 VAL D CA 1
ATOM 2955 C C . VAL D 2 3 ? -22.089 37.439 -20.322 1.00 22.69 198 VAL D C 1
ATOM 2956 O O . VAL D 2 3 ? -22.295 36.643 -21.253 1.00 22.73 198 VAL D O 1
ATOM 2960 N N . VAL D 2 4 ? -20.949 37.465 -19.575 1.00 22.50 199 VAL D N 1
ATOM 2961 C CA . VAL D 2 4 ? -20.011 36.345 -19.581 1.00 22.49 199 VAL D CA 1
ATOM 2962 C C . VAL D 2 4 ? -20.404 35.345 -18.466 1.00 22.36 199 VAL D C 1
ATOM 2963 O O . VAL D 2 4 ? -20.860 35.752 -17.391 1.00 22.42 199 VAL D O 1
ATOM 2967 N N . ALA D 2 5 ? -20.249 34.048 -18.731 1.00 21.92 200 ALA D N 1
ATOM 2968 C CA . ALA D 2 5 ? -20.675 33.012 -17.773 1.00 21.58 200 ALA D CA 1
ATOM 2969 C C . ALA D 2 5 ? -19.525 32.122 -17.260 1.00 21.42 200 ALA D C 1
ATOM 2970 O O . ALA D 2 5 ? -19.762 31.137 -16.542 1.00 21.43 200 ALA D O 1
ATOM 2972 N N . SER D 2 6 ? -18.290 32.471 -17.627 1.00 20.81 201 SER D N 1
ATOM 2973 C CA . SER D 2 6 ? -17.122 31.677 -17.265 1.00 20.33 201 SER D CA 1
ATOM 2974 C C . SER D 2 6 ? -15.865 32.530 -17.197 1.00 20.31 201 SER D C 1
ATOM 2975 O O . SER D 2 6 ? -15.790 33.608 -17.810 1.00 19.94 201 SER D O 1
ATOM 2978 N N . GLN D 2 7 ? -14.869 32.027 -16.464 1.00 20.18 202 GLN D N 1
ATOM 2979 C CA . GLN D 2 7 ? -13.545 32.643 -16.408 1.00 20.06 202 GLN D CA 1
ATOM 2980 C C . GLN D 2 7 ? -12.875 32.708 -17.778 1.00 20.05 202 GLN D C 1
ATOM 2981 O O . GLN D 2 7 ? -12.326 33.748 -18.158 1.00 20.00 202 GLN D O 1
ATOM 2987 N N . ASP D 2 8 ? -12.929 31.600 -18.518 1.00 20.15 203 ASP D N 1
ATOM 2988 C CA . ASP D 2 8 ? -12.334 31.540 -19.848 1.00 20.53 203 ASP D CA 1
ATOM 2989 C C . ASP D 2 8 ? -12.889 32.639 -20.760 1.00 20.61 203 ASP D C 1
ATOM 2990 O O . ASP D 2 8 ? -12.132 33.325 -21.439 1.00 20.82 203 ASP D O 1
ATOM 2995 N N . GLN D 2 9 ? -14.207 32.815 -20.746 1.00 20.55 204 GLN D N 1
ATOM 2996 C CA . GLN D 2 9 ? -14.839 33.903 -21.479 1.00 20.67 204 GLN D CA 1
ATOM 2997 C C . GLN D 2 9 ? -14.265 35.278 -21.099 1.00 20.88 204 GLN D C 1
ATOM 2998 O O . GLN D 2 9 ? -13.982 36.083 -21.969 1.00 21.42 204 GLN D O 1
ATOM 3004 N N . VAL D 2 10 ? -14.077 35.529 -19.801 1.00 21.14 205 VAL D N 1
ATOM 3005 C CA . VAL D 2 10 ? -13.464 36.789 -19.328 1.00 21.09 205 VAL D CA 1
ATOM 3006 C C . VAL D 2 10 ? -12.017 36.918 -19.812 1.00 21.17 205 VAL D C 1
ATOM 3007 O O . VAL D 2 10 ? -11.609 37.972 -20.301 1.00 21.01 205 VAL D O 1
ATOM 3011 N N . ASP D 2 11 ? -11.257 35.831 -19.670 1.00 21.33 206 ASP D N 1
ATOM 3012 C CA . ASP D 2 11 ? -9.871 35.774 -20.124 1.00 21.37 206 ASP D CA 1
ATOM 3013 C C . ASP D 2 11 ? -9.778 36.034 -21.621 1.00 21.32 206 ASP D C 1
ATOM 3014 O O . ASP D 2 11 ? -8.949 36.816 -22.071 1.00 21.76 206 ASP D O 1
ATOM 3019 N N . ASP D 2 12 ? -10.630 35.375 -22.388 1.00 21.11 207 ASP D N 1
ATOM 3020 C CA . ASP D 2 12 ? -10.636 35.553 -23.830 1.00 21.39 207 ASP D CA 1
ATOM 3021 C C . ASP D 2 12 ? -10.978 37.008 -24.189 1.00 21.23 207 ASP D C 1
ATOM 3022 O O . ASP D 2 12 ? -10.322 37.623 -25.028 1.00 20.62 207 ASP D O 1
ATOM 3027 N N . LEU D 2 13 ? -11.985 37.558 -23.510 1.00 21.19 208 LEU D N 1
ATOM 3028 C CA . LEU D 2 13 ? -12.372 38.943 -23.704 1.00 21.55 208 LEU D CA 1
ATOM 3029 C C . LEU D 2 13 ? -11.176 39.884 -23.473 1.00 21.71 208 LEU D C 1
ATOM 3030 O O . LEU D 2 13 ? -10.739 40.577 -24.405 1.00 21.90 208 LEU D O 1
ATOM 3035 N N . LEU D 2 14 ? -10.647 39.891 -22.241 1.00 21.23 209 LEU D N 1
ATOM 3036 C CA . LEU D 2 14 ? -9.520 40.759 -21.896 1.00 21.1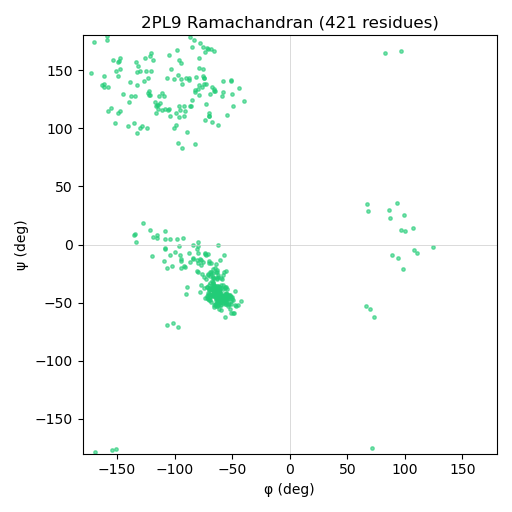5 209 LEU D CA 1
ATOM 3037 C C . LEU D 2 14 ? -8.328 40.567 -22.834 1.00 21.09 209 LEU D C 1
ATOM 3038 O O . LEU D 2 14 ? -7.665 41.534 -23.212 1.00 21.29 209 LEU D O 1
ATOM 3043 N N . ASP D 2 15 ? -8.077 39.320 -23.222 1.00 21.23 210 ASP D N 1
ATOM 3044 C CA . ASP D 2 15 ? -7.011 38.996 -24.182 1.00 21.21 210 ASP D CA 1
ATOM 3045 C C . ASP D 2 15 ? -7.255 39.643 -25.539 1.00 20.71 210 ASP D C 1
ATOM 3046 O O . ASP D 2 15 ? -6.356 40.268 -26.099 1.00 20.97 210 ASP D O 1
ATOM 3051 N N . SER D 2 16 ? -8.486 39.499 -26.046 1.00 20.16 211 SER D N 1
ATOM 3052 C CA . SER D 2 16 ? -8.860 40.018 -27.367 1.00 19.90 211 SER D CA 1
ATOM 3053 C C . SER D 2 16 ? -8.703 41.529 -27.480 1.00 19.57 211 SER D C 1
ATOM 3054 O O . SER D 2 16 ? -8.723 42.076 -28.579 1.00 19.50 211 SER D O 1
ATOM 3057 N N . LEU D 2 17 ? -8.532 42.196 -26.343 1.00 19.67 212 LEU D N 1
ATOM 3058 C CA . LEU D 2 17 ? -8.491 43.656 -26.324 1.00 19.70 212 LEU D CA 1
ATOM 3059 C C . LEU D 2 17 ? -7.147 44.228 -25.888 1.00 20.04 212 LEU D C 1
ATOM 3060 O O . LEU D 2 17 ? -7.020 45.434 -25.698 1.00 20.65 212 LEU D O 1
ATOM 3065 N N . GLY D 2 18 ? -6.144 43.366 -25.747 1.00 20.50 213 GLY D N 1
ATOM 3066 C CA . GLY D 2 18 ? -4.788 43.811 -25.408 1.00 20.95 213 GLY D CA 1
ATOM 3067 C C . GLY D 2 18 ? -4.531 43.948 -23.909 1.00 21.43 213 GLY D C 1
ATOM 3068 O O . GLY D 2 18 ? -3.623 44.675 -23.495 1.00 21.38 213 GLY D O 1
ATOM 3069 N N . PHE D 2 19 ? -5.322 43.243 -23.095 1.00 21.63 214 PHE D N 1
ATOM 3070 C CA . PHE D 2 19 ? -5.127 43.237 -21.646 1.00 22.28 214 PHE D CA 1
ATOM 3071 C C . PHE D 2 19 ? -4.586 41.910 -21.132 1.00 22.64 214 PHE D C 1
ATOM 3072 O O . PHE D 2 19 ? -4.499 41.697 -19.919 1.00 23.08 214 PHE D O 1
ATOM 3081 N N . ALA E 2 5 ? -6.304 62.253 17.067 1.00 22.44 200 ALA E N 1
ATOM 3082 C CA . ALA E 2 5 ? -7.549 62.126 17.887 1.00 22.74 200 ALA E CA 1
ATOM 3083 C C . ALA E 2 5 ? -8.619 61.299 17.165 1.00 22.60 200 ALA E C 1
ATOM 3084 O O . ALA E 2 5 ? -8.953 61.577 16.004 1.00 22.71 200 ALA E O 1
ATOM 3086 N N . SER E 2 6 ? -9.145 60.282 17.855 1.00 22.29 201 SER E N 1
ATOM 3087 C CA . SER E 2 6 ? -10.159 59.388 17.272 1.00 22.15 201 SER E CA 1
ATOM 3088 C C . SER E 2 6 ? -11.516 60.061 17.294 1.00 21.93 201 SER E C 1
ATOM 3089 O O . SER E 2 6 ? -11.725 61.002 18.064 1.00 22.22 201 SER E O 1
ATOM 3092 N N . GLN E 2 7 ? -12.443 59.578 16.463 1.00 21.45 202 GLN E N 1
ATOM 3093 C CA . GLN E 2 7 ? -13.808 60.106 16.452 1.00 21.40 202 GLN E CA 1
ATOM 3094 C C . GLN E 2 7 ? -14.463 60.037 17.833 1.00 21.41 202 GLN E C 1
ATOM 3095 O O . GLN E 2 7 ? -15.084 61.013 18.283 1.00 21.52 202 GLN E O 1
ATOM 3101 N N . ASP E 2 8 ? -14.334 58.881 18.490 1.00 21.41 203 ASP E N 1
ATOM 3102 C CA . ASP E 2 8 ? -14.766 58.709 19.879 1.00 21.58 203 ASP E CA 1
ATOM 3103 C C . ASP E 2 8 ? -14.311 59.894 20.738 1.00 21.59 203 ASP E C 1
ATOM 3104 O O . ASP E 2 8 ? -15.125 60.531 21.421 1.00 21.38 203 ASP E O 1
ATOM 3109 N N . GLN E 2 9 ? -13.013 60.199 20.664 1.00 21.60 204 GLN E N 1
ATOM 3110 C CA . GLN E 2 9 ? -12.411 61.271 21.451 1.00 21.73 204 GLN E CA 1
ATOM 3111 C C . GLN E 2 9 ? -13.002 62.624 21.109 1.00 21.62 204 GLN E C 1
ATOM 3112 O O . GLN E 2 9 ? -13.318 63.403 21.997 1.00 22.05 204 GL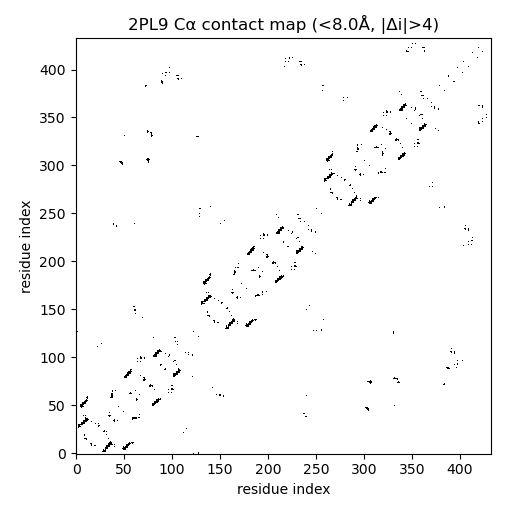N E O 1
ATOM 3118 N N . VAL E 2 10 ? -13.164 62.894 19.820 1.00 21.77 205 VAL E N 1
ATOM 3119 C CA . VAL E 2 10 ? -13.840 64.118 19.363 1.00 21.89 205 VAL E CA 1
ATOM 3120 C C . VAL E 2 10 ? -15.257 64.214 19.946 1.00 21.95 205 VAL E C 1
ATOM 3121 O O . VAL E 2 10 ? -15.643 65.249 20.497 1.00 21.43 205 VAL E O 1
ATOM 3125 N N . ASP E 2 11 ? -16.015 63.120 19.826 1.00 22.40 206 ASP E N 1
ATOM 3126 C CA . ASP E 2 11 ? -17.357 63.029 20.404 1.00 22.77 206 ASP E CA 1
ATOM 3127 C C . ASP E 2 11 ? -17.361 63.327 21.902 1.00 22.61 206 ASP E C 1
ATOM 3128 O O . ASP E 2 11 ? -18.252 64.018 22.392 1.00 22.99 206 ASP E O 1
ATOM 3133 N N . ASP E 2 12 ? -16.362 62.808 22.619 1.00 22.14 207 ASP E N 1
ATOM 3134 C CA . ASP E 2 12 ? -16.215 63.074 24.054 1.00 21.95 207 ASP E CA 1
ATOM 3135 C C . ASP E 2 12 ? -16.046 64.574 24.335 1.00 21.96 207 ASP E C 1
ATOM 3136 O O . ASP E 2 12 ? -16.697 65.121 25.226 1.00 22.06 207 ASP E O 1
ATOM 3141 N N . LEU E 2 13 ? -15.163 65.218 23.571 1.00 21.88 208 LEU E N 1
ATOM 3142 C CA . LEU E 2 13 ? -14.974 66.661 23.613 1.00 22.02 208 LEU E CA 1
ATOM 3143 C C . LEU E 2 13 ? -16.304 67.417 23.404 1.00 22.18 208 LEU E C 1
ATOM 3144 O O . LEU E 2 13 ? -16.685 68.274 24.224 1.00 21.90 208 LEU E O 1
ATOM 3149 N N . LEU E 2 14 ? -17.005 67.082 22.317 1.00 22.10 209 LEU E N 1
ATOM 3150 C CA . LEU E 2 14 ? -18.234 67.781 21.929 1.00 22.13 209 LEU E CA 1
ATOM 3151 C C . LEU E 2 14 ? -19.353 67.578 22.948 1.00 22.39 209 LEU E C 1
ATOM 3152 O O . LEU E 2 14 ? -20.161 68.491 23.189 1.00 22.40 209 LEU E O 1
ATOM 3157 N N . ASP E 2 15 ? -19.390 66.382 23.547 1.00 22.22 210 ASP E N 1
ATOM 3158 C CA . ASP E 2 15 ? -20.347 66.066 24.600 1.00 22.11 210 ASP E CA 1
ATOM 3159 C C . ASP E 2 15 ? -20.109 66.935 25.825 1.00 22.10 210 ASP E C 1
ATOM 3160 O O . ASP E 2 15 ? -21.058 67.395 26.475 1.00 22.19 210 ASP E O 1
ATOM 3165 N N . SER E 2 16 ? -18.832 67.163 26.126 1.00 22.03 211 SER E N 1
ATOM 3166 C CA . SER E 2 16 ? -18.426 67.981 27.261 1.00 21.84 211 SER E CA 1
ATOM 3167 C C . SER E 2 16 ? -18.883 69.439 27.132 1.00 21.85 211 SER E C 1
ATOM 3168 O O . SER E 2 16 ? -18.985 70.153 28.129 1.00 21.75 211 SER E O 1
ATOM 3171 N N . LEU E 2 17 ? -19.158 69.870 25.902 1.00 21.94 212 LEU E N 1
ATOM 3172 C CA . LEU E 2 17 ? -19.444 71.281 25.626 1.00 22.08 212 LEU E CA 1
ATOM 3173 C C . LEU E 2 17 ? -20.915 71.536 25.305 1.00 22.06 212 LEU E C 1
ATOM 3174 O O . LEU E 2 17 ? -21.320 72.706 25.089 1.00 22.32 212 LEU E O 1
ATOM 3179 N N . GLY E 2 18 ? -21.703 70.442 25.236 1.00 22.15 213 GLY E N 1
ATOM 3180 C CA . GLY E 2 18 ? -23.150 70.580 25.099 1.00 22.31 213 GLY E CA 1
ATOM 3181 C C . GLY E 2 18 ? -23.800 69.879 23.917 1.00 22.34 213 GLY E C 1
ATOM 3182 O O . GLY E 2 18 ? -25.030 69.920 23.776 1.00 22.66 213 GLY E O 1
ATOM 3183 N N . PHE E 2 19 ? -22.991 69.233 23.070 1.00 22.25 214 PHE E N 1
ATOM 3184 C CA . PHE E 2 19 ? -23.507 68.638 21.825 1.00 22.24 214 PHE E CA 1
ATOM 3185 C C . PHE E 2 19 ? -24.279 67.324 22.065 1.00 22.25 214 PHE E C 1
ATOM 3186 O O . PHE E 2 19 ? -25.513 67.314 22.263 1.00 22.00 214 PHE E O 1
ATOM 3195 N N . ALA F 2 5 ? 25.139 75.148 -17.650 1.00 20.65 200 ALA F N 1
ATOM 3196 C CA . ALA F 2 5 ? 23.725 74.944 -18.095 1.00 21.04 200 ALA F CA 1
ATOM 3197 C C . ALA F 2 5 ? 22.698 75.658 -17.187 1.00 21.27 200 ALA F C 1
ATOM 3198 O O . ALA F 2 5 ? 22.651 75.425 -15.970 1.00 20.90 200 ALA F O 1
ATOM 3200 N N . SER F 2 6 ? 21.891 76.532 -17.799 1.00 21.38 201 SER F N 1
ATOM 3201 C CA . SER F 2 6 ? 20.786 77.214 -17.111 1.00 21.15 201 SER F CA 1
ATOM 3202 C C . SER F 2 6 ? 19.525 76.356 -17.163 1.00 20.84 201 SER F C 1
ATOM 3203 O O . SER F 2 6 ? 19.531 75.285 -17.772 1.00 21.26 201 SER F O 1
ATOM 3206 N N . GLN F 2 7 ? 18.439 76.841 -16.553 1.00 20.27 202 GLN F N 1
ATOM 3207 C CA . GLN F 2 7 ? 17.148 76.138 -16.589 1.00 19.75 202 GLN F CA 1
AT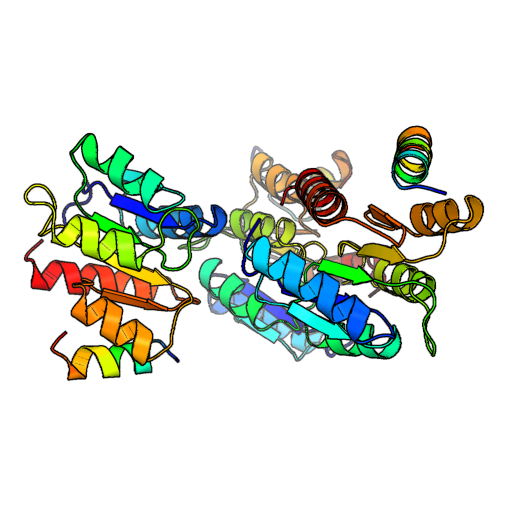OM 3208 C C . GLN F 2 7 ? 16.554 76.049 -18.005 1.00 19.61 202 GLN F C 1
ATOM 3209 O O . GLN F 2 7 ? 16.206 74.965 -18.461 1.00 19.50 202 GLN F O 1
ATOM 3215 N N . ASP F 2 8 ? 16.458 77.184 -18.698 1.00 20.09 203 ASP F N 1
ATOM 3216 C CA . ASP F 2 8 ? 16.044 77.194 -20.116 1.00 20.46 203 ASP F CA 1
ATOM 3217 C C . ASP F 2 8 ? 16.714 76.065 -20.905 1.00 20.24 203 ASP F C 1
ATOM 3218 O O . ASP F 2 8 ? 16.050 75.317 -21.626 1.00 19.97 203 ASP F O 1
ATOM 3223 N N . GLN F 2 9 ? 18.032 75.945 -20.735 1.00 20.07 204 GLN F N 1
ATOM 3224 C CA . GLN F 2 9 ? 18.832 74.978 -21.473 1.00 19.78 204 GLN F CA 1
ATOM 3225 C C . GLN F 2 9 ? 18.497 73.534 -21.101 1.00 19.67 204 GLN F C 1
ATOM 3226 O O . GLN F 2 9 ? 18.525 72.642 -21.958 1.00 19.61 204 GLN F O 1
ATOM 3232 N N . VAL F 2 10 ? 18.172 73.311 -19.827 1.00 19.39 205 VAL F N 1
ATOM 3233 C CA . VAL F 2 10 ? 17.690 72.003 -19.372 1.00 18.97 205 VAL F CA 1
ATOM 3234 C C . VAL F 2 10 ? 16.335 71.741 -20.026 1.00 19.06 205 VAL F C 1
ATOM 3235 O O . VAL F 2 10 ? 16.137 70.717 -20.695 1.00 18.90 205 VAL F O 1
ATOM 3239 N N . ASP F 2 11 ? 15.424 72.700 -19.857 1.00 18.95 206 ASP F N 1
ATOM 3240 C CA . ASP F 2 11 ? 14.066 72.587 -20.370 1.00 19.28 206 ASP F CA 1
ATOM 3241 C C . ASP F 2 11 ? 14.054 72.276 -21.863 1.00 19.40 206 ASP F C 1
ATOM 3242 O O . ASP F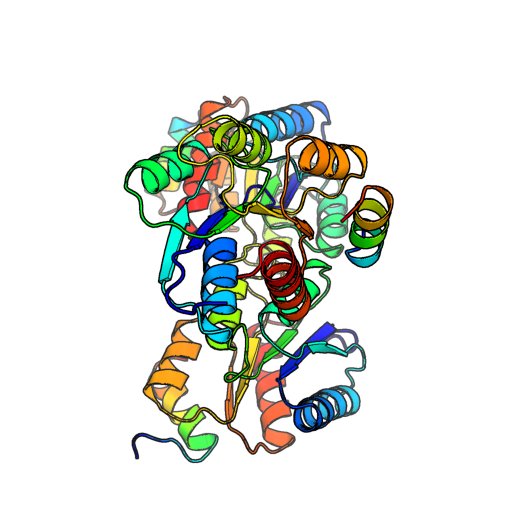 2 11 ? 13.436 71.312 -22.288 1.00 19.51 206 ASP F O 1
ATOM 3247 N N . ASP F 2 12 ? 14.788 73.069 -22.639 1.00 19.66 207 ASP F N 1
ATOM 3248 C CA . ASP F 2 12 ? 14.869 72.882 -24.088 1.00 19.82 207 ASP F CA 1
ATOM 3249 C C . ASP F 2 12 ? 15.503 71.538 -24.470 1.00 19.87 207 ASP F C 1
ATOM 3250 O O . ASP F 2 12 ? 15.103 70.912 -25.451 1.00 19.52 207 ASP F O 1
ATOM 3255 N N . LEU F 2 13 ? 16.483 71.099 -23.679 1.00 20.54 208 LEU F N 1
ATOM 3256 C CA . LEU F 2 13 ? 17.149 69.808 -23.904 1.00 20.49 208 LEU F CA 1
ATOM 3257 C C . LEU F 2 13 ? 16.194 68.622 -23.702 1.00 20.53 208 LEU F C 1
ATOM 3258 O O . LEU F 2 13 ? 16.075 67.772 -24.574 1.00 20.41 208 LEU F O 1
ATOM 3263 N N . LEU F 2 14 ? 15.518 68.580 -22.552 1.00 20.78 209 LEU F N 1
ATOM 3264 C CA . LEU F 2 14 ? 14.574 67.493 -22.244 1.00 20.91 209 LEU F CA 1
ATOM 3265 C C . LEU F 2 14 ? 13.340 67.570 -23.137 1.00 20.94 209 LEU F C 1
ATOM 3266 O O . LEU F 2 14 ? 12.872 66.546 -23.660 1.00 21.10 209 LEU F O 1
ATOM 3271 N N . ASP F 2 15 ? 12.808 68.785 -23.278 1.00 20.97 210 ASP F N 1
ATOM 3272 C CA . ASP F 2 15 ? 11.668 69.047 -24.156 1.00 21.48 210 ASP F CA 1
ATOM 3273 C C . ASP F 2 15 ? 11.933 68.546 -25.576 1.00 21.50 210 ASP F C 1
ATOM 3274 O O . ASP F 2 15 ? 11.080 67.885 -26.174 1.00 21.49 210 ASP F O 1
ATOM 3279 N N . SER F 2 16 ? 13.112 68.868 -26.109 1.00 21.69 211 SER F N 1
ATOM 3280 C CA . SER F 2 16 ? 13.482 68.472 -27.470 1.00 22.25 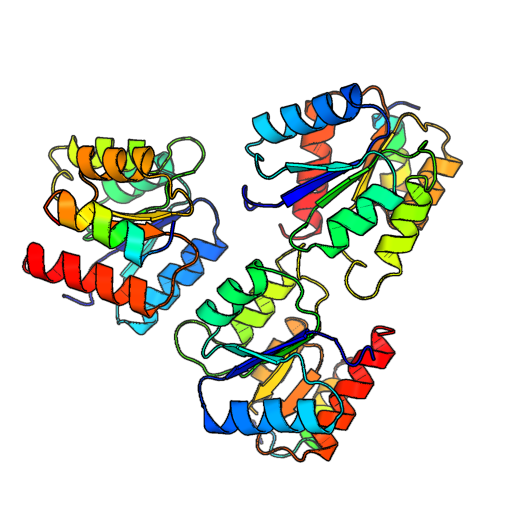211 SER F CA 1
ATOM 3281 C C . SER F 2 16 ? 13.631 66.961 -27.579 1.00 22.33 211 SER F C 1
ATOM 3282 O O . SER F 2 16 ? 13.292 66.373 -28.604 1.00 22.45 211 SER F O 1
ATOM 3285 N N . LEU F 2 17 ? 14.133 66.348 -26.508 1.00 22.38 212 LEU F N 1
ATOM 3286 C CA . LEU F 2 17 ? 14.460 64.921 -26.487 1.00 22.82 212 LEU F CA 1
ATOM 3287 C C . LEU F 2 17 ? 13.229 64.025 -26.322 1.00 23.13 212 LEU F C 1
ATOM 3288 O O . LEU F 2 17 ? 13.319 62.799 -26.491 1.00 23.31 212 LEU F O 1
ATOM 3293 N N . GLY F 2 18 ? 12.093 64.631 -25.966 1.00 23.31 213 GLY F N 1
ATOM 3294 C CA . GLY F 2 18 ? 10.847 63.894 -25.802 1.00 23.95 213 GLY F CA 1
ATOM 3295 C C . GLY F 2 18 ? 10.620 63.442 -24.368 1.00 24.55 213 GLY F C 1
ATOM 3296 O O . GLY F 2 18 ? 10.066 62.344 -24.117 1.00 24.68 213 GLY F O 1
ATOM 3297 N N . PHE F 2 19 ? 11.048 64.288 -23.422 1.00 24.86 214 PHE F N 1
ATOM 3298 C CA . PHE F 2 19 ? 10.745 64.070 -22.007 1.00 25.01 214 PHE F CA 1
ATOM 3299 C C . PHE F 2 19 ? 9.704 65.086 -21.513 1.00 25.42 214 PHE F C 1
ATOM 3300 O O . PHE F 2 19 ? 9.745 65.541 -20.359 1.00 25.73 214 PHE F O 1
#

CATH classification: 3.40.50.2300

Organism: Salmonella typhimurium (strain LT2 / SGSC1412 / ATCC 700720) (NCBI:txid99287)

Radius of gyration: 23.96 Å; Cα contacts (8 Å, |Δi|>4): 768; chains: 6; bounding box: 63×60×55 Å

Nearest PDB structures (foldseek):
  3olv-assembly2_B  TM=9.990E-01  e=1.258E-23  Escherichia coli K-12
  2fmk-assembly1_A  TM=9.973E-01  e=3.517E-23  Salmonella enterica subsp. enterica serovar Typhimurium str. LT2
  3ffx-assembly2_B  TM=1.001E+00  e=7.128E-23  Escherichia coli K-12
  3fgz-assembly2_B  TM=1.001E+00  e=1.058E-21  Escherichia coli K-12
  3rvo-assembly1_A  TM=9.732E-01  e=1.048E-22  Escherichia coli K-12

InterPro domains:
  IPR001789 Signal transduction response regulator, receiver domain [PF00072] (9-120)
  IPR001789 Signal transduction response regulator, receiver domain [PS50110] (7-124)
  IPR001789 Signal transduction response regulator, receiver domain [SM00448] (6-120)
  IPR011006 CheY-like superfamily [SSF52172] (5-125)
  IPR052048 Signal Transduction Response Regulator [PTHR43228] (8-126)

B-factor: mean 22.15, std 2.37, range [6.0, 36.15]

Foldseek 3Di:
DPLAAAEEEEALDPVVSVVVQVLSVVVSRNRYYYDNALVRVVVVCVVPRHAAYEAEADGPPHGPLVSLLVQCPDPVRNPGAYEYEYQDDDPVVLVSSVVSPHQYYHHPPDDSVVVVVSVVVSCVVVVD/DDLQAAEEEEALDVVVSVVVCVLNVVVNRNRYDYHNALVRVVVVCVVDRHQAYEYEADGPPHGPLNSLLVQCVDPVRNVHAYEYEYQDDDPVVVVSSVVSPHLYYHHPPDDSVRVVVSVVVSCVVVVD/DPLAAAEEEEAQDPVVSVVVQVLNVVVNRNNYYYDNALVRVVVVCVVDRHQEYEYEAPGPPHGPLNSLLVQCPDPVRNPRAYEYEYQDDDPVVLVSSVVSPHLYYHHPPDDSCVVVVSVVVSVVVVVD/DVDDDDPVSVVVVCVVVPD/DDPVVVVVVVVVVPD/DDPVVVCCVCVVVPD

Secondary structure (DSSP, 8-state):
--TT--EEEE-S-HHHHHHHHHHHHHTT---EEEESSHHHHHHHHHT----EEEE-S--SSS-HHHHHHHHHH-TTTTTS-EEEEES--BHHHHHHHHHTT-SEEEESS--HHHHHHHHHHHHHHHT-/--TT--EEEE-SSHHHHHHHHHHHHHTT---EEEESSHHHHHHHHHT----EEEE-S--SSS-HHHHHHHHHH-TTTTT--EEEEES---HHHHHHHHHTT-SEEEESS--HHHHHHHHHHHHHHHT-/--TT--EEEE-SSHHHHHHHHHHHHHTT---EEEESSHHHHHHHHHTS---EEEE-SS-SSS-HHHHHHHHHHSTTTTT--EEEEES---HHHHHHHHHTT-SEEEESS--HHHHHHHHHHHHHHTT-/--B--SHHHHHHHHHHTT-/--HHHHHHHHHHTT-/--HHHHHHHHHHHT-

Sequence (433 aa):
ADKELKFLVVDDFSTMRRIVRNLLKELGFNNVEEAEDGVDALNKLQAGGFGFIISDWNMPNMDGLELLKTIRADSAMSALPVLMVTAEAKKENIIAAAQAGASGYVVKPFTAATLEEKLNKIFEKLGMADKELKFLVVDDFSTMRRIVRNLLKELGFNNVEEAEDGVDALNKLQAGGFGFIISDWNMPNMDGLELLKTIRADSAMSALPVLMVTAEAKKENIIAAAQAGASGYVVKPFTAATLEEKLNKIFEKLGMADKELKFLVVDDFSTMRRIVRNLLKELGFNNVEEAEDGVDALNKLQAGGFGFIISDWNMPNMDGLELLKTIRADSAMSALPVLMVTAEAKKENIIAAAQAGASGYVVKPFTAATLEEKLNKIFEKLGMAGVVASQDQVDDLLDSLGFASQDQVDDLLDSLGFASQDQVDDLLDSLGF

Solvent-accessible surface area: 20224 Å² total; per-residue (Å²): 61,77,134,126,25,41,0,0,2,2,5,70,112,65,72,30,36,186,81,3,120,79,36,0,116,126,60,32,15,111,60,14,71,54,2,101,5,0,7,27,0,13,39,69,9,102,96,12,55,16,12,0,0,2,1,8,17,87,16,62,27,15,47,0,22,45,0,0,91,14,0,59,66,44,15,41,11,28,29,16,5,0,0,0,4,1,70,35,14,101,74,114,42,0,35,30,0,11,136,23,29,22,34,12,3,0,12,49,135,34,83,55,73,22,0,76,101,14,2,83,112,10,15,119,172,57,67,68,47,91,98,133,20,47,0,0,2,2,5,42,67,59,26,31,30,97,22,2,84,43,4,0,123,98,40,28,5,108,55,9,67,50,2,95,11,0,73,33,0,24,76,71,12,142,94,33,66,24,16,0,0,3,0,7,15,86,16,72,121,40,46,0,29,85,0,0,99,48,0,60,89,51,116,98,29,47,92,34,7,0,0,0,4,1,46,30,25,139,100,125,40,1,51,33,0,19,148,18,25,7,19,6,2,0,7,45,91,12,65,20,70,20,0,75,94,11,1,70,82,5,7,144,103,100,68,84,56,44,66,100,18,46,0,0,1,2,7,47,132,66,97,71,35,172,90,6,81,84,20,0,126,144,36,30,6,100,46,6,74,44,2,98,8,0,72,41,0,26,98,74,14,148,83,17,36,11,0,0,0,2,0,7,29,124,11,73,121,40,49,0,23,85,0,0,90,44,0,58,91,48,36,58,27,42,54,15,0,0,0,0,4,2,71,48,38,147,137,126,42,0,39,39,0,7,139,20,28,19,26,6,1,0,4,33,138,47,84,57,68,21,0,68,98,8,0,74,76,2,17,115,97,84,64,60,124,50,93,8,94,42,30,110,94,0,43,101,30,20,103,82,89,72,122,58,56,32,108,97,1,33,93,39,12,84,89,86,68,69,63,60,30,103,112,0,30,91,39,13,104,94,89,65,111